Protein AF-A0A7C4ITG8-F1 (afdb_monomer_lite)

Sequence (483 aa):
MRKQLTPGRFAALAALLPMVWAFLVSAVIGLWPLGEQGSAAAAATLYDPTVPVNNLPDQQGWYYGYFSPDFVVDATTGVSGGLLRMNSTADLDDYAGYFSYNPMNLAAPALPFSLDRTPGFTLTFHARIAAEDHSGNPNRGGFSVLVVTDNNTKALELAFHTDRIFSYDAGFLPDQVALRATDVMTRYDLTVVGDNWSLAADSAPILSGPLVDYTGFPGLLVPIINVLIDPYERPHTIFFGDDTTSAGADVYLGEITLEPVPEPASVALMAGVALSAGVVLLHRIAKNRKRFKPGLHPIGRLAAPAAAFAIVGNYFGRRRRGDRINSRVFTHWLLFAAALGLTEPLVASAGDQLGVIEPRATAAADQKFTGPWNLSALKEPPKAEWGEKKGLVQQVYYQGEPWGGRPTRVFAYYGRPEEGQGPSPSNEPFPAMVLVHGGGGTAFAEWVELWVKRGYAALAMDLGGCGPDKQRLPDGGPAQDHS

Radius of gyration: 35.04 Å; chains: 1; bounding box: 60×92×106 Å

Secondary structure (DSSP, 8-state):
-PPPPPGGGHHHHHHHHHHHHHHHHHHHHTTS-----PPPPPPEEEE-TT-SSS-SGGGGT-EEEEE-TTS----EEEEETTEEEEE-TT-TT-EEEEESS-TT-SSPPPPSS---TTT-EEEEEEEEEEEEE-SS-TT--SSEEEEE-SSTT-EEEEEE-SSEEEEE-TTS-EEEEEE---SS-EEEEEEEETTEEEEEETTEEEEEEE-B--TT---EEETTTTEEE-SSSSSSEEEEEE--SS-EEEEEEEEEEEEEPPPHHHHHHHHHHHHHHHHHHHHHHHHHGGGSPP--PPPP---SSSSSSSTTTTSSSS--S-----THHHHHHHHHHHTTT----------------PPP----------TT--HHHHTSPPPEEEEEEETTEEEEEEEEEEETTEEEEEEEEEE-PPTT-SSSPTTSPPPEEEE-PPTT----HHHHHHHHTTT-EEEEE-SSSB-TTSPBPTTB---SS--

Structure (mmCIF, N/CA/C/O backbone):
data_AF-A0A7C4ITG8-F1
#
_entry.id   AF-A0A7C4ITG8-F1
#
loop_
_atom_site.group_PDB
_atom_site.id
_atom_site.type_symbol
_atom_site.label_atom_id
_atom_site.label_alt_id
_atom_site.label_comp_id
_atom_site.label_asym_id
_atom_site.label_entity_id
_atom_site.label_seq_id
_atom_site.pdbx_PDB_ins_code
_atom_site.Cartn_x
_atom_site.Cartn_y
_atom_site.Cartn_z
_atom_site.occupancy
_atom_site.B_iso_or_equiv
_atom_site.auth_seq_id
_atom_site.auth_comp_id
_atom_site.auth_asym_id
_atom_site.auth_atom_id
_atom_site.pdbx_PDB_model_num
ATOM 1 N N . MET A 1 1 ? -41.045 -63.181 -60.573 1.00 39.75 1 MET A N 1
ATOM 2 C CA . MET A 1 1 ? -39.640 -62.763 -60.347 1.00 39.75 1 MET A CA 1
ATOM 3 C C . MET A 1 1 ? -39.607 -61.583 -59.375 1.00 39.75 1 MET A C 1
ATOM 5 O O . MET A 1 1 ? -39.998 -60.487 -59.754 1.00 39.75 1 MET A O 1
ATOM 9 N N . ARG A 1 2 ? -39.209 -61.802 -58.112 1.00 36.00 2 ARG A N 1
ATOM 10 C CA . ARG A 1 2 ? -39.014 -60.735 -57.109 1.00 36.00 2 ARG A CA 1
ATOM 11 C C . ARG A 1 2 ? -37.701 -59.997 -57.408 1.00 36.00 2 ARG A C 1
ATOM 13 O O . ARG A 1 2 ? -36.647 -60.621 -57.357 1.00 36.00 2 ARG A O 1
ATOM 20 N N . LYS A 1 3 ? -37.749 -58.692 -57.704 1.00 38.97 3 LYS A N 1
ATOM 21 C CA . LYS A 1 3 ? -36.553 -57.831 -57.733 1.00 38.97 3 LYS A CA 1
ATOM 22 C C . LYS A 1 3 ? -36.238 -57.382 -56.305 1.00 38.97 3 LYS A C 1
ATOM 24 O O . LYS A 1 3 ? -37.045 -56.703 -55.679 1.00 38.97 3 LYS A O 1
ATOM 29 N N . GLN A 1 4 ? -35.082 -57.798 -55.798 1.00 37.44 4 GLN A N 1
ATOM 30 C CA . GLN A 1 4 ? -34.518 -57.325 -54.538 1.00 37.44 4 GLN A CA 1
ATOM 31 C C . GLN A 1 4 ? -34.183 -55.830 -54.651 1.00 37.44 4 GLN A C 1
ATOM 33 O O . GLN A 1 4 ? -33.427 -55.420 -55.530 1.00 37.44 4 GLN A O 1
ATOM 38 N N . LEU A 1 5 ? -34.752 -55.016 -53.761 1.00 36.78 5 LEU A N 1
ATOM 39 C CA . LEU A 1 5 ? -34.354 -53.625 -53.551 1.00 36.78 5 LEU A CA 1
ATOM 40 C C . LEU A 1 5 ? -33.068 -53.615 -52.716 1.00 36.78 5 LEU A C 1
ATOM 42 O O . LEU A 1 5 ? -33.039 -54.112 -51.593 1.00 36.78 5 LEU A O 1
ATOM 46 N N . THR A 1 6 ? -31.987 -53.079 -53.279 1.00 41.53 6 THR A N 1
ATOM 47 C CA . THR A 1 6 ? -30.677 -52.985 -52.619 1.00 41.53 6 THR A CA 1
ATOM 48 C C . THR A 1 6 ? -30.697 -52.011 -51.425 1.00 41.53 6 THR A C 1
ATOM 50 O O . THR A 1 6 ? -31.231 -50.909 -51.578 1.00 41.53 6 THR A O 1
ATOM 53 N N . PRO A 1 7 ? -30.030 -52.312 -50.289 1.00 39.38 7 PRO A N 1
ATOM 54 C CA . PRO A 1 7 ? -30.111 -51.530 -49.038 1.00 39.38 7 PRO A CA 1
ATOM 55 C C . PRO A 1 7 ? -29.436 -50.142 -49.060 1.00 39.38 7 PRO A C 1
ATOM 57 O O . PRO A 1 7 ? -29.371 -49.458 -48.042 1.00 39.38 7 PRO A O 1
ATOM 60 N N . GLY A 1 8 ? -28.889 -49.707 -50.197 1.00 39.34 8 GLY A N 1
ATOM 61 C CA . GLY A 1 8 ? -27.967 -48.567 -50.264 1.00 39.34 8 GLY A CA 1
ATOM 62 C C . GLY A 1 8 ? -28.603 -47.175 -50.197 1.00 39.34 8 GLY A C 1
ATOM 63 O O . GLY A 1 8 ? -27.881 -46.201 -50.017 1.00 39.34 8 GLY A O 1
ATOM 64 N N . ARG A 1 9 ? -29.929 -47.047 -50.345 1.00 40.28 9 ARG A N 1
ATOM 65 C CA . ARG A 1 9 ? -30.595 -45.730 -50.424 1.00 40.28 9 ARG A CA 1
ATOM 66 C C . ARG A 1 9 ? -31.182 -45.217 -49.105 1.00 40.28 9 ARG A C 1
ATOM 68 O O . ARG A 1 9 ? -31.383 -44.016 -48.986 1.00 40.28 9 ARG A O 1
ATOM 75 N N . PHE A 1 10 ? -31.357 -46.074 -48.097 1.00 37.81 10 PHE A N 1
ATOM 76 C CA . PHE A 1 10 ? -31.825 -45.648 -46.768 1.00 37.81 10 PHE A CA 1
ATOM 77 C C . PHE A 1 10 ? -30.688 -45.188 -45.838 1.00 37.81 10 PHE A C 1
ATOM 79 O O . PHE A 1 10 ? -30.900 -44.319 -44.997 1.00 37.81 10 PHE A O 1
ATOM 86 N N . ALA A 1 11 ? -29.458 -45.677 -46.034 1.00 39.59 11 ALA A N 1
ATOM 87 C CA . ALA A 1 11 ? -28.315 -45.302 -45.192 1.00 39.59 11 ALA A CA 1
ATOM 88 C C . ALA A 1 11 ? -27.861 -43.839 -45.384 1.00 39.59 11 ALA A C 1
ATOM 90 O O . ALA A 1 11 ? -27.398 -43.209 -44.437 1.00 39.59 11 ALA A O 1
ATOM 91 N N . ALA A 1 12 ? -28.027 -43.274 -46.586 1.00 38.44 12 ALA A N 1
ATOM 92 C CA . ALA A 1 12 ? -27.638 -41.889 -46.864 1.00 38.44 12 ALA A CA 1
ATOM 93 C C . ALA A 1 12 ? -28.600 -40.860 -46.242 1.00 38.44 12 ALA A C 1
ATOM 95 O O . ALA A 1 12 ? -28.151 -39.804 -45.808 1.00 38.44 12 ALA A O 1
ATOM 96 N N . LEU A 1 13 ? -29.900 -41.174 -46.140 1.00 33.66 13 LEU A N 1
ATOM 97 C CA . LEU A 1 13 ? -30.864 -40.305 -45.451 1.00 33.66 13 LEU A CA 1
ATOM 98 C C . LEU A 1 13 ? -30.761 -40.411 -43.920 1.00 33.66 13 LEU A C 1
ATOM 100 O O . LEU A 1 13 ? -30.904 -39.400 -43.239 1.00 33.66 13 LEU A O 1
ATOM 104 N N . ALA A 1 14 ? -30.432 -41.588 -43.375 1.00 36.47 14 ALA A N 1
ATOM 105 C CA . ALA A 1 14 ? -30.242 -41.768 -41.932 1.00 36.47 14 ALA A CA 1
ATOM 106 C C . ALA A 1 14 ? -28.975 -41.070 -41.387 1.00 36.47 14 ALA A C 1
ATOM 108 O O . ALA A 1 14 ? -28.959 -40.655 -40.233 1.00 36.47 14 ALA A O 1
ATOM 109 N N . ALA A 1 15 ? -27.937 -40.884 -42.213 1.00 40.25 15 ALA A N 1
ATOM 110 C CA . ALA A 1 15 ? -26.712 -40.172 -41.831 1.00 40.25 15 ALA A CA 1
ATOM 111 C C . ALA A 1 15 ? -26.835 -38.634 -41.890 1.00 40.25 15 ALA A C 1
ATOM 113 O O . ALA A 1 15 ? -26.027 -37.932 -41.285 1.00 40.25 15 ALA A O 1
ATOM 114 N N . LEU A 1 16 ? -27.841 -38.102 -42.595 1.00 37.44 16 LEU A N 1
ATOM 115 C CA . LEU A 1 16 ? -28.094 -36.659 -42.691 1.00 37.44 16 LEU A CA 1
ATOM 116 C C . LEU A 1 16 ? -28.976 -36.133 -41.550 1.00 37.44 16 LEU A C 1
ATOM 118 O O . LEU A 1 16 ? -28.826 -34.978 -41.160 1.00 37.44 16 LEU A O 1
ATOM 122 N N . LEU A 1 17 ? -29.835 -36.972 -40.961 1.00 36.56 17 LEU A N 1
ATOM 123 C CA . LEU A 1 17 ? -30.676 -36.589 -39.821 1.00 36.56 17 LEU A CA 1
ATOM 124 C C . LEU A 1 17 ? -29.894 -36.097 -38.583 1.00 36.56 17 LEU A C 1
ATOM 126 O O . LEU A 1 17 ? -30.259 -35.037 -38.078 1.00 36.56 17 LEU A O 1
ATOM 130 N N . PRO A 1 18 ? -28.821 -36.762 -38.101 1.00 40.16 18 PRO A N 1
ATOM 131 C CA . PRO A 1 18 ? -28.051 -36.266 -36.956 1.00 40.16 18 PRO A CA 1
ATOM 132 C C . PRO A 1 18 ? -27.235 -35.008 -37.289 1.00 40.16 18 PRO A C 1
ATOM 134 O O . PRO A 1 18 ? -26.964 -34.208 -36.402 1.00 40.16 18 PRO A O 1
ATOM 137 N N . MET A 1 19 ? -26.886 -34.787 -38.563 1.00 36.06 19 MET A N 1
ATOM 138 C CA . MET A 1 19 ? -26.205 -33.566 -39.013 1.00 36.06 19 MET A CA 1
ATOM 139 C C . MET A 1 19 ? -27.148 -32.359 -39.058 1.00 36.06 19 MET A C 1
ATOM 141 O O . MET A 1 19 ? -26.754 -31.269 -38.660 1.00 36.06 19 MET A O 1
ATOM 145 N N . VAL A 1 20 ? -28.395 -32.553 -39.496 1.00 39.75 20 VAL A N 1
ATOM 146 C CA . VAL A 1 20 ? -29.432 -31.508 -39.470 1.00 39.75 20 VAL A CA 1
ATOM 147 C C . VAL A 1 20 ? -29.896 -31.241 -38.033 1.00 39.75 20 VAL A C 1
ATOM 149 O O . VAL A 1 20 ? -30.115 -30.087 -37.679 1.00 39.75 20 VAL A O 1
ATOM 152 N N . TRP A 1 21 ? -29.944 -32.268 -37.175 1.00 33.22 21 TRP A N 1
ATOM 153 C CA . TRP A 1 21 ? -30.173 -32.107 -35.734 1.00 33.22 21 TRP A CA 1
ATOM 154 C C . TRP A 1 21 ? -29.030 -31.370 -35.029 1.00 33.22 21 TRP A C 1
ATOM 156 O O . TRP A 1 21 ? -29.306 -30.471 -34.250 1.00 33.22 21 TRP A O 1
ATOM 166 N N . ALA A 1 22 ? -27.762 -31.661 -35.336 1.00 40.56 22 ALA A N 1
ATOM 167 C CA . ALA A 1 22 ? -26.630 -30.902 -34.796 1.00 40.56 22 ALA A CA 1
ATOM 168 C C . ALA A 1 22 ? -26.658 -29.431 -35.250 1.00 40.56 22 ALA A C 1
ATOM 170 O O . ALA A 1 22 ? -26.401 -28.539 -34.451 1.00 40.56 22 ALA A O 1
ATOM 171 N N . PHE A 1 23 ? -27.052 -29.165 -36.501 1.00 40.41 23 PHE A N 1
ATOM 172 C CA . PHE A 1 23 ? -27.207 -27.801 -37.017 1.00 40.41 23 PHE A CA 1
ATOM 173 C C . PHE A 1 23 ? -28.372 -27.047 -36.353 1.00 40.41 23 PHE A C 1
ATOM 175 O O . PHE A 1 23 ? -28.247 -25.860 -36.063 1.00 40.41 23 PHE A O 1
ATOM 182 N N . LEU A 1 24 ? -29.488 -27.729 -36.072 1.00 37.47 24 LEU A N 1
ATOM 183 C CA . LEU A 1 24 ? -30.641 -27.152 -35.374 1.00 37.47 24 LEU A CA 1
ATOM 184 C C . LEU A 1 24 ? -30.383 -26.968 -33.872 1.00 37.47 24 LEU A C 1
ATOM 186 O O . LEU A 1 24 ? -30.811 -25.966 -33.319 1.00 37.47 24 LEU A O 1
ATOM 190 N N . VAL A 1 25 ? -29.624 -27.855 -33.220 1.00 41.69 25 VAL A N 1
ATOM 191 C CA . VAL A 1 25 ? -29.214 -27.689 -31.813 1.00 41.69 25 VAL A CA 1
ATOM 192 C C . VAL A 1 25 ? -28.214 -26.535 -31.670 1.00 41.69 25 VAL A C 1
ATOM 194 O O . VAL A 1 25 ? -28.355 -25.729 -30.756 1.00 41.69 25 VAL A O 1
ATOM 197 N N . SER A 1 26 ? -27.277 -26.360 -32.611 1.00 37.66 26 SER A N 1
ATOM 198 C CA . SER A 1 26 ? -26.398 -25.179 -32.635 1.00 37.66 26 SER A CA 1
ATOM 199 C C . SER A 1 26 ? -27.150 -23.877 -32.943 1.00 37.66 26 SER A C 1
ATOM 201 O O . SER A 1 26 ? -26.812 -22.839 -32.382 1.00 37.66 26 SER A O 1
ATOM 203 N N . ALA A 1 27 ? -28.187 -23.915 -33.787 1.00 38.38 27 ALA A N 1
ATOM 204 C CA . ALA A 1 27 ? -29.018 -22.744 -34.072 1.00 38.38 27 ALA A CA 1
ATOM 205 C C . ALA A 1 27 ? -29.976 -22.387 -32.917 1.00 38.38 27 ALA A C 1
ATOM 207 O O . ALA A 1 27 ? -30.270 -21.213 -32.721 1.00 38.38 27 ALA A O 1
ATOM 208 N N . VAL A 1 28 ? -30.427 -23.369 -32.127 1.00 37.31 28 VAL A N 1
ATOM 209 C CA . VAL A 1 28 ? -31.298 -23.150 -30.957 1.00 37.31 28 VAL A CA 1
ATOM 210 C C . VAL A 1 28 ? -30.504 -22.685 -29.728 1.00 37.31 28 VAL A C 1
ATOM 212 O O . VAL A 1 28 ? -31.006 -21.858 -28.975 1.00 37.31 28 VAL A O 1
ATOM 215 N N . ILE A 1 29 ? -29.240 -23.100 -29.562 1.00 42.72 29 ILE A N 1
ATOM 216 C CA . ILE A 1 29 ? -28.337 -22.519 -28.544 1.00 42.72 29 ILE A CA 1
ATOM 217 C C . ILE A 1 29 ? -27.980 -21.059 -28.891 1.00 42.72 29 ILE A C 1
ATOM 219 O O . ILE A 1 29 ? -27.808 -20.240 -27.994 1.00 42.72 29 ILE A O 1
ATOM 223 N N . GLY A 1 30 ? -27.960 -20.696 -30.180 1.00 36.50 30 GLY A N 1
ATOM 224 C CA . GLY A 1 30 ? -27.802 -19.309 -30.645 1.00 36.50 30 GLY A CA 1
ATOM 225 C C . GLY A 1 30 ? -29.050 -18.419 -30.520 1.00 36.50 30 GLY A C 1
ATOM 226 O O . GLY A 1 30 ? -29.000 -17.263 -30.930 1.00 36.50 30 GLY A O 1
ATOM 227 N N . LEU A 1 31 ? -30.163 -18.944 -29.993 1.00 36.75 31 LEU A N 1
ATOM 228 C CA . LEU A 1 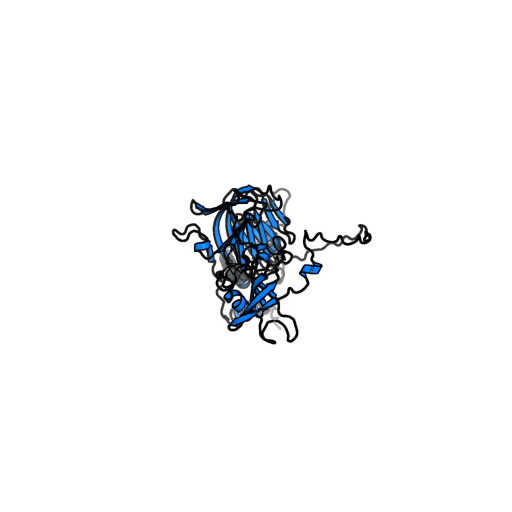31 ? -31.447 -18.245 -29.826 1.00 36.75 31 LEU A CA 1
ATOM 229 C C . LEU A 1 31 ? -31.965 -18.289 -28.376 1.00 36.75 31 LEU A C 1
ATOM 231 O O . LEU A 1 31 ? -33.130 -17.971 -28.129 1.00 36.75 31 LEU A O 1
ATOM 235 N N . TRP A 1 32 ? -31.110 -18.646 -27.408 1.00 33.25 32 TRP A N 1
ATOM 236 C CA . TRP A 1 32 ? -31.373 -18.319 -26.004 1.00 33.25 32 TRP A CA 1
ATOM 237 C C . TRP A 1 32 ? -31.550 -16.799 -25.896 1.00 33.25 32 TRP A C 1
ATOM 239 O O . TRP A 1 32 ? -30.842 -16.087 -26.617 1.00 33.25 32 TRP A O 1
ATOM 249 N N . PRO A 1 33 ? -32.486 -16.278 -25.077 1.00 38.41 33 PRO A N 1
ATOM 250 C CA . PRO A 1 33 ? -32.715 -14.846 -25.026 1.00 38.41 33 PRO A CA 1
ATOM 251 C C . PRO A 1 33 ? -31.376 -14.163 -24.786 1.00 38.41 33 PRO A C 1
ATOM 253 O O . PRO A 1 33 ? -30.656 -14.531 -23.855 1.00 38.41 33 PRO A O 1
ATOM 256 N N . LEU A 1 34 ? -31.057 -13.194 -25.644 1.00 44.81 34 LEU A N 1
ATOM 257 C CA . LEU A 1 34 ? -30.094 -12.133 -25.378 1.00 44.81 34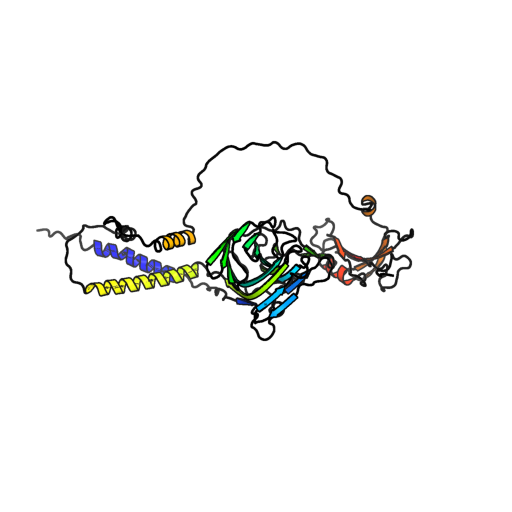 LEU A CA 1
ATOM 258 C C . LEU A 1 34 ? -30.626 -11.351 -24.166 1.00 44.81 34 LEU A C 1
ATOM 260 O O . LEU A 1 34 ? -31.120 -10.236 -24.298 1.00 44.81 34 LEU A O 1
ATOM 264 N N . GLY A 1 35 ? -30.645 -11.998 -23.000 1.00 35.41 35 GLY A N 1
ATOM 265 C CA . GLY A 1 35 ? -30.748 -11.336 -21.718 1.00 35.41 35 GLY A CA 1
ATOM 266 C C . GLY A 1 35 ? -29.529 -10.443 -21.641 1.00 35.41 35 GLY A C 1
ATOM 267 O O . GLY A 1 35 ? -28.430 -10.914 -21.934 1.00 35.41 35 GLY A O 1
ATOM 268 N N . GLU A 1 36 ? -29.790 -9.161 -21.401 1.00 42.41 36 GLU A N 1
ATOM 269 C CA . GLU A 1 36 ? -28.843 -8.051 -21.356 1.00 42.41 36 GLU A CA 1
ATOM 270 C C . GLU A 1 36 ? -27.403 -8.526 -21.176 1.00 42.41 36 GLU A C 1
ATOM 272 O O . GLU A 1 36 ? -26.985 -8.920 -20.088 1.00 42.41 36 GLU A O 1
ATOM 277 N N . GLN A 1 37 ? -26.649 -8.527 -22.278 1.00 41.06 37 GLN A N 1
ATOM 278 C CA . GLN A 1 37 ? -25.206 -8.637 -22.182 1.00 41.06 37 GLN A CA 1
ATOM 279 C C . GLN A 1 37 ? -24.751 -7.394 -21.426 1.00 41.06 37 GLN A C 1
ATOM 281 O O . GLN A 1 37 ? -24.753 -6.295 -21.982 1.00 41.06 37 GLN A O 1
ATOM 286 N N . GLY A 1 38 ? -24.418 -7.564 -20.146 1.00 39.38 38 GLY A N 1
ATOM 287 C CA . GLY A 1 38 ? -23.625 -6.580 -19.434 1.00 39.38 38 GLY A CA 1
ATOM 288 C C . GLY A 1 38 ? -22.386 -6.330 -20.281 1.00 39.38 38 GLY A C 1
ATOM 289 O O . GLY A 1 38 ? -21.673 -7.272 -20.627 1.00 39.38 38 GLY A O 1
ATOM 290 N N . SER A 1 39 ? -22.189 -5.085 -20.712 1.00 45.22 39 SER A N 1
ATOM 291 C CA . SER A 1 39 ? -20.960 -4.688 -21.390 1.00 45.22 39 SER A CA 1
ATOM 292 C C . SER A 1 39 ? -19.800 -5.137 -20.510 1.00 45.22 39 SER A C 1
ATOM 294 O O . SER A 1 39 ? -19.715 -4.684 -19.369 1.00 45.22 39 SER A O 1
ATOM 296 N N . ALA A 1 40 ? -18.921 -6.012 -21.011 1.00 53.72 40 ALA A N 1
ATOM 297 C CA . ALA A 1 40 ? -17.630 -6.212 -20.365 1.00 53.72 40 ALA A CA 1
ATOM 298 C C . ALA A 1 40 ? -17.013 -4.817 -20.197 1.00 53.72 40 ALA A C 1
ATOM 300 O O . ALA A 1 40 ? -17.026 -4.023 -21.149 1.00 53.72 40 ALA A O 1
ATOM 301 N N . ALA A 1 41 ? -16.603 -4.468 -18.976 1.00 60.50 41 ALA A N 1
ATOM 302 C CA . ALA A 1 41 ? -15.988 -3.171 -18.741 1.00 60.50 41 ALA A CA 1
ATOM 303 C C . ALA A 1 41 ? -14.756 -3.059 -19.655 1.00 60.50 41 ALA A C 1
ATOM 305 O O . ALA A 1 41 ? -14.005 -4.016 -19.824 1.00 60.50 41 ALA A O 1
ATOM 306 N N . ALA A 1 42 ? -14.594 -1.929 -20.336 1.00 70.06 42 ALA A N 1
ATOM 307 C CA . ALA A 1 42 ? -13.400 -1.713 -21.143 1.00 70.06 42 ALA A CA 1
ATOM 308 C C . ALA A 1 42 ? -12.189 -1.503 -20.219 1.00 70.06 42 ALA A C 1
ATOM 310 O O . ALA A 1 42 ? -12.358 -1.075 -19.075 1.00 70.06 42 ALA A O 1
ATOM 311 N N . ALA A 1 43 ? -10.981 -1.768 -20.726 1.00 85.31 43 ALA A N 1
ATOM 312 C CA . ALA A 1 43 ? -9.750 -1.391 -20.037 1.00 85.31 43 ALA A CA 1
ATOM 313 C C . ALA A 1 43 ? -9.803 0.088 -19.620 1.00 85.31 43 ALA A C 1
ATOM 315 O O . ALA A 1 43 ? -10.202 0.953 -20.406 1.00 85.31 43 ALA A O 1
ATOM 316 N N . ALA A 1 44 ? -9.412 0.365 -18.382 1.00 92.06 44 ALA A N 1
ATOM 317 C CA . ALA A 1 44 ? -9.428 1.688 -17.789 1.00 92.06 44 ALA A CA 1
ATOM 318 C C . ALA A 1 44 ? -8.016 2.084 -17.353 1.00 92.06 44 ALA A C 1
ATOM 320 O O . ALA A 1 44 ? -7.343 1.347 -16.632 1.00 92.06 44 ALA A O 1
ATOM 321 N N . THR A 1 45 ? -7.572 3.267 -17.767 1.00 93.56 45 THR A N 1
ATOM 322 C CA . THR A 1 45 ? -6.327 3.859 -17.274 1.00 93.56 45 THR A CA 1
ATOM 323 C C . THR A 1 45 ? -6.552 4.385 -15.859 1.00 93.56 45 THR A C 1
ATOM 325 O O . THR A 1 45 ? -7.419 5.232 -15.644 1.00 93.56 45 THR A O 1
ATOM 328 N N . LEU A 1 46 ? -5.791 3.862 -14.895 1.00 93.69 46 LEU A N 1
ATOM 329 C CA . LEU A 1 46 ? -5.813 4.309 -13.500 1.00 93.69 46 LEU A CA 1
ATOM 330 C C . LEU A 1 46 ? -4.815 5.439 -13.248 1.00 93.69 46 LEU A C 1
ATOM 332 O O . LEU A 1 46 ? -5.021 6.246 -12.347 1.00 93.69 46 LEU A O 1
ATOM 336 N N . TYR A 1 47 ? -3.719 5.465 -14.003 1.00 95.31 47 TYR A N 1
ATOM 337 C CA . TYR A 1 47 ? -2.702 6.503 -13.924 1.00 95.31 47 TYR A CA 1
ATOM 338 C C . TYR A 1 47 ? -1.965 6.635 -15.255 1.00 95.31 47 TYR A C 1
ATOM 340 O O . TYR A 1 47 ? -1.516 5.630 -15.804 1.00 95.31 47 TYR A O 1
ATOM 348 N N . ASP A 1 48 ? -1.794 7.866 -15.733 1.00 95.06 48 ASP A N 1
ATOM 349 C CA . ASP A 1 48 ? -0.972 8.200 -16.896 1.00 95.06 48 ASP A CA 1
ATOM 350 C C . ASP A 1 48 ? -0.003 9.355 -16.558 1.00 95.06 48 ASP A C 1
ATOM 352 O O . ASP A 1 48 ? -0.446 10.498 -16.414 1.00 95.06 48 ASP A O 1
ATOM 356 N N . PRO A 1 49 ? 1.318 9.111 -16.446 1.00 93.88 49 PRO A N 1
ATOM 357 C CA . PRO A 1 49 ? 2.310 10.156 -16.165 1.00 93.88 49 PRO A CA 1
ATOM 358 C C . PRO A 1 49 ? 2.526 11.138 -17.330 1.00 93.88 49 PRO A C 1
ATOM 360 O O . PRO A 1 49 ? 3.211 12.151 -17.164 1.00 93.88 49 PRO A O 1
ATOM 363 N N . THR A 1 50 ? 1.995 10.845 -18.523 1.00 93.31 50 THR A N 1
ATOM 364 C CA . THR A 1 50 ? 2.221 11.637 -19.741 1.00 93.31 50 THR A CA 1
ATOM 365 C C . THR A 1 50 ? 1.219 12.773 -19.926 1.00 93.31 50 THR A C 1
ATOM 367 O O . THR A 1 50 ? 1.427 13.642 -20.781 1.00 93.31 50 THR A O 1
ATOM 370 N N . VAL A 1 51 ? 0.162 12.820 -19.107 1.00 90.69 51 VAL A N 1
ATOM 371 C CA . VAL A 1 51 ? -0.803 13.922 -19.145 1.00 90.69 51 VAL A CA 1
ATOM 372 C C . VAL A 1 51 ? -0.092 15.261 -18.866 1.00 90.69 51 VAL A C 1
ATOM 374 O O . VAL A 1 51 ? 0.729 15.350 -17.958 1.00 90.69 51 VAL A O 1
ATOM 377 N N . PRO A 1 52 ? -0.353 16.344 -19.622 1.00 84.25 52 PRO A N 1
ATOM 378 C CA . PRO A 1 52 ? 0.389 17.601 -19.443 1.00 84.25 52 PRO A CA 1
ATOM 379 C C . PRO A 1 52 ? 0.112 18.336 -18.121 1.00 84.25 52 PRO A C 1
ATOM 381 O O . PRO A 1 52 ? 0.913 19.163 -17.690 1.00 84.25 52 PRO A O 1
ATOM 384 N N . VAL A 1 53 ? -1.047 18.079 -17.513 1.00 84.06 53 VAL A N 1
ATOM 385 C CA . VAL A 1 53 ? -1.526 18.663 -16.251 1.00 84.06 53 VAL A CA 1
ATOM 386 C C . VAL A 1 53 ? -2.133 17.524 -15.443 1.00 84.06 53 VAL A C 1
ATOM 388 O O . VAL A 1 53 ? -2.740 16.638 -16.038 1.00 84.06 53 VAL A O 1
ATOM 391 N N . ASN A 1 54 ? -2.011 17.568 -14.115 1.00 86.38 54 ASN A N 1
ATOM 392 C CA . ASN A 1 54 ? -2.459 16.501 -13.216 1.00 86.38 54 ASN A CA 1
ATOM 393 C C . ASN A 1 54 ? -1.689 15.187 -13.426 1.00 86.38 54 ASN A C 1
ATOM 395 O O . ASN A 1 54 ? -2.285 14.122 -13.519 1.00 86.38 54 ASN A O 1
ATOM 399 N N . ASN A 1 55 ? -0.365 15.264 -13.570 1.00 90.62 55 ASN A N 1
ATOM 400 C CA . ASN A 1 55 ? 0.483 14.124 -13.932 1.00 90.62 55 ASN A CA 1
ATOM 401 C C . ASN A 1 55 ? 1.005 13.316 -12.743 1.00 90.62 55 ASN A C 1
ATOM 403 O O . ASN A 1 55 ? 1.693 12.319 -12.947 1.00 90.62 55 ASN A O 1
ATOM 407 N N . LEU A 1 56 ? 0.659 13.705 -11.517 1.00 93.88 56 LEU A N 1
ATOM 408 C CA . LEU A 1 56 ? 0.877 12.884 -10.333 1.00 93.88 56 LEU A CA 1
ATOM 409 C C . LEU A 1 56 ? -0.351 12.005 -10.048 1.00 93.88 56 LEU A C 1
ATOM 411 O O . LEU A 1 56 ? -1.477 12.424 -10.337 1.00 93.88 56 LEU A O 1
ATOM 415 N N . PRO A 1 57 ? -0.175 10.804 -9.465 1.00 94.31 57 PRO A N 1
ATOM 416 C CA . PRO A 1 57 ? -1.301 9.916 -9.188 1.00 94.31 57 PRO A CA 1
ATOM 417 C C . PRO A 1 57 ? -2.362 10.531 -8.265 1.00 94.31 57 PRO A C 1
ATOM 419 O O . PRO A 1 57 ? -3.556 10.314 -8.473 1.00 94.31 57 PRO A O 1
ATOM 422 N N . ASP A 1 58 ? -1.969 11.345 -7.281 1.00 90.94 58 ASP A N 1
ATOM 423 C CA . ASP A 1 58 ? -2.892 12.027 -6.360 1.00 90.94 58 ASP A CA 1
ATOM 424 C C . ASP A 1 58 ? -3.794 13.062 -7.052 1.00 90.94 58 ASP A C 1
ATOM 426 O O . ASP A 1 58 ? -4.898 13.362 -6.597 1.00 90.94 58 ASP A O 1
ATOM 430 N N . GLN A 1 59 ? -3.371 13.544 -8.218 1.00 91.44 59 GLN A N 1
ATOM 431 C CA . GLN A 1 59 ? -4.152 14.413 -9.095 1.00 91.44 59 GLN A CA 1
ATOM 432 C C . GLN A 1 59 ? -5.037 13.618 -10.075 1.00 91.44 59 GLN A C 1
ATOM 434 O O . GLN A 1 59 ? -5.862 14.209 -10.775 1.00 91.44 59 GLN A O 1
ATOM 439 N N . GLN A 1 60 ? -4.890 12.289 -10.110 1.00 91.38 60 GLN A N 1
ATOM 440 C CA . GLN A 1 60 ? -5.663 11.340 -10.924 1.00 91.38 60 GLN A CA 1
ATOM 441 C C . GLN A 1 60 ? -6.495 10.371 -10.067 1.00 91.38 60 GLN A C 1
ATOM 443 O O . GLN A 1 60 ? -6.941 9.333 -10.547 1.00 91.38 60 GLN A O 1
ATOM 448 N N . GLY A 1 61 ? -6.748 10.722 -8.802 1.00 87.19 61 GLY A N 1
ATOM 449 C CA . GLY A 1 61 ? -7.655 9.981 -7.922 1.00 87.19 61 GLY A CA 1
ATOM 450 C C . GLY A 1 61 ? -6.987 8.973 -6.989 1.00 87.19 61 GLY A C 1
ATOM 451 O O . GLY A 1 61 ? -7.698 8.304 -6.244 1.00 87.19 61 GLY A O 1
ATOM 452 N N . TRP A 1 62 ? -5.657 8.884 -6.974 1.00 91.19 62 TRP A N 1
ATOM 453 C CA . TRP A 1 62 ? -4.938 8.125 -5.952 1.00 91.19 62 TRP A CA 1
ATOM 454 C C . TRP A 1 62 ? -4.784 8.943 -4.668 1.00 91.19 62 TRP A C 1
ATOM 456 O O . TRP A 1 62 ? -4.993 10.155 -4.633 1.00 91.19 62 TRP A O 1
ATOM 466 N N . TYR A 1 63 ? -4.405 8.280 -3.587 1.00 89.88 63 TYR A N 1
ATOM 467 C CA . TYR A 1 63 ? -4.029 8.921 -2.339 1.00 89.88 63 TYR A CA 1
ATOM 468 C C . TYR A 1 63 ? -2.556 8.656 -2.065 1.00 89.88 63 TYR A C 1
ATOM 470 O O . TYR A 1 63 ? -2.155 7.499 -1.964 1.00 89.88 63 TYR A O 1
ATOM 478 N N . TYR A 1 64 ? -1.761 9.714 -1.925 1.00 91.38 64 TYR A N 1
ATOM 479 C CA . TYR A 1 64 ? -0.383 9.583 -1.467 1.00 91.38 64 TYR A CA 1
ATOM 480 C C . TYR A 1 64 ? -0.361 9.452 0.058 1.00 91.38 64 TYR A C 1
ATOM 482 O O . TYR A 1 64 ? -0.738 10.382 0.773 1.00 91.38 64 TYR A O 1
ATOM 490 N N . GLY A 1 65 ? 0.038 8.281 0.545 1.00 87.38 65 GLY A N 1
ATOM 491 C CA . GLY A 1 65 ? 0.237 7.998 1.959 1.00 87.38 65 GLY A CA 1
ATOM 492 C C . GLY A 1 65 ? 1.721 7.914 2.274 1.00 87.38 65 GLY A C 1
ATOM 493 O O . GLY A 1 65 ? 2.476 7.305 1.523 1.00 87.38 65 GLY A O 1
ATOM 494 N N . TYR A 1 66 ? 2.127 8.509 3.390 1.00 87.06 66 TYR A N 1
ATOM 495 C CA . TYR A 1 66 ? 3.495 8.428 3.880 1.00 87.06 66 TYR A CA 1
ATOM 496 C C . TYR A 1 66 ? 3.523 8.393 5.408 1.00 87.06 66 TYR A C 1
ATOM 498 O O . TYR A 1 66 ? 2.601 8.888 6.068 1.00 87.06 66 TYR A O 1
ATOM 506 N N . PHE A 1 67 ? 4.576 7.810 5.965 1.00 82.38 67 PHE A N 1
ATOM 507 C CA . PHE A 1 67 ? 4.822 7.731 7.396 1.00 82.38 67 PHE A CA 1
ATOM 508 C C . PHE A 1 67 ? 6.318 7.537 7.653 1.00 82.38 67 PHE A C 1
ATOM 510 O O . PHE A 1 67 ? 6.937 6.702 7.012 1.00 82.38 67 PHE A O 1
ATOM 517 N N . SER A 1 68 ? 6.854 8.256 8.636 1.00 77.88 68 SER A N 1
ATOM 518 C CA . SER A 1 68 ? 8.163 7.975 9.224 1.00 77.88 68 SER A CA 1
ATOM 519 C C . SER A 1 68 ? 8.029 7.962 10.752 1.00 77.88 68 SER A C 1
ATOM 521 O O . SER A 1 68 ? 7.303 8.811 11.295 1.00 77.88 68 SER A O 1
ATOM 523 N N . PRO A 1 69 ? 8.694 7.035 11.469 1.00 75.81 69 PRO A N 1
ATOM 524 C CA . PRO A 1 69 ? 8.741 7.006 12.929 1.00 75.81 69 PRO A CA 1
ATOM 525 C C . PRO A 1 69 ? 9.228 8.309 13.576 1.00 75.81 69 PRO A C 1
ATOM 527 O O . PRO A 1 69 ? 8.791 8.627 14.686 1.00 75.81 69 PRO A O 1
ATOM 530 N N . ASP A 1 70 ? 10.119 9.055 12.919 1.00 77.88 70 ASP A N 1
ATOM 531 C CA . ASP A 1 70 ? 10.680 10.310 13.436 1.00 77.88 70 ASP A CA 1
ATOM 532 C C . ASP A 1 70 ? 9.880 11.561 13.010 1.00 77.88 70 ASP A C 1
ATOM 534 O O . ASP A 1 70 ? 10.172 12.678 13.447 1.00 77.88 70 ASP A O 1
ATOM 538 N N . PHE A 1 71 ? 8.816 11.353 12.226 1.00 76.12 71 PHE A N 1
ATOM 539 C CA . PHE A 1 71 ? 7.933 12.369 11.651 1.00 76.12 71 PHE A CA 1
ATOM 540 C C . PHE A 1 71 ? 8.599 13.326 10.652 1.00 76.12 71 PHE A C 1
ATOM 542 O O . PHE A 1 71 ? 7.996 14.342 10.286 1.00 76.12 71 PHE A O 1
ATOM 549 N N . VAL A 1 72 ? 9.799 12.998 10.182 1.00 82.56 72 VAL A N 1
ATOM 550 C CA . VAL A 1 72 ? 10.462 13.633 9.047 1.00 82.56 72 VAL A CA 1
ATOM 551 C C . VAL A 1 72 ? 10.420 12.632 7.903 1.00 82.56 72 VAL A C 1
ATOM 553 O O . VAL A 1 72 ? 10.793 11.485 8.070 1.00 82.56 72 VAL A O 1
ATOM 556 N N . VAL A 1 73 ? 9.875 13.045 6.761 1.00 86.69 73 VAL A N 1
ATOM 557 C CA . VAL A 1 73 ? 9.759 12.167 5.592 1.00 86.69 73 VAL A CA 1
ATOM 558 C C . VAL A 1 73 ? 10.704 12.698 4.536 1.00 86.69 73 VAL A C 1
ATOM 560 O O . VAL A 1 73 ? 10.494 13.805 4.027 1.00 86.69 73 VAL A O 1
ATOM 563 N N . ASP A 1 74 ? 11.728 11.913 4.227 1.00 93.06 74 ASP A N 1
ATOM 564 C CA . ASP A 1 74 ? 12.733 12.217 3.212 1.00 93.06 74 ASP A CA 1
ATOM 565 C C . ASP A 1 74 ? 12.386 11.585 1.852 1.00 93.06 74 ASP A C 1
ATOM 567 O O . ASP A 1 74 ? 12.978 11.931 0.822 1.00 93.06 74 ASP A O 1
ATOM 571 N N . ALA A 1 75 ? 11.369 10.719 1.814 1.00 94.12 75 ALA A N 1
ATOM 572 C CA . ALA A 1 75 ? 10.825 10.150 0.598 1.00 94.12 75 ALA A CA 1
ATOM 573 C C . ALA A 1 75 ? 10.297 11.238 -0.350 1.00 94.12 75 ALA A C 1
ATOM 575 O O . ALA A 1 75 ? 9.532 12.136 0.014 1.00 94.12 75 ALA A O 1
ATOM 576 N N . THR A 1 76 ? 10.670 11.130 -1.624 1.00 95.81 76 THR A N 1
ATOM 577 C CA . THR A 1 76 ? 10.314 12.101 -2.663 1.00 95.81 76 THR A CA 1
ATOM 578 C C . THR A 1 76 ? 9.499 11.464 -3.778 1.00 95.81 76 THR A C 1
ATOM 580 O O . THR A 1 76 ? 9.708 10.314 -4.159 1.00 95.81 76 THR A O 1
ATOM 583 N N . THR A 1 77 ? 8.585 12.243 -4.355 1.00 95.44 77 THR A N 1
ATOM 584 C CA . THR A 1 77 ? 7.803 11.856 -5.533 1.00 95.44 77 THR A CA 1
ATOM 585 C C . THR A 1 77 ? 7.753 12.999 -6.545 1.00 95.44 77 THR A C 1
ATOM 587 O O . THR A 1 77 ? 7.750 14.176 -6.177 1.00 95.44 77 THR A O 1
ATOM 590 N N . GLY A 1 78 ? 7.749 12.678 -7.838 1.00 94.06 78 GLY A N 1
ATOM 591 C CA . GLY A 1 78 ? 7.676 13.675 -8.903 1.00 94.06 78 GLY A CA 1
ATOM 592 C C . GLY A 1 78 ? 7.706 13.065 -10.298 1.00 94.06 78 GLY A C 1
ATOM 593 O O . GLY A 1 78 ? 8.206 11.964 -10.489 1.00 94.06 78 GLY A O 1
ATOM 594 N N . VAL A 1 79 ? 7.215 13.787 -11.305 1.00 93.50 79 VAL A N 1
ATOM 595 C CA . VAL A 1 79 ? 7.292 13.329 -12.702 1.00 93.50 79 VAL A CA 1
ATOM 596 C C . VAL A 1 79 ? 8.584 13.814 -13.354 1.00 93.50 79 VAL A C 1
ATOM 598 O O . VAL A 1 79 ? 8.880 15.008 -13.364 1.00 93.50 79 VAL A O 1
ATOM 601 N N . SER A 1 80 ? 9.342 12.893 -13.948 1.00 85.56 80 SER A N 1
ATOM 602 C CA . SER A 1 80 ? 10.554 13.184 -14.716 1.00 85.56 80 SER A CA 1
ATOM 603 C C . SER A 1 80 ? 10.609 12.315 -15.968 1.00 85.56 80 SER A C 1
ATOM 605 O O . SER A 1 80 ? 10.445 11.101 -15.904 1.00 85.56 80 SER A O 1
ATOM 607 N N . GLY A 1 81 ? 10.818 12.934 -17.134 1.00 87.06 81 GLY A N 1
ATOM 608 C CA . GLY A 1 81 ? 10.911 12.205 -18.405 1.00 87.06 81 GLY A CA 1
ATOM 609 C C . GLY A 1 81 ? 9.627 11.471 -18.818 1.00 87.06 81 GLY A C 1
ATOM 610 O O . GLY A 1 81 ? 9.715 10.474 -19.526 1.00 87.06 81 GLY A O 1
ATOM 611 N N . GLY A 1 82 ? 8.454 11.944 -18.377 1.00 92.12 82 GLY A N 1
ATOM 612 C CA . GLY A 1 82 ? 7.165 11.291 -18.648 1.00 92.12 82 GLY A CA 1
ATOM 613 C C . GLY A 1 82 ? 6.917 10.033 -17.812 1.00 92.12 82 GLY A C 1
ATOM 614 O O . GLY A 1 82 ? 6.090 9.213 -18.189 1.00 92.12 82 GLY A O 1
ATOM 615 N N . LEU A 1 83 ? 7.645 9.870 -16.707 1.00 96.50 83 LEU A N 1
ATOM 616 C CA . LEU A 1 83 ? 7.495 8.782 -15.745 1.00 96.50 83 LEU A CA 1
ATOM 617 C C . LEU A 1 83 ? 7.338 9.375 -14.348 1.00 96.50 83 LEU A C 1
ATOM 619 O O . LEU A 1 83 ? 7.979 10.379 -14.029 1.00 96.50 83 LEU A O 1
ATOM 623 N N . LEU A 1 84 ? 6.537 8.733 -13.508 1.00 97.56 84 LEU A N 1
ATOM 624 C CA . LEU A 1 84 ? 6.562 8.983 -12.074 1.00 97.56 84 LEU A CA 1
ATOM 625 C C . LEU A 1 84 ? 7.885 8.471 -11.520 1.00 97.56 84 LEU A C 1
ATOM 627 O O . LEU A 1 84 ? 8.271 7.346 -11.816 1.00 97.56 84 LEU A O 1
ATOM 631 N N . ARG A 1 85 ? 8.561 9.264 -10.700 1.00 97.62 85 ARG A N 1
ATOM 632 C CA . ARG A 1 85 ? 9.674 8.827 -9.868 1.00 97.62 85 ARG A CA 1
ATOM 633 C C . ARG A 1 85 ? 9.224 8.853 -8.415 1.00 97.62 85 ARG A C 1
ATOM 635 O O . ARG A 1 85 ? 8.740 9.888 -7.969 1.00 97.62 85 ARG A O 1
ATOM 642 N N . MET A 1 86 ? 9.411 7.750 -7.704 1.00 97.31 86 MET A N 1
ATOM 643 C CA . MET A 1 86 ? 9.238 7.643 -6.253 1.00 97.31 86 MET A CA 1
ATOM 644 C C . MET A 1 86 ? 10.570 7.200 -5.668 1.00 97.31 86 MET A C 1
ATOM 646 O O . MET A 1 86 ? 11.171 6.268 -6.193 1.00 97.31 86 MET A O 1
ATOM 650 N N . ASN A 1 87 ? 11.061 7.879 -4.641 1.00 97.25 87 ASN A N 1
ATOM 651 C CA . ASN A 1 87 ? 12.352 7.571 -4.047 1.00 97.25 87 ASN A CA 1
ATOM 652 C C . ASN A 1 87 ? 12.258 7.620 -2.522 1.00 97.25 87 ASN A C 1
ATOM 654 O O . ASN A 1 87 ? 12.082 8.709 -1.983 1.00 97.25 87 ASN A O 1
ATOM 658 N N . SER A 1 88 ? 12.411 6.465 -1.876 1.00 96.56 88 SER A N 1
ATOM 659 C CA . SER A 1 88 ? 12.507 6.284 -0.418 1.00 96.56 88 SER A CA 1
ATOM 660 C C . SER A 1 88 ? 13.928 5.924 0.041 1.00 96.56 88 SER A C 1
ATOM 662 O O . SER A 1 88 ? 14.146 5.561 1.183 1.00 96.56 88 SER A O 1
ATOM 664 N N . THR A 1 89 ? 14.953 6.023 -0.816 1.00 96.06 89 THR A N 1
ATOM 665 C CA . THR A 1 89 ? 16.320 5.583 -0.454 1.00 96.06 89 THR A CA 1
ATOM 666 C C . THR A 1 89 ? 17.060 6.549 0.476 1.00 96.06 89 THR A C 1
ATOM 668 O O . THR A 1 89 ? 18.222 6.312 0.795 1.00 96.06 89 THR A O 1
ATOM 671 N N . ALA A 1 90 ? 16.463 7.698 0.795 1.00 93.31 90 ALA A N 1
ATOM 672 C CA . ALA A 1 90 ? 17.086 8.718 1.634 1.00 93.31 90 ALA A CA 1
ATOM 673 C C . ALA A 1 90 ? 17.030 8.348 3.124 1.00 93.31 90 ALA A C 1
ATOM 675 O O . ALA A 1 90 ? 18.018 8.571 3.824 1.00 93.31 90 ALA A O 1
ATOM 676 N N . ASP A 1 91 ? 15.934 7.720 3.554 1.00 92.56 91 ASP A N 1
ATOM 677 C CA . ASP A 1 91 ? 15.751 7.158 4.886 1.00 92.56 91 ASP A CA 1
ATOM 678 C C . ASP A 1 91 ? 14.989 5.828 4.773 1.00 92.56 91 ASP A C 1
ATOM 680 O O . ASP A 1 91 ? 13.897 5.779 4.218 1.00 92.56 91 ASP A O 1
ATOM 684 N N . LEU A 1 92 ? 15.571 4.738 5.282 1.00 91.69 92 LEU A N 1
ATOM 685 C CA . LEU A 1 92 ? 14.951 3.408 5.218 1.00 91.69 92 LEU A CA 1
ATOM 686 C C . LEU A 1 92 ? 13.783 3.254 6.195 1.00 91.69 92 LEU A C 1
ATOM 688 O O . LEU A 1 92 ? 13.077 2.248 6.127 1.00 91.69 92 LEU A O 1
ATOM 692 N N . ASP A 1 93 ? 13.599 4.206 7.110 1.00 89.56 93 ASP A N 1
ATOM 693 C CA . ASP A 1 93 ? 12.448 4.247 8.003 1.00 89.56 93 ASP A CA 1
ATOM 694 C C . ASP A 1 93 ? 11.201 4.863 7.325 1.00 89.56 93 ASP A C 1
ATOM 696 O O . ASP A 1 93 ? 10.102 4.791 7.888 1.00 89.56 93 ASP A O 1
ATOM 700 N N . ASP A 1 94 ? 11.337 5.413 6.110 1.00 89.00 94 ASP A N 1
ATOM 701 C CA . ASP A 1 94 ? 10.237 6.010 5.354 1.00 89.00 94 ASP A CA 1
ATOM 702 C C . ASP A 1 94 ? 9.327 4.970 4.689 1.00 89.00 94 ASP A C 1
ATOM 704 O O . ASP A 1 94 ? 9.683 4.297 3.726 1.00 89.00 94 ASP A O 1
ATOM 708 N N . TYR A 1 95 ? 8.063 4.977 5.099 1.00 89.69 95 TYR A N 1
ATOM 709 C CA . TYR A 1 95 ? 6.948 4.423 4.341 1.00 89.69 95 TYR A CA 1
ATOM 710 C C . TYR A 1 95 ? 6.412 5.500 3.395 1.00 89.69 95 TYR A C 1
ATOM 712 O O . TYR A 1 95 ? 6.023 6.582 3.850 1.00 89.69 95 TYR A O 1
ATOM 720 N N . ALA A 1 96 ? 6.280 5.217 2.098 1.00 92.56 96 ALA A N 1
ATOM 721 C CA . ALA A 1 96 ? 5.687 6.164 1.155 1.00 92.56 96 ALA A CA 1
ATOM 722 C C . ALA A 1 96 ? 5.149 5.495 -0.113 1.00 92.56 96 ALA A C 1
ATOM 724 O O . ALA A 1 96 ? 5.859 4.775 -0.812 1.00 92.56 96 ALA A O 1
ATOM 725 N N . GLY A 1 97 ? 3.909 5.808 -0.489 1.00 94.75 97 GLY A N 1
ATOM 726 C CA . GLY A 1 97 ? 3.330 5.282 -1.720 1.00 94.75 97 GLY A CA 1
ATOM 727 C C . GLY A 1 97 ? 1.926 5.774 -2.030 1.00 94.75 97 GLY A C 1
ATOM 728 O O . GLY A 1 97 ? 1.342 6.596 -1.324 1.00 94.75 97 GLY A O 1
ATOM 729 N N . TYR A 1 98 ? 1.377 5.262 -3.125 1.00 94.38 98 TYR A N 1
ATOM 730 C CA . TYR A 1 98 ? 0.061 5.629 -3.626 1.00 94.38 98 TYR A CA 1
ATOM 731 C C . TYR A 1 98 ? -0.934 4.492 -3.448 1.00 94.38 98 TYR A C 1
ATOM 733 O O . TYR A 1 98 ? -0.725 3.385 -3.937 1.00 94.38 98 TYR A O 1
ATOM 741 N N . PHE A 1 99 ? -2.062 4.805 -2.819 1.00 92.00 99 PHE A N 1
ATOM 742 C CA . PHE A 1 99 ? -3.209 3.921 -2.668 1.00 92.00 99 PHE A CA 1
ATOM 743 C C . PHE A 1 99 ? -4.318 4.288 -3.653 1.00 92.00 99 PHE A C 1
ATOM 745 O O . PHE A 1 99 ? -4.596 5.467 -3.878 1.00 92.00 99 PHE A O 1
ATOM 752 N N . SER A 1 100 ? -5.020 3.286 -4.180 1.00 89.88 100 SER A N 1
ATOM 753 C CA . SER A 1 100 ? -6.216 3.475 -5.017 1.00 89.88 100 SER A CA 1
ATOM 754 C C . SER A 1 100 ? -7.435 3.987 -4.241 1.00 89.88 100 SER A C 1
ATOM 756 O O . SER A 1 100 ? -8.504 4.191 -4.811 1.00 89.88 100 SER A O 1
ATOM 758 N N . TYR A 1 101 ? -7.299 4.164 -2.928 1.00 83.62 101 TYR A N 1
ATOM 759 C CA . TYR A 1 101 ? -8.321 4.689 -2.042 1.00 83.62 101 TYR A CA 1
ATOM 760 C C . TYR A 1 101 ? -7.681 5.615 -1.011 1.00 83.62 101 TYR A C 1
ATOM 762 O O . TYR A 1 101 ? -6.495 5.519 -0.716 1.00 83.62 101 TYR A O 1
ATOM 770 N N . ASN A 1 102 ? -8.487 6.477 -0.399 1.00 78.88 102 ASN A N 1
ATOM 771 C CA . ASN A 1 102 ? -8.031 7.291 0.718 1.00 78.88 102 ASN A CA 1
ATOM 772 C C . ASN A 1 102 ? -8.323 6.569 2.055 1.00 78.88 102 ASN A C 1
ATOM 774 O O . ASN A 1 102 ? -9.496 6.400 2.402 1.00 78.88 102 ASN A O 1
ATOM 778 N N . PRO A 1 103 ? -7.312 6.146 2.836 1.00 66.25 103 PRO A N 1
ATOM 779 C CA . PRO A 1 103 ? -7.521 5.504 4.136 1.00 66.25 103 PRO A CA 1
ATOM 780 C C . PRO A 1 103 ? -8.117 6.437 5.190 1.00 66.25 103 PRO A C 1
ATOM 782 O O . PRO A 1 103 ? -8.775 5.970 6.115 1.00 66.25 103 PRO A O 1
ATOM 785 N N . MET A 1 104 ? -7.988 7.749 5.000 1.00 66.69 104 MET A N 1
ATOM 786 C CA . MET A 1 104 ? -8.553 8.787 5.863 1.00 66.69 104 MET A CA 1
ATOM 787 C C . MET A 1 104 ? -9.979 9.196 5.469 1.00 66.69 104 MET A C 1
ATOM 789 O O . MET A 1 104 ? -10.652 9.892 6.230 1.00 66.69 104 MET A O 1
ATOM 793 N N . ASN A 1 105 ? -10.466 8.773 4.297 1.00 62.41 105 ASN A N 1
ATOM 794 C CA . ASN A 1 105 ? -11.810 9.073 3.813 1.00 62.41 105 ASN A CA 1
ATOM 795 C C . ASN A 1 105 ? -12.521 7.787 3.364 1.00 62.41 105 ASN A C 1
ATOM 797 O O . ASN A 1 105 ? -12.230 7.220 2.314 1.00 62.41 105 ASN A O 1
ATOM 801 N N . LEU A 1 106 ? -13.498 7.334 4.156 1.00 51.19 106 LEU A N 1
ATOM 802 C CA . LEU A 1 106 ? -14.282 6.125 3.869 1.00 51.19 106 LEU A CA 1
ATOM 803 C C . LEU A 1 106 ? -15.097 6.216 2.563 1.00 51.19 106 LEU A C 1
ATOM 805 O O . LEU A 1 106 ? -15.517 5.185 2.045 1.00 51.19 106 LEU A O 1
ATOM 809 N N . ALA A 1 107 ? -15.290 7.416 2.002 1.00 48.00 107 ALA A N 1
ATOM 810 C CA . ALA A 1 107 ? -15.729 7.587 0.622 1.00 48.00 107 ALA A CA 1
ATOM 811 C C . ALA A 1 107 ? -14.503 7.492 -0.303 1.00 48.00 107 ALA A C 1
ATOM 813 O O . ALA A 1 107 ? -13.874 8.498 -0.631 1.00 48.00 107 ALA A O 1
ATOM 814 N N . ALA A 1 108 ? -14.121 6.269 -0.675 1.00 46.56 108 ALA A N 1
ATOM 815 C CA . ALA A 1 108 ? -13.057 6.055 -1.652 1.00 46.56 108 ALA A CA 1
ATOM 816 C C . ALA A 1 108 ? -13.450 6.664 -3.015 1.00 46.56 108 ALA A C 1
ATOM 818 O O . ALA A 1 108 ? -14.625 6.578 -3.390 1.00 46.56 108 ALA A O 1
ATOM 819 N N . PRO A 1 109 ? -12.512 7.227 -3.798 1.00 49.94 109 PRO A N 1
ATOM 820 C CA . PRO A 1 109 ? -12.713 7.269 -5.238 1.00 49.94 109 PRO A CA 1
ATOM 821 C C . PRO A 1 109 ? -12.872 5.819 -5.710 1.00 49.94 109 PRO A C 1
ATOM 823 O O . PRO A 1 109 ? -12.065 4.952 -5.383 1.00 49.94 109 PRO A O 1
ATOM 826 N N . ALA A 1 110 ? -13.981 5.527 -6.385 1.00 60.84 110 ALA A N 1
ATOM 827 C CA . ALA A 1 110 ? -14.236 4.185 -6.876 1.00 60.84 110 ALA A CA 1
ATOM 828 C C . ALA A 1 110 ? -13.229 3.875 -7.987 1.00 60.84 110 ALA A C 1
ATOM 830 O O . ALA A 1 110 ? -13.132 4.634 -8.955 1.00 60.84 110 ALA A O 1
ATOM 831 N N . LEU A 1 111 ? -12.521 2.747 -7.869 1.00 78.62 111 LEU A N 1
ATOM 832 C CA . LEU A 1 111 ? -11.926 2.105 -9.037 1.00 78.62 111 LEU A CA 1
ATOM 833 C C . LEU A 1 111 ? -12.985 2.041 -10.156 1.00 78.62 111 LEU A C 1
ATOM 835 O O . LEU A 1 111 ? -14.177 1.894 -9.864 1.00 78.62 111 LEU A O 1
ATOM 839 N N . PRO A 1 112 ? -12.579 2.138 -11.434 1.00 78.00 112 PRO A N 1
ATOM 840 C CA . PRO A 1 112 ? -13.513 2.166 -12.561 1.00 78.00 112 PRO A CA 1
ATOM 841 C C . PRO A 1 112 ? -14.425 0.931 -12.604 1.00 78.00 112 PRO A C 1
ATOM 843 O O . PRO A 1 112 ? -15.519 0.993 -13.163 1.00 78.00 112 PRO A O 1
ATOM 846 N N . PHE A 1 113 ? -13.993 -0.174 -11.992 1.00 80.25 113 PHE A N 1
ATOM 847 C CA . PHE A 1 113 ? -14.797 -1.355 -11.703 1.00 80.25 113 PHE A CA 1
ATOM 848 C C . PHE A 1 113 ? -14.196 -2.151 -10.530 1.00 80.25 113 PHE A C 1
ATOM 850 O O . PHE A 1 113 ? -13.092 -1.871 -10.063 1.00 80.25 113 PHE A O 1
ATOM 857 N N . SER A 1 114 ? -14.958 -3.134 -10.044 1.00 86.00 114 SER A N 1
ATOM 858 C CA . SER A 1 114 ? -14.578 -4.028 -8.944 1.00 86.00 114 SER A CA 1
ATOM 859 C C . SER A 1 114 ? -13.352 -4.878 -9.291 1.00 86.00 114 SER A C 1
ATOM 861 O O . SER A 1 114 ? -13.276 -5.425 -10.390 1.00 86.00 114 SER A O 1
ATOM 863 N N . LEU A 1 115 ? -12.449 -5.076 -8.327 1.00 92.81 115 LEU A N 1
ATOM 864 C CA . LEU A 1 115 ? -11.400 -6.108 -8.387 1.00 92.81 115 LEU A CA 1
ATOM 865 C C . LEU A 1 115 ? -11.986 -7.513 -8.148 1.00 92.81 115 LEU A C 1
ATOM 867 O O . LEU A 1 115 ? -11.552 -8.229 -7.248 1.00 92.81 115 LEU A O 1
ATOM 871 N N . ASP A 1 116 ? -13.015 -7.873 -8.918 1.00 91.56 116 ASP A N 1
ATOM 872 C CA . ASP A 1 116 ? -13.716 -9.152 -8.819 1.00 91.56 116 ASP A CA 1
ATOM 873 C C . ASP A 1 116 ? -12.851 -10.264 -9.403 1.00 91.56 116 ASP A C 1
ATOM 875 O O . ASP A 1 116 ? -12.594 -10.344 -10.609 1.00 91.56 116 ASP A O 1
ATOM 879 N N . ARG A 1 117 ? -12.396 -11.145 -8.521 1.00 93.81 117 ARG A N 1
ATOM 880 C CA . ARG A 1 117 ? -11.547 -12.270 -8.896 1.00 93.81 117 ARG A CA 1
ATOM 881 C C . ARG A 1 117 ? -12.305 -13.364 -9.652 1.00 93.81 117 ARG A C 1
ATOM 883 O O . ARG A 1 117 ? -11.665 -14.177 -10.305 1.00 93.81 117 ARG A O 1
ATOM 890 N N . THR A 1 118 ? -13.636 -13.422 -9.579 1.00 89.38 118 THR A N 1
ATOM 891 C CA . THR A 1 118 ? -14.434 -14.495 -10.198 1.00 89.38 118 THR A CA 1
ATOM 892 C C . THR A 1 118 ? -14.348 -14.476 -11.729 1.00 89.38 118 THR A C 1
ATOM 894 O O . THR A 1 118 ? -13.922 -15.489 -12.291 1.00 89.38 118 THR A O 1
ATOM 897 N N . PRO A 1 119 ? -14.683 -13.367 -12.423 1.00 86.31 119 PRO A N 1
ATOM 898 C CA . PRO A 1 119 ? -14.343 -13.203 -13.832 1.00 86.31 119 PRO A CA 1
ATOM 899 C C . PRO A 1 119 ? -12.847 -12.922 -14.014 1.00 86.31 119 PRO A C 1
ATOM 901 O O . PRO A 1 119 ? -12.262 -13.349 -15.008 1.00 86.31 119 PRO A O 1
ATOM 904 N N . GLY A 1 120 ? -12.225 -12.275 -13.023 1.00 91.56 120 GLY A N 1
ATOM 905 C CA . GLY A 1 120 ? -10.815 -11.924 -12.995 1.00 91.56 120 GLY A CA 1
ATOM 906 C C . GLY A 1 120 ? -10.515 -10.550 -13.585 1.00 91.56 120 GLY A C 1
ATOM 907 O O . GLY A 1 120 ? -11.343 -9.922 -14.247 1.00 91.56 120 GLY A O 1
ATOM 908 N N . PHE A 1 121 ? -9.294 -10.079 -13.358 1.00 94.94 121 PHE A N 1
ATOM 909 C CA . PHE A 1 121 ? -8.791 -8.805 -13.869 1.00 94.94 121 PHE A CA 1
ATOM 910 C C . PHE A 1 121 ? -7.280 -8.861 -14.100 1.00 94.94 121 PHE A C 1
ATOM 912 O O . PHE A 1 121 ? -6.574 -9.680 -13.509 1.00 94.94 121 PHE A O 1
ATOM 919 N N . THR A 1 122 ? -6.789 -7.960 -14.942 1.00 96.50 122 THR A N 1
ATOM 920 C CA . THR A 1 122 ? -5.370 -7.722 -15.186 1.00 96.50 122 THR A CA 1
ATOM 921 C C . THR A 1 122 ? -5.029 -6.289 -14.805 1.00 96.50 122 THR A C 1
ATOM 923 O O . THR A 1 122 ? -5.587 -5.342 -15.358 1.00 96.50 122 THR A O 1
ATOM 926 N N . LEU A 1 123 ? -4.100 -6.140 -13.864 1.00 98.06 123 LEU A N 1
ATOM 927 C CA . LEU A 1 123 ? -3.428 -4.889 -13.542 1.00 98.06 123 LEU A CA 1
ATOM 928 C C . LEU A 1 123 ? -2.121 -4.833 -14.336 1.00 98.06 123 LEU A C 1
ATOM 930 O O . LEU A 1 123 ? -1.194 -5.605 -14.083 1.00 98.06 123 LEU A O 1
ATOM 934 N N . THR A 1 124 ? -2.043 -3.916 -15.293 1.00 98.31 124 THR A N 1
ATOM 935 C CA . THR A 1 124 ? -0.833 -3.681 -16.079 1.00 98.31 124 THR A CA 1
ATOM 936 C C . THR A 1 124 ? -0.145 -2.418 -15.587 1.00 98.31 124 THR A C 1
ATOM 938 O O . THR A 1 124 ? -0.773 -1.364 -15.504 1.00 98.31 124 THR A O 1
ATOM 941 N N . PHE A 1 125 ? 1.157 -2.499 -15.332 1.00 98.38 125 PHE A N 1
ATOM 942 C CA . PHE A 1 125 ? 1.991 -1.352 -14.976 1.00 98.38 125 PHE A CA 1
ATOM 943 C C . PHE A 1 125 ? 3.377 -1.469 -15.607 1.00 98.38 125 PHE A C 1
ATOM 945 O O . PHE A 1 125 ? 3.837 -2.559 -15.943 1.00 98.38 125 PHE A O 1
ATOM 952 N N . HIS A 1 126 ? 4.060 -0.340 -15.770 1.00 98.19 126 HIS A N 1
ATOM 953 C CA . HIS A 1 126 ? 5.444 -0.313 -16.241 1.00 98.19 126 HIS A CA 1
ATOM 954 C C . HIS A 1 126 ? 6.338 0.179 -15.118 1.00 98.19 126 HIS A C 1
ATOM 956 O O . HIS A 1 126 ? 6.081 1.257 -14.591 1.00 98.19 126 HIS A O 1
ATOM 962 N N . ALA A 1 127 ? 7.369 -0.577 -14.753 1.00 98.19 127 ALA A N 1
ATOM 963 C CA . ALA A 1 127 ? 8.251 -0.200 -13.655 1.00 98.19 127 ALA A CA 1
ATOM 964 C C . ALA A 1 127 ? 9.726 -0.423 -13.991 1.00 98.19 127 ALA A C 1
ATOM 966 O O . ALA A 1 127 ? 10.085 -1.331 -14.746 1.00 98.19 127 ALA A O 1
ATOM 967 N N . ARG A 1 128 ? 10.572 0.409 -13.384 1.00 97.69 128 ARG A N 1
ATOM 968 C CA . ARG A 1 128 ? 12.026 0.266 -13.325 1.00 97.69 128 ARG A CA 1
ATOM 969 C C . ARG A 1 128 ? 12.507 0.599 -11.919 1.00 97.69 128 ARG A C 1
ATOM 971 O O . ARG A 1 128 ? 12.256 1.708 -11.453 1.00 97.69 128 ARG A O 1
ATOM 978 N N . ILE A 1 129 ? 13.268 -0.298 -11.307 1.00 98.00 129 ILE A N 1
ATOM 979 C CA . ILE A 1 129 ? 13.929 -0.075 -10.019 1.00 98.00 129 ILE A CA 1
ATOM 980 C C . ILE A 1 129 ? 15.351 0.411 -10.303 1.00 98.00 129 ILE A C 1
ATOM 982 O O . ILE A 1 129 ? 16.211 -0.355 -10.726 1.00 98.00 129 ILE A O 1
ATOM 986 N N . ALA A 1 130 ? 15.586 1.714 -10.173 1.00 96.38 130 ALA A N 1
ATOM 987 C CA . ALA A 1 130 ? 16.880 2.328 -10.470 1.00 96.38 130 ALA A CA 1
ATOM 988 C C . ALA A 1 130 ? 17.907 2.108 -9.352 1.00 96.38 130 ALA A C 1
ATOM 990 O O . ALA A 1 130 ? 19.099 1.983 -9.632 1.00 96.38 130 ALA A O 1
ATOM 991 N N . ALA A 1 131 ? 17.444 2.068 -8.107 1.00 96.56 131 ALA A N 1
ATOM 992 C CA . ALA A 1 131 ? 18.229 1.717 -6.935 1.00 96.56 131 ALA A CA 1
ATOM 993 C C . ALA A 1 131 ? 17.314 1.081 -5.893 1.00 96.56 131 ALA A C 1
ATOM 995 O O . ALA A 1 131 ? 16.105 1.316 -5.899 1.00 96.56 131 ALA A O 1
ATOM 996 N N . GLU A 1 132 ? 17.897 0.282 -5.013 1.00 95.25 132 GLU A N 1
ATOM 997 C CA . GLU A 1 132 ? 17.190 -0.389 -3.934 1.00 95.25 132 GLU A CA 1
ATOM 998 C C . GLU A 1 132 ? 18.175 -0.660 -2.790 1.00 95.25 132 GLU A C 1
ATOM 1000 O O . GLU A 1 132 ? 19.361 -0.901 -3.038 1.00 95.25 132 GLU A O 1
ATOM 1005 N N . ASP A 1 133 ? 17.692 -0.559 -1.557 1.00 96.31 133 ASP A N 1
ATOM 1006 C CA . ASP A 1 133 ? 18.437 -0.801 -0.326 1.00 96.31 133 ASP A CA 1
ATOM 1007 C C . ASP A 1 133 ? 17.540 -1.560 0.655 1.00 96.31 133 ASP A C 1
ATOM 1009 O O . ASP A 1 133 ? 16.624 -0.986 1.224 1.00 96.31 133 ASP A O 1
ATOM 1013 N N . HIS A 1 134 ? 17.811 -2.846 0.865 1.00 95.44 134 HIS A N 1
ATOM 1014 C CA . HIS A 1 134 ? 17.156 -3.701 1.863 1.00 95.44 134 HIS A CA 1
ATOM 1015 C C . HIS A 1 134 ? 18.115 -4.088 2.994 1.00 95.44 134 HIS A C 1
ATOM 1017 O O . HIS A 1 134 ? 18.012 -5.168 3.585 1.00 95.44 134 HIS A O 1
ATOM 1023 N N . SER A 1 135 ? 19.110 -3.247 3.282 1.00 95.44 135 SER A N 1
ATOM 1024 C CA . SER A 1 135 ? 20.093 -3.531 4.330 1.00 95.44 135 SER A CA 1
ATOM 1025 C C . SER A 1 135 ? 19.467 -3.616 5.728 1.00 95.44 135 SER A C 1
ATOM 1027 O O . SER A 1 135 ? 19.995 -4.336 6.580 1.00 95.44 135 SER A O 1
ATOM 1029 N N . GLY A 1 136 ? 18.322 -2.957 5.949 1.00 91.88 136 GLY A N 1
ATOM 1030 C CA . GLY A 1 136 ? 17.527 -3.074 7.173 1.00 91.88 136 GLY A CA 1
ATOM 1031 C C . GLY A 1 136 ? 16.830 -4.432 7.319 1.00 91.88 136 GLY A C 1
ATOM 1032 O O . GLY A 1 136 ? 16.748 -4.966 8.427 1.00 91.88 136 GLY A O 1
ATOM 1033 N N . ASN A 1 137 ? 16.370 -5.033 6.215 1.00 94.31 137 ASN A N 1
ATOM 1034 C CA . ASN A 1 137 ? 15.801 -6.379 6.200 1.00 94.31 137 ASN A CA 1
ATOM 1035 C C . ASN A 1 137 ? 15.870 -7.027 4.800 1.00 94.31 137 ASN A C 1
ATOM 1037 O O . ASN A 1 137 ? 15.118 -6.627 3.914 1.00 94.31 137 ASN A O 1
ATOM 1041 N N . PRO A 1 138 ? 16.638 -8.119 4.604 1.00 93.19 138 PRO A N 1
ATOM 1042 C CA . PRO A 1 138 ? 16.809 -8.750 3.290 1.00 93.19 138 PRO A CA 1
ATOM 1043 C C . PRO A 1 138 ? 15.543 -9.409 2.727 1.00 93.19 138 PRO A C 1
ATOM 1045 O O . PRO A 1 138 ? 15.537 -9.855 1.578 1.00 93.19 138 PRO A O 1
ATOM 1048 N N . ASN A 1 139 ? 14.491 -9.522 3.534 1.00 94.50 139 ASN A N 1
ATOM 1049 C CA . ASN A 1 139 ? 13.204 -10.059 3.123 1.00 94.50 139 ASN A CA 1
ATOM 1050 C C . ASN A 1 139 ? 12.210 -8.971 2.715 1.00 94.50 139 ASN A C 1
ATOM 1052 O O . ASN A 1 139 ? 11.151 -9.330 2.221 1.00 94.50 139 ASN A O 1
ATOM 1056 N N . ARG A 1 140 ? 12.515 -7.680 2.906 1.00 95.06 140 ARG A N 1
ATOM 1057 C CA . ARG A 1 140 ? 11.639 -6.569 2.510 1.00 95.06 140 ARG A CA 1
ATOM 1058 C C . ARG A 1 140 ? 12.160 -5.888 1.254 1.00 95.06 140 ARG A C 1
ATOM 1060 O O . ARG A 1 140 ? 13.365 -5.849 1.034 1.00 95.06 140 ARG A O 1
ATOM 1067 N N . GLY A 1 141 ? 11.259 -5.385 0.418 1.00 94.38 141 GLY A N 1
ATOM 1068 C CA . GLY A 1 141 ? 11.603 -4.550 -0.732 1.00 94.38 141 GLY A CA 1
ATOM 1069 C C . GLY A 1 141 ? 11.114 -3.128 -0.516 1.00 94.38 141 GLY A C 1
ATOM 1070 O O . GLY A 1 141 ? 9.996 -2.950 -0.052 1.00 94.38 141 GLY A O 1
ATOM 1071 N N . GLY A 1 142 ? 11.927 -2.141 -0.895 1.00 95.38 142 GLY A N 1
ATOM 1072 C CA . GLY A 1 142 ? 11.526 -0.727 -0.865 1.00 95.38 142 GLY A CA 1
ATOM 1073 C C . GLY A 1 142 ? 10.547 -0.330 -1.980 1.00 95.38 142 GLY A C 1
ATOM 1074 O O . GLY A 1 142 ? 10.195 0.834 -2.144 1.00 95.38 142 GLY A O 1
ATOM 1075 N N . PHE A 1 143 ? 10.129 -1.294 -2.804 1.00 98.19 143 PHE A N 1
ATOM 1076 C CA . PHE A 1 143 ? 9.015 -1.144 -3.730 1.00 98.19 143 PHE A CA 1
ATOM 1077 C C . PHE A 1 143 ? 8.151 -2.398 -3.718 1.00 98.19 143 PHE A C 1
ATOM 1079 O O . PHE A 1 143 ? 8.594 -3.477 -4.134 1.00 98.19 143 PHE A O 1
ATOM 1086 N N . SER A 1 144 ? 6.906 -2.205 -3.305 1.00 97.94 144 SER A N 1
ATOM 1087 C CA . SER A 1 144 ? 5.851 -3.196 -3.240 1.00 97.94 144 SER A CA 1
ATOM 1088 C C . SER A 1 144 ? 4.670 -2.812 -4.133 1.00 97.94 144 SER A C 1
ATOM 1090 O O . SER A 1 144 ? 4.341 -1.637 -4.339 1.00 97.94 144 SER A O 1
ATOM 1092 N N . VAL A 1 145 ? 4.014 -3.842 -4.662 1.00 98.56 145 VAL A N 1
ATOM 1093 C CA . VAL A 1 145 ? 2.712 -3.771 -5.324 1.00 98.56 145 VAL A CA 1
ATOM 1094 C C . VAL A 1 145 ? 1.754 -4.665 -4.554 1.00 98.56 145 VAL A C 1
ATOM 1096 O O . VAL A 1 145 ? 1.886 -5.889 -4.597 1.00 98.56 145 VAL A O 1
ATOM 1099 N N . LEU A 1 146 ? 0.786 -4.059 -3.873 1.00 97.81 146 LEU A N 1
ATOM 1100 C CA . LEU A 1 146 ? -0.252 -4.769 -3.125 1.00 97.81 146 LEU A CA 1
ATOM 1101 C C . LEU A 1 146 ? -1.577 -4.692 -3.880 1.00 97.81 146 LEU A C 1
ATOM 1103 O O . LEU A 1 146 ? -1.978 -3.629 -4.353 1.00 97.81 146 LEU A O 1
ATOM 1107 N N . VAL A 1 147 ? -2.273 -5.823 -3.956 1.00 97.69 147 VAL A N 1
ATOM 1108 C CA . VAL A 1 147 ? -3.633 -5.942 -4.478 1.00 97.69 147 VAL A CA 1
ATOM 1109 C C . VAL A 1 147 ? -4.488 -6.710 -3.476 1.00 97.69 147 VAL A C 1
ATOM 1111 O O . VAL A 1 147 ? -4.181 -7.854 -3.150 1.00 97.69 147 VAL A O 1
ATOM 1114 N N . VAL A 1 148 ? -5.600 -6.118 -3.041 1.00 96.19 148 VAL A N 1
ATOM 1115 C CA . VAL A 1 148 ? -6.659 -6.800 -2.282 1.00 96.19 148 VAL A CA 1
ATOM 1116 C C . VAL A 1 148 ? -7.897 -6.864 -3.163 1.00 96.19 148 VAL A C 1
ATOM 1118 O O . VAL A 1 148 ? -8.398 -5.833 -3.621 1.00 96.19 148 VAL A O 1
ATOM 1121 N N . THR A 1 149 ? -8.375 -8.077 -3.427 1.00 96.19 149 THR A N 1
ATOM 1122 C CA . THR A 1 149 ? -9.494 -8.326 -4.351 1.00 96.19 149 THR A CA 1
ATOM 1123 C C . THR A 1 149 ? -10.841 -7.866 -3.770 1.00 96.19 149 THR A C 1
ATOM 1125 O O . THR A 1 149 ? -10.910 -7.090 -2.820 1.00 96.19 149 THR A O 1
ATOM 1128 N N . ASP A 1 150 ? -11.946 -8.344 -4.335 1.00 93.25 150 ASP A N 1
ATOM 1129 C CA . ASP A 1 150 ? -13.298 -8.246 -3.784 1.00 93.25 150 ASP A CA 1
ATOM 1130 C C . ASP A 1 150 ? -13.494 -8.986 -2.444 1.00 93.25 150 ASP A C 1
ATOM 1132 O O . ASP A 1 150 ? -14.553 -8.878 -1.826 1.00 93.25 150 ASP A O 1
ATOM 1136 N N . ASN A 1 151 ? -12.477 -9.709 -1.964 1.00 93.38 151 ASN A N 1
ATOM 1137 C CA . ASN A 1 151 ? -12.485 -10.409 -0.685 1.00 93.38 151 ASN A CA 1
ATOM 1138 C C . ASN A 1 151 ? -11.250 -10.041 0.161 1.00 93.38 151 ASN A C 1
ATOM 1140 O O . ASN A 1 151 ? -10.117 -10.099 -0.311 1.00 93.38 151 ASN A O 1
ATOM 1144 N N . ASN A 1 152 ? -11.477 -9.713 1.435 1.00 92.06 152 ASN A N 1
ATOM 1145 C CA . ASN A 1 152 ? -10.457 -9.259 2.388 1.00 92.06 152 ASN A CA 1
ATOM 1146 C C . ASN A 1 152 ? -9.454 -10.334 2.850 1.00 92.06 152 ASN A C 1
ATOM 1148 O O . ASN A 1 152 ? -8.483 -10.002 3.510 1.00 92.06 152 ASN A O 1
ATOM 1152 N N . THR A 1 153 ? -9.673 -11.602 2.502 1.00 95.81 153 THR A N 1
ATOM 1153 C CA . THR A 1 153 ? -8.743 -12.727 2.755 1.00 95.81 153 THR A CA 1
ATOM 1154 C C . THR A 1 153 ? -8.031 -13.185 1.479 1.00 95.81 153 THR A C 1
ATOM 1156 O O . THR A 1 153 ? -7.426 -1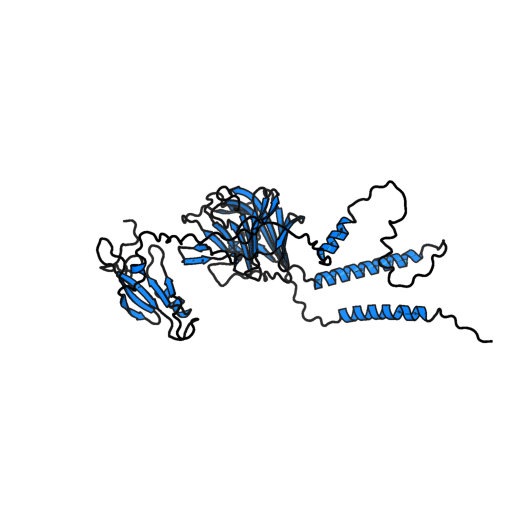4.256 1.425 1.00 95.81 153 THR A O 1
ATOM 1159 N N . LYS A 1 154 ? -8.195 -12.426 0.389 1.00 97.62 154 LYS A N 1
ATOM 1160 C CA . LYS A 1 154 ? -7.727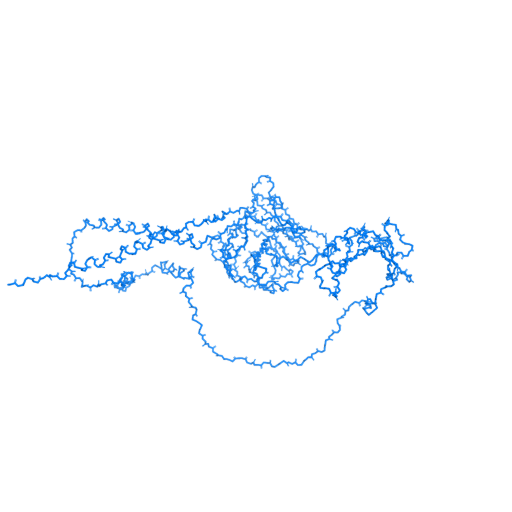 -12.774 -0.953 1.00 97.62 154 LYS A CA 1
ATOM 1161 C C . LYS A 1 154 ? -6.932 -11.603 -1.505 1.00 97.62 154 LYS A C 1
ATOM 1163 O O . LYS A 1 154 ? -7.453 -10.774 -2.256 1.00 97.62 154 LYS A O 1
ATOM 1168 N N . ALA A 1 155 ? -5.670 -11.551 -1.107 1.00 97.94 155 ALA A N 1
ATOM 1169 C CA . ALA A 1 155 ? -4.747 -10.486 -1.448 1.00 97.94 155 ALA A CA 1
ATOM 1170 C C . ALA A 1 155 ? -3.421 -11.033 -1.996 1.00 97.94 155 ALA A C 1
ATOM 1172 O O . ALA A 1 155 ? -3.172 -12.237 -2.008 1.00 97.94 155 ALA A O 1
ATOM 1173 N N . LEU A 1 156 ? -2.583 -10.138 -2.498 1.00 98.12 156 LEU A N 1
ATOM 1174 C CA . LEU A 1 156 ? -1.235 -10.422 -2.968 1.00 98.12 156 LEU A CA 1
ATOM 1175 C C . LEU A 1 156 ? -0.382 -9.182 -2.755 1.00 98.12 156 LEU A C 1
ATOM 1177 O O . LEU A 1 156 ? -0.766 -8.106 -3.206 1.00 98.12 156 LEU A O 1
ATOM 1181 N N . GLU A 1 157 ? 0.799 -9.359 -2.184 1.00 98.19 157 GLU A N 1
ATOM 1182 C CA . GLU A 1 157 ? 1.861 -8.362 -2.231 1.00 98.19 157 GLU A CA 1
ATOM 1183 C C . GLU A 1 157 ? 3.071 -8.921 -2.989 1.00 98.19 157 GLU A C 1
ATOM 1185 O O . GLU A 1 157 ? 3.504 -10.056 -2.759 1.00 98.19 157 GLU A O 1
ATOM 1190 N N . LEU A 1 158 ? 3.593 -8.120 -3.918 1.00 98.69 158 LEU A N 1
ATOM 1191 C CA . LEU A 1 158 ? 4.818 -8.374 -4.669 1.00 98.69 158 LEU A CA 1
ATOM 1192 C C . LEU A 1 158 ? 5.865 -7.331 -4.299 1.00 98.69 158 LEU A C 1
ATOM 1194 O O . LEU A 1 158 ? 5.575 -6.148 -4.407 1.00 98.69 158 LEU A O 1
ATOM 1198 N N . ALA A 1 159 ? 7.086 -7.752 -3.994 1.00 98.31 159 ALA A N 1
ATOM 1199 C CA . ALA A 1 159 ? 8.229 -6.873 -3.784 1.00 98.31 159 ALA A CA 1
ATOM 1200 C C . ALA A 1 159 ? 9.258 -7.000 -4.912 1.00 98.31 159 ALA A C 1
ATOM 1202 O O . ALA A 1 159 ? 9.456 -8.069 -5.505 1.00 98.31 159 ALA A O 1
ATOM 1203 N N . PHE A 1 160 ? 9.932 -5.888 -5.196 1.00 98.19 160 PHE A N 1
ATOM 1204 C CA . PHE A 1 160 ? 10.924 -5.780 -6.257 1.00 98.19 160 PHE A CA 1
ATOM 1205 C C . PHE A 1 160 ? 12.273 -5.367 -5.675 1.00 98.19 160 PHE A C 1
ATOM 1207 O O . PHE A 1 160 ? 12.427 -4.287 -5.112 1.00 98.19 160 PHE A O 1
ATOM 1214 N N . HIS A 1 161 ? 13.268 -6.222 -5.876 1.00 97.06 161 HIS A N 1
ATOM 1215 C CA . HIS A 1 161 ? 14.684 -5.906 -5.709 1.00 97.06 161 HIS A CA 1
ATOM 1216 C C . HIS A 1 161 ? 15.314 -5.678 -7.080 1.00 97.06 161 HIS A C 1
ATOM 1218 O O . HIS A 1 161 ? 14.718 -5.993 -8.115 1.00 97.06 161 HIS A O 1
ATOM 1224 N N . THR A 1 162 ? 16.536 -5.149 -7.111 1.00 96.12 162 THR A N 1
ATOM 1225 C CA . THR A 1 162 ? 17.252 -4.900 -8.378 1.00 96.12 162 THR A CA 1
ATOM 1226 C C . THR A 1 162 ? 17.533 -6.174 -9.183 1.00 96.12 162 THR A C 1
ATOM 1228 O O . THR A 1 162 ? 17.656 -6.100 -10.406 1.00 96.12 162 THR A O 1
ATOM 1231 N N . ASP A 1 163 ? 17.592 -7.341 -8.534 1.00 95.25 163 ASP A N 1
ATOM 1232 C CA . ASP A 1 163 ? 17.957 -8.634 -9.127 1.00 95.25 163 ASP A CA 1
ATOM 1233 C C . ASP A 1 163 ? 16.886 -9.732 -8.994 1.00 95.25 163 ASP A C 1
ATOM 1235 O O . ASP A 1 163 ? 17.057 -10.834 -9.536 1.00 95.25 163 ASP A O 1
ATOM 1239 N N . ARG A 1 164 ? 15.773 -9.457 -8.306 1.00 96.25 164 ARG A N 1
ATOM 1240 C CA . ARG A 1 164 ? 14.671 -10.408 -8.138 1.00 96.25 164 ARG A CA 1
ATOM 1241 C C . ARG A 1 164 ? 13.330 -9.733 -7.888 1.00 96.25 164 ARG A C 1
ATOM 1243 O O . ARG A 1 164 ? 13.249 -8.610 -7.406 1.00 96.25 164 ARG A O 1
ATOM 1250 N N . ILE A 1 165 ? 12.273 -10.482 -8.158 1.00 98.44 165 ILE A N 1
ATOM 1251 C CA . ILE A 1 165 ? 10.890 -10.142 -7.823 1.00 98.44 165 ILE A CA 1
ATOM 1252 C C . ILE A 1 165 ? 10.339 -11.296 -7.001 1.00 98.44 165 ILE A C 1
ATOM 1254 O O . ILE A 1 165 ? 10.603 -12.456 -7.339 1.00 98.44 165 ILE A O 1
ATOM 1258 N N . PHE A 1 166 ? 9.590 -11.009 -5.943 1.00 98.50 166 PHE A N 1
ATOM 1259 C CA . PHE A 1 166 ? 9.002 -12.055 -5.119 1.00 98.50 166 PHE A CA 1
ATOM 1260 C C . PHE A 1 166 ? 7.637 -11.686 -4.550 1.00 98.50 166 PHE A C 1
ATOM 1262 O O . PHE A 1 166 ? 7.320 -10.510 -4.426 1.00 98.50 166 PHE A O 1
ATOM 1269 N N . SER A 1 167 ? 6.829 -12.693 -4.220 1.00 98.50 167 SER A N 1
ATOM 1270 C CA . SER A 1 167 ? 5.605 -12.524 -3.430 1.00 98.50 167 SER A CA 1
ATOM 1271 C C . SER A 1 167 ? 5.867 -12.793 -1.952 1.00 98.50 167 SER A C 1
ATOM 1273 O O . SER A 1 167 ? 6.808 -13.515 -1.621 1.00 98.50 167 SER A O 1
ATOM 1275 N N . TYR A 1 168 ? 5.003 -12.287 -1.076 1.00 97.88 168 TYR A N 1
ATOM 1276 C CA . TYR A 1 168 ? 5.032 -12.618 0.351 1.00 97.88 168 TYR A CA 1
ATOM 1277 C C . TYR A 1 168 ? 4.042 -13.721 0.728 1.00 97.88 168 TYR A C 1
ATOM 1279 O O . TYR A 1 168 ? 2.930 -13.757 0.204 1.00 97.88 168 TYR A O 1
ATOM 1287 N N . ASP A 1 169 ? 4.412 -14.573 1.684 1.00 96.62 169 ASP A N 1
ATOM 1288 C CA . ASP A 1 169 ? 3.464 -15.409 2.426 1.00 96.62 169 ASP A CA 1
ATOM 1289 C C . ASP A 1 169 ? 2.741 -14.616 3.534 1.00 96.62 169 ASP A C 1
ATOM 1291 O O . ASP A 1 169 ? 3.036 -13.449 3.784 1.00 96.62 169 ASP A O 1
ATOM 1295 N N . ALA A 1 170 ? 1.802 -15.255 4.241 1.00 94.06 170 ALA A N 1
ATOM 1296 C CA . ALA A 1 170 ? 1.042 -14.624 5.328 1.00 94.06 170 ALA A CA 1
ATOM 1297 C C . ALA A 1 170 ? 1.908 -14.161 6.524 1.00 94.06 170 ALA A C 1
ATOM 1299 O O . ALA A 1 170 ? 1.430 -13.429 7.388 1.00 94.06 170 ALA A O 1
ATOM 1300 N N . GLY A 1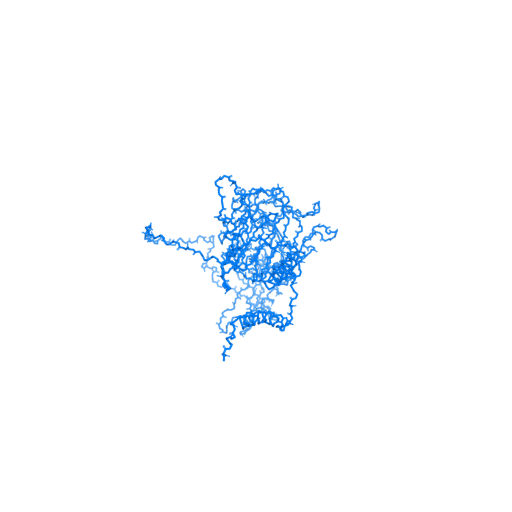 171 ? 3.167 -14.607 6.603 1.00 93.56 171 GLY A N 1
ATOM 1301 C CA . GLY A 1 171 ? 4.156 -14.187 7.593 1.00 93.56 171 GLY A CA 1
ATOM 1302 C C . GLY A 1 171 ? 5.100 -13.094 7.090 1.00 93.56 171 GLY A C 1
ATOM 1303 O O . GLY A 1 171 ? 6.072 -12.791 7.784 1.00 93.56 171 GLY A O 1
ATOM 1304 N N . PHE A 1 172 ? 4.836 -12.515 5.913 1.00 92.56 172 PHE A N 1
ATOM 1305 C CA . PHE A 1 172 ? 5.689 -11.525 5.254 1.00 92.56 172 PHE A CA 1
ATOM 1306 C C . PHE A 1 172 ? 7.107 -12.040 4.967 1.00 92.56 172 PHE A C 1
ATOM 1308 O O . PHE A 1 172 ? 8.086 -11.289 5.011 1.00 92.56 172 PHE A O 1
ATOM 1315 N N . LEU A 1 173 ? 7.230 -13.331 4.646 1.00 95.75 173 LEU A N 1
ATOM 1316 C CA . LEU A 1 173 ? 8.458 -13.923 4.120 1.00 95.75 173 LEU A CA 1
ATOM 1317 C C . LEU A 1 173 ? 8.356 -14.121 2.600 1.00 95.75 173 LEU A C 1
ATOM 1319 O O . LEU A 1 173 ? 7.265 -14.402 2.102 1.00 95.75 173 LEU A O 1
ATOM 1323 N N . PRO A 1 174 ? 9.470 -14.008 1.850 1.00 97.38 174 PRO A N 1
ATOM 1324 C CA . PRO A 1 174 ? 9.475 -14.308 0.423 1.00 97.38 174 PRO A CA 1
ATOM 1325 C C . PRO A 1 174 ? 9.009 -15.746 0.144 1.00 97.38 174 PRO A C 1
ATOM 1327 O O . PRO A 1 174 ? 9.571 -16.688 0.703 1.00 97.38 174 PRO A O 1
ATOM 1330 N N . ASP A 1 175 ? 8.034 -15.910 -0.752 1.00 96.56 175 ASP A N 1
ATOM 1331 C CA . ASP A 1 175 ? 7.497 -17.208 -1.189 1.00 96.56 175 ASP A CA 1
ATOM 1332 C C . ASP A 1 175 ? 7.864 -17.511 -2.652 1.00 96.56 175 ASP A C 1
ATOM 1334 O O . ASP A 1 175 ? 8.876 -18.162 -2.927 1.00 96.56 175 ASP A O 1
ATOM 1338 N N . GLN A 1 176 ? 7.084 -17.018 -3.621 1.00 96.88 176 GLN A N 1
ATOM 1339 C CA . GLN A 1 176 ? 7.410 -17.189 -5.036 1.00 96.88 176 GLN A CA 1
ATOM 1340 C C . GLN A 1 176 ? 8.500 -16.194 -5.422 1.00 96.88 176 GLN A C 1
ATOM 1342 O O . GLN A 1 176 ? 8.328 -15.003 -5.201 1.00 96.88 176 GLN A O 1
ATOM 1347 N N . VAL A 1 177 ? 9.601 -16.656 -6.026 1.00 97.81 177 VAL A N 1
ATOM 1348 C CA . VAL A 1 177 ? 10.754 -15.807 -6.378 1.00 97.81 177 VAL A CA 1
ATOM 1349 C C . VAL A 1 177 ? 11.161 -16.003 -7.836 1.00 97.81 177 VAL A C 1
ATOM 1351 O O . VAL A 1 177 ? 11.355 -17.127 -8.300 1.00 97.81 177 VAL A O 1
ATOM 1354 N N . ALA A 1 178 ? 11.364 -14.897 -8.547 1.00 97.00 178 ALA A N 1
ATOM 1355 C CA . ALA A 1 178 ? 11.902 -14.855 -9.898 1.00 97.00 178 ALA A CA 1
ATOM 1356 C C . ALA A 1 178 ? 13.196 -14.038 -9.895 1.00 97.00 178 ALA A C 1
ATOM 1358 O O . ALA A 1 178 ? 13.175 -12.838 -9.633 1.00 97.00 178 ALA A O 1
ATOM 1359 N N . LEU A 1 179 ? 14.324 -14.679 -10.214 1.00 97.19 179 LEU A N 1
ATOM 1360 C CA . LEU A 1 179 ? 15.609 -13.995 -10.381 1.00 97.19 179 LEU A CA 1
ATOM 1361 C C . LEU A 1 179 ? 15.618 -13.266 -11.727 1.00 97.19 179 LEU A C 1
ATOM 1363 O O . LEU A 1 179 ? 15.618 -13.901 -12.787 1.00 97.19 179 LEU A O 1
ATOM 1367 N N . ARG A 1 180 ? 15.591 -11.936 -11.691 1.00 93.56 180 ARG A N 1
ATOM 1368 C CA . ARG A 1 180 ? 15.510 -11.076 -12.870 1.00 93.56 180 ARG A CA 1
ATOM 1369 C C . ARG A 1 180 ? 15.936 -9.655 -12.516 1.00 93.56 180 ARG A C 1
ATOM 1371 O O . ARG A 1 180 ? 15.461 -9.098 -11.538 1.00 93.56 180 ARG A O 1
ATOM 1378 N N . ALA A 1 181 ? 16.742 -9.052 -13.385 1.00 95.00 181 ALA A N 1
ATOM 1379 C CA . ALA A 1 181 ? 17.071 -7.638 -13.289 1.00 95.00 181 ALA A CA 1
ATOM 1380 C C . ALA A 1 181 ? 15.828 -6.750 -13.492 1.00 95.00 181 ALA A C 1
ATOM 1382 O O . ALA A 1 181 ? 15.062 -6.954 -14.441 1.00 95.00 181 ALA A O 1
ATOM 1383 N N . THR A 1 182 ? 15.640 -5.767 -12.616 1.00 97.00 182 THR A N 1
ATOM 1384 C CA . THR A 1 182 ? 14.495 -4.834 -12.633 1.00 97.00 182 THR A CA 1
ATOM 1385 C C . THR A 1 182 ? 14.910 -3.391 -12.953 1.00 97.00 182 THR A C 1
ATOM 1387 O O . THR A 1 182 ? 14.085 -2.477 -12.938 1.00 97.00 182 THR A O 1
ATOM 1390 N N . ASP A 1 183 ? 16.176 -3.190 -13.325 1.00 94.94 183 ASP A N 1
ATOM 1391 C CA . ASP A 1 183 ? 16.819 -1.913 -13.662 1.00 94.94 183 ASP A CA 1
ATOM 1392 C C . ASP A 1 183 ? 16.480 -1.385 -15.067 1.00 94.94 183 ASP A C 1
ATOM 1394 O O . ASP A 1 183 ? 16.915 -0.300 -15.467 1.00 94.94 183 ASP A O 1
ATOM 1398 N N . VAL A 1 184 ? 15.635 -2.104 -15.808 1.00 95.06 184 VAL A N 1
ATOM 1399 C CA . VAL A 1 184 ? 15.090 -1.698 -17.107 1.00 95.06 184 VAL A CA 1
ATOM 1400 C C . VAL A 1 184 ? 13.579 -1.527 -17.005 1.00 95.06 184 VAL A C 1
ATOM 1402 O O . VAL A 1 184 ? 12.892 -2.330 -16.375 1.00 95.06 184 VAL A O 1
ATOM 1405 N N . MET A 1 185 ? 13.055 -0.492 -17.672 1.00 96.88 185 MET A N 1
ATOM 1406 C CA . MET A 1 185 ? 11.613 -0.273 -17.776 1.00 96.88 185 MET A CA 1
ATOM 1407 C C . MET A 1 185 ? 10.946 -1.490 -18.414 1.00 96.88 185 MET A C 1
ATOM 1409 O O . MET A 1 185 ? 11.176 -1.780 -19.587 1.00 96.88 185 MET A O 1
ATOM 1413 N N . THR A 1 186 ? 10.139 -2.185 -17.622 1.00 98.00 186 THR A N 1
ATOM 1414 C CA . THR A 1 186 ? 9.532 -3.470 -17.975 1.00 98.00 186 THR A CA 1
ATOM 1415 C C . THR A 1 186 ? 8.023 -3.362 -17.832 1.00 98.00 186 THR A C 1
ATOM 1417 O O . THR A 1 186 ? 7.540 -2.780 -16.858 1.00 98.00 186 THR A O 1
ATOM 1420 N N . ARG A 1 187 ? 7.276 -3.926 -18.787 1.00 98.31 187 ARG A N 1
ATOM 1421 C CA . ARG A 1 187 ? 5.822 -4.071 -18.657 1.00 98.31 187 ARG A CA 1
ATOM 1422 C C . ARG A 1 187 ? 5.521 -5.282 -17.785 1.00 98.31 187 ARG A C 1
ATOM 1424 O O . ARG A 1 187 ? 5.920 -6.391 -18.135 1.00 98.31 187 ARG A O 1
ATOM 1431 N N . TYR A 1 188 ? 4.768 -5.079 -16.717 1.00 98.69 188 TYR A N 1
ATOM 1432 C CA . TYR A 1 188 ? 4.254 -6.135 -15.863 1.00 98.69 188 TYR A CA 1
ATOM 1433 C C . TYR A 1 188 ? 2.749 -6.272 -16.052 1.00 98.69 188 TYR A C 1
ATOM 1435 O O . TYR A 1 188 ? 2.019 -5.292 -15.940 1.00 98.69 188 TYR A O 1
ATOM 1443 N N . ASP A 1 189 ? 2.300 -7.491 -16.333 1.00 98.31 189 ASP A N 1
ATOM 1444 C CA . ASP A 1 189 ? 0.886 -7.851 -16.395 1.00 98.31 189 ASP A CA 1
ATOM 1445 C C . ASP A 1 189 ? 0.588 -8.787 -15.214 1.00 98.31 189 ASP A C 1
ATOM 1447 O O . ASP A 1 189 ? 0.954 -9.966 -15.239 1.00 98.31 189 ASP A O 1
ATOM 1451 N N . LEU A 1 190 ? -0.034 -8.251 -14.159 1.00 98.56 190 LEU A N 1
ATOM 1452 C CA . LEU A 1 190 ? -0.502 -9.013 -13.001 1.00 98.56 190 LEU A CA 1
ATOM 1453 C C . LEU A 1 190 ? -1.961 -9.408 -13.223 1.00 98.56 190 LEU A C 1
ATOM 1455 O O . LEU A 1 190 ? -2.851 -8.566 -13.190 1.00 98.56 190 LEU A O 1
ATOM 1459 N N . THR A 1 191 ? -2.209 -10.691 -13.454 1.00 98.12 191 THR A N 1
ATOM 1460 C CA . THR A 1 191 ? -3.552 -11.240 -13.681 1.00 98.12 191 THR A CA 1
ATOM 1461 C C . THR A 1 191 ? -4.034 -11.989 -12.447 1.00 98.12 191 THR A C 1
ATOM 1463 O O . THR A 1 191 ? -3.294 -12.816 -11.918 1.00 98.12 191 THR A O 1
ATOM 1466 N N . VAL A 1 192 ? -5.277 -11.753 -12.028 1.00 97.38 192 VAL A N 1
ATOM 1467 C CA . VAL A 1 192 ? -5.959 -12.479 -10.947 1.00 97.38 192 VAL A CA 1
ATOM 1468 C C . VAL A 1 192 ? -7.208 -13.153 -11.507 1.00 97.38 192 VAL A C 1
ATOM 1470 O O . VAL A 1 192 ? -8.030 -12.491 -12.135 1.00 97.38 192 VAL A O 1
ATOM 1473 N N . VAL A 1 193 ? -7.354 -14.461 -11.276 1.00 94.44 193 VAL A N 1
ATOM 1474 C CA . VAL A 1 193 ? -8.547 -15.249 -11.636 1.00 94.44 193 VAL A CA 1
ATOM 1475 C C . VAL A 1 193 ? -8.808 -16.305 -10.558 1.00 94.44 193 VAL A C 1
ATOM 1477 O O . VAL A 1 193 ? -7.948 -17.125 -10.225 1.00 94.44 193 VAL A O 1
ATOM 1480 N N . GLY A 1 194 ? -10.027 -16.322 -10.030 1.00 93.00 194 GLY A N 1
ATOM 1481 C CA . GLY A 1 194 ? -10.439 -17.170 -8.919 1.00 93.00 194 GLY A CA 1
ATOM 1482 C C . GLY A 1 194 ? -9.650 -16.859 -7.648 1.00 93.00 194 GLY A C 1
ATOM 1483 O O . GLY A 1 194 ? -9.720 -15.758 -7.119 1.00 93.00 194 GLY A O 1
ATOM 1484 N N . ASP A 1 195 ? -8.924 -17.852 -7.143 1.00 96.19 195 ASP A N 1
ATOM 1485 C CA . ASP A 1 195 ? -8.043 -17.726 -5.972 1.00 96.19 195 ASP A CA 1
ATOM 1486 C C . ASP A 1 195 ? -6.557 -17.672 -6.367 1.00 96.19 195 ASP A C 1
ATOM 1488 O O . ASP A 1 195 ? -5.692 -17.809 -5.507 1.00 96.19 195 ASP A O 1
ATOM 1492 N N . ASN A 1 196 ? -6.244 -17.511 -7.656 1.00 96.88 196 ASN A N 1
ATOM 1493 C CA . ASN A 1 196 ? -4.876 -17.553 -8.167 1.00 96.88 196 ASN A CA 1
ATOM 1494 C C . ASN A 1 196 ? -4.496 -16.253 -8.867 1.00 96.88 196 ASN A C 1
ATOM 1496 O O . ASN A 1 196 ? -5.341 -15.536 -9.408 1.00 96.88 196 ASN A O 1
ATOM 1500 N N . TRP A 1 197 ? -3.194 -16.013 -8.923 1.00 98.00 197 TRP A N 1
ATOM 1501 C CA . TRP A 1 197 ? -2.596 -14.914 -9.655 1.00 98.00 197 TRP A CA 1
ATOM 1502 C C . TRP A 1 197 ? -1.423 -15.391 -10.513 1.00 98.00 197 TRP A C 1
ATOM 1504 O O . TRP A 1 197 ? -0.809 -16.432 -10.261 1.00 98.00 197 TRP A O 1
ATOM 1514 N N . SER A 1 198 ? -1.093 -14.606 -11.532 1.00 98.00 198 SER A N 1
ATOM 1515 C CA . SER A 1 198 ? 0.117 -14.767 -12.335 1.00 98.00 198 SER A CA 1
ATOM 1516 C C . SER A 1 198 ? 0.687 -13.412 -12.718 1.00 98.00 198 SER A C 1
ATOM 1518 O O . SER A 1 198 ? -0.068 -12.506 -13.062 1.00 98.00 198 SER A O 1
ATOM 1520 N N . LEU A 1 199 ? 2.009 -13.299 -12.722 1.00 98.25 199 LEU A N 1
ATOM 1521 C CA . LEU A 1 199 ? 2.741 -12.122 -13.166 1.00 98.25 199 LEU A CA 1
ATOM 1522 C C . LEU A 1 199 ? 3.529 -12.465 -14.429 1.00 98.25 199 LEU A C 1
ATOM 1524 O O . LEU A 1 199 ? 4.307 -13.424 -14.442 1.00 98.25 199 LEU A O 1
ATOM 1528 N N . ALA A 1 200 ? 3.367 -11.659 -15.474 1.00 97.06 200 ALA A N 1
ATOM 1529 C CA . ALA A 1 200 ? 4.204 -11.702 -16.664 1.00 97.06 200 ALA A CA 1
ATOM 1530 C C . ALA A 1 200 ? 5.033 -10.421 -16.799 1.00 97.06 200 ALA A C 1
ATOM 1532 O O . ALA A 1 200 ? 4.536 -9.337 -16.522 1.00 97.06 200 ALA A O 1
ATOM 1533 N N . ALA A 1 201 ? 6.278 -10.550 -17.256 1.00 96.25 201 ALA A N 1
ATOM 1534 C CA . ALA A 1 201 ? 7.163 -9.449 -17.618 1.00 96.25 201 ALA A CA 1
ATOM 1535 C C . ALA A 1 201 ? 7.387 -9.458 -19.135 1.00 96.25 201 ALA A C 1
ATOM 1537 O O . ALA A 1 201 ? 7.863 -10.457 -19.680 1.00 96.25 201 ALA A O 1
ATOM 1538 N N . ASP A 1 202 ? 7.024 -8.377 -19.824 1.00 95.00 202 ASP A N 1
ATOM 1539 C CA . ASP A 1 202 ? 7.033 -8.269 -21.292 1.00 95.00 202 ASP A CA 1
ATOM 1540 C C . ASP A 1 202 ? 6.330 -9.467 -21.963 1.00 95.00 202 ASP A C 1
ATOM 1542 O O . ASP A 1 202 ? 6.847 -10.101 -22.887 1.00 95.00 202 ASP A O 1
ATOM 1546 N N . SER A 1 203 ? 5.152 -9.818 -21.433 1.00 89.31 203 SER A N 1
ATOM 1547 C CA . SER A 1 203 ? 4.338 -10.981 -21.824 1.00 89.31 203 SER A CA 1
ATOM 1548 C C . SER A 1 203 ? 4.934 -12.367 -21.518 1.00 89.31 203 SER A C 1
ATOM 1550 O O . SER A 1 203 ? 4.282 -13.377 -21.790 1.00 89.31 203 SER A O 1
ATOM 1552 N N . ALA A 1 204 ? 6.138 -12.463 -20.944 1.00 91.62 204 ALA A N 1
ATOM 1553 C CA . ALA A 1 204 ? 6.697 -13.732 -20.483 1.00 91.62 204 ALA A CA 1
ATOM 1554 C C . ALA A 1 204 ? 6.268 -14.007 -19.030 1.00 91.62 204 ALA A C 1
ATOM 1556 O O . ALA A 1 204 ? 6.566 -13.186 -18.165 1.00 91.62 204 ALA A O 1
ATOM 1557 N N . PRO A 1 205 ? 5.604 -15.136 -18.720 1.00 93.44 205 PRO A N 1
ATOM 1558 C CA . PRO A 1 205 ? 5.227 -15.460 -17.345 1.00 93.44 205 PRO A CA 1
ATOM 1559 C C . PRO A 1 205 ? 6.478 -15.646 -16.478 1.00 93.44 205 PRO A C 1
ATOM 1561 O O . PRO A 1 205 ? 7.416 -16.335 -16.889 1.00 93.44 205 PRO A O 1
ATOM 1564 N N . ILE A 1 206 ? 6.486 -15.037 -15.291 1.00 95.81 206 ILE A N 1
ATOM 1565 C CA . ILE A 1 206 ? 7.618 -15.076 -14.353 1.00 95.81 206 ILE A CA 1
ATOM 1566 C C . ILE A 1 206 ? 7.245 -15.613 -12.973 1.00 95.81 206 ILE A C 1
ATOM 1568 O O . ILE A 1 206 ? 8.061 -16.303 -12.372 1.00 95.81 206 ILE A O 1
ATOM 1572 N N . LEU A 1 207 ? 6.033 -15.343 -12.487 1.00 96.81 207 LEU A N 1
ATOM 1573 C CA . LEU A 1 207 ? 5.545 -15.817 -11.192 1.00 96.81 207 LEU A CA 1
ATOM 1574 C C . LEU A 1 207 ? 4.074 -16.216 -11.291 1.00 96.81 207 LEU A C 1
ATOM 1576 O O . LEU A 1 207 ? 3.336 -15.719 -12.143 1.00 96.81 207 LEU A O 1
ATOM 1580 N N . SER A 1 208 ? 3.644 -17.096 -10.397 1.00 96.44 208 SER A N 1
ATOM 1581 C CA . SER A 1 208 ? 2.239 -17.432 -10.186 1.00 96.44 208 SER A CA 1
ATOM 1582 C C . SER A 1 208 ? 2.066 -18.059 -8.816 1.00 96.44 208 SER A C 1
ATOM 1584 O O . SER A 1 208 ? 2.955 -18.784 -8.374 1.00 96.44 208 SER A O 1
ATOM 1586 N N . GLY A 1 209 ? 0.913 -17.864 -8.192 1.00 94.81 209 GLY A N 1
ATOM 1587 C CA . GLY A 1 209 ? 0.635 -18.444 -6.887 1.00 94.81 209 GLY A CA 1
ATOM 1588 C C . GLY A 1 209 ? -0.826 -18.301 -6.476 1.00 94.81 209 GLY A C 1
ATOM 1589 O O . GLY A 1 209 ? -1.630 -17.727 -7.218 1.00 94.81 209 GLY A O 1
ATOM 1590 N N . PRO A 1 210 ? -1.186 -18.838 -5.302 1.00 97.06 210 PRO A N 1
ATOM 1591 C CA . PRO A 1 210 ? -2.467 -18.553 -4.679 1.00 97.06 210 PRO A CA 1
ATOM 1592 C C . PRO A 1 210 ? -2.480 -17.135 -4.092 1.00 97.06 210 PRO A C 1
ATOM 1594 O O . PRO A 1 210 ? -1.440 -16.595 -3.710 1.00 97.06 210 PRO A O 1
ATOM 1597 N N . LEU A 1 211 ? -3.667 -16.539 -4.000 1.00 98.38 211 LEU A N 1
ATOM 1598 C CA . LEU A 1 211 ? -3.902 -15.358 -3.170 1.00 98.38 211 LEU A CA 1
ATOM 1599 C C . LEU A 1 211 ? -3.731 -15.724 -1.689 1.00 98.38 211 LEU A C 1
ATOM 1601 O O . LEU A 1 211 ? -4.072 -16.832 -1.264 1.00 98.38 211 LEU A O 1
ATOM 1605 N N . VAL A 1 212 ? -3.219 -14.775 -0.920 1.00 98.00 212 VAL A N 1
ATOM 1606 C CA . VAL A 1 212 ? -2.806 -14.926 0.472 1.00 98.00 212 VAL A CA 1
ATOM 1607 C C . VAL A 1 212 ? -3.820 -14.260 1.397 1.00 98.00 212 VAL A C 1
ATOM 1609 O O . VAL A 1 212 ? -4.407 -13.226 1.068 1.00 98.00 212 VAL A O 1
ATOM 1612 N N . ASP A 1 213 ? -4.019 -14.888 2.553 1.00 97.50 213 ASP A N 1
ATOM 1613 C CA . ASP A 1 213 ? -4.790 -14.345 3.663 1.00 97.50 213 ASP A CA 1
ATOM 1614 C C . ASP A 1 213 ? -3.841 -13.636 4.637 1.00 97.50 213 ASP A C 1
ATOM 1616 O O . ASP A 1 213 ? -3.074 -14.280 5.357 1.00 97.50 213 ASP A O 1
ATOM 1620 N N . TYR A 1 214 ? -3.874 -12.307 4.621 1.00 95.44 214 TYR A N 1
ATOM 1621 C CA . TYR A 1 214 ? -3.036 -11.457 5.463 1.00 95.44 214 TYR A CA 1
ATOM 1622 C C . TYR A 1 214 ? -3.752 -10.985 6.734 1.00 95.44 214 TYR A C 1
ATOM 1624 O O . TYR A 1 214 ? -3.211 -10.123 7.418 1.00 95.44 214 TYR A O 1
ATOM 1632 N N . THR A 1 215 ? -4.901 -11.556 7.131 1.00 91.94 215 THR A N 1
ATOM 1633 C CA . THR A 1 215 ? -5.606 -11.127 8.366 1.00 91.94 215 THR A CA 1
ATOM 1634 C C . THR A 1 215 ? -4.799 -11.342 9.657 1.00 91.94 215 THR A C 1
ATOM 1636 O O . THR A 1 215 ? -5.228 -11.008 10.757 1.00 91.94 215 THR A O 1
ATOM 1639 N N . GLY A 1 216 ? -3.636 -11.994 9.563 1.00 88.56 216 GLY A N 1
ATOM 1640 C CA . GLY A 1 216 ? -2.657 -12.062 10.647 1.00 88.56 216 GLY A CA 1
ATOM 1641 C C . GLY A 1 216 ? -1.863 -10.765 10.852 1.00 88.56 216 GLY A C 1
ATOM 1642 O O . GLY A 1 216 ? -1.149 -10.657 11.852 1.00 88.56 216 GLY A O 1
ATOM 1643 N N . PHE A 1 217 ? -1.953 -9.798 9.933 1.00 87.38 217 PHE A N 1
ATOM 1644 C CA . PHE A 1 217 ? -1.295 -8.504 10.053 1.00 87.38 217 PHE A CA 1
ATOM 1645 C C . PHE A 1 217 ? -1.933 -7.703 11.199 1.00 87.38 217 PHE A C 1
ATOM 1647 O O . PHE A 1 217 ? -3.145 -7.532 11.244 1.00 87.38 217 PHE A O 1
ATOM 1654 N N . PRO A 1 218 ? -1.149 -7.194 12.163 1.00 81.50 218 PRO A N 1
ATOM 1655 C CA . PRO A 1 218 ? -1.705 -6.510 13.331 1.00 81.50 218 PRO A CA 1
ATOM 1656 C C . PRO A 1 218 ? -2.208 -5.087 13.036 1.00 81.50 218 PRO A C 1
ATOM 1658 O O . PRO A 1 218 ? -2.669 -4.417 13.961 1.00 81.50 218 PRO A O 1
ATOM 1661 N N . GLY A 1 219 ? -2.092 -4.615 11.790 1.00 78.94 219 GLY A N 1
ATOM 1662 C CA . GLY A 1 219 ? -2.321 -3.230 11.395 1.00 78.94 219 GLY A CA 1
ATOM 1663 C C . GLY A 1 219 ? -1.130 -2.309 11.702 1.00 78.94 219 GLY A C 1
ATOM 1664 O O . GLY A 1 219 ? -0.323 -2.556 12.601 1.00 78.94 219 GLY A O 1
ATOM 1665 N N . LEU A 1 220 ? -1.035 -1.204 10.963 1.00 72.75 220 LEU A N 1
ATOM 1666 C CA . LEU A 1 220 ? -0.112 -0.105 11.233 1.00 72.75 220 LEU A CA 1
ATOM 1667 C C . LEU A 1 220 ? -0.801 0.915 12.140 1.00 72.75 220 LEU A C 1
ATOM 1669 O O . LEU A 1 220 ? -1.742 1.601 11.731 1.00 72.75 220 LEU A O 1
ATOM 1673 N N . LEU A 1 221 ? -0.340 1.021 13.385 1.00 66.94 221 LEU A N 1
ATOM 1674 C CA . LEU A 1 221 ? -0.818 2.051 14.299 1.00 66.94 221 LEU A CA 1
ATOM 1675 C C . LEU A 1 221 ? -0.187 3.391 13.919 1.00 66.94 221 LEU A C 1
ATOM 1677 O O . LEU A 1 221 ? 1.017 3.561 14.085 1.00 66.94 221 LEU A O 1
ATOM 1681 N N . VAL A 1 222 ? -1.000 4.356 13.487 1.00 63.91 222 VAL A N 1
ATOM 1682 C CA . VAL A 1 222 ? -0.563 5.743 13.273 1.00 63.91 222 VAL A CA 1
ATOM 1683 C C . VAL A 1 222 ? -0.796 6.532 14.570 1.00 63.91 222 VAL A C 1
ATOM 1685 O O . VAL A 1 222 ? -1.935 6.938 14.839 1.00 63.91 222 VAL A O 1
ATOM 1688 N N . PRO A 1 223 ? 0.239 6.775 15.405 1.00 50.94 223 PRO A N 1
ATOM 1689 C CA . PRO A 1 223 ? 0.040 7.192 16.797 1.00 50.94 223 PRO A CA 1
ATOM 1690 C C . PRO A 1 223 ? -0.592 8.580 16.938 1.00 50.94 223 PRO A C 1
ATOM 1692 O O . PRO A 1 223 ? -1.345 8.823 17.876 1.00 50.94 223 PRO A O 1
ATOM 1695 N N . ILE A 1 224 ? -0.327 9.483 15.988 1.00 53.72 224 ILE A N 1
ATOM 1696 C CA . ILE A 1 224 ? -0.794 10.879 16.032 1.00 53.72 224 ILE A CA 1
ATOM 1697 C C . ILE A 1 224 ? -2.317 10.988 15.864 1.00 53.72 224 ILE A C 1
ATOM 1699 O O . ILE A 1 224 ? -2.932 11.905 16.404 1.00 53.72 224 ILE A O 1
ATOM 1703 N N . ILE A 1 225 ? -2.930 10.062 15.126 1.00 55.94 225 ILE A N 1
ATOM 1704 C CA . ILE A 1 225 ? -4.372 10.074 14.829 1.00 55.94 225 ILE A CA 1
ATOM 1705 C C . ILE A 1 225 ? -5.118 8.884 15.444 1.00 55.94 225 ILE A C 1
ATOM 1707 O O . ILE A 1 225 ? -6.334 8.795 15.296 1.00 55.94 225 ILE A O 1
ATOM 1711 N N . ASN A 1 226 ? -4.409 7.995 16.151 1.00 58.81 226 ASN A N 1
ATOM 1712 C CA . ASN A 1 226 ? -4.937 6.768 16.754 1.00 58.81 226 ASN A CA 1
ATOM 1713 C C . ASN A 1 226 ? -5.778 5.930 15.771 1.00 58.81 226 ASN A C 1
ATOM 1715 O O . ASN A 1 226 ? -6.838 5.404 16.113 1.00 58.81 226 ASN A O 1
ATOM 1719 N N . VAL A 1 227 ? -5.313 5.850 14.522 1.00 64.38 227 VAL A N 1
ATOM 1720 C CA . VAL A 1 227 ? -5.929 5.036 13.472 1.00 64.38 227 VAL A CA 1
ATOM 1721 C C . VAL A 1 227 ? -5.064 3.803 13.271 1.00 64.38 227 VAL A C 1
ATOM 1723 O O . VAL A 1 227 ? -3.855 3.918 13.071 1.00 64.38 227 VAL A O 1
ATOM 1726 N N . LEU A 1 228 ? -5.699 2.634 13.326 1.00 69.38 228 LEU A N 1
ATOM 1727 C CA . LEU A 1 228 ? -5.106 1.390 12.866 1.00 69.38 228 LEU A CA 1
ATOM 1728 C C . LEU A 1 228 ? -5.403 1.260 11.374 1.00 69.38 228 LEU A C 1
ATOM 1730 O O . LEU A 1 228 ? -6.564 1.120 10.987 1.00 69.38 228 LEU A O 1
ATOM 1734 N N . ILE A 1 229 ? -4.370 1.375 10.545 1.00 74.75 229 ILE A N 1
ATOM 1735 C CA . ILE A 1 229 ? -4.487 1.190 9.102 1.00 74.75 229 ILE A CA 1
ATOM 1736 C C . ILE A 1 229 ? -4.071 -0.237 8.788 1.00 74.75 229 ILE A C 1
ATOM 1738 O O . ILE A 1 229 ? -2.921 -0.613 8.994 1.00 74.75 229 ILE A O 1
ATOM 1742 N N . ASP A 1 230 ? -5.008 -1.017 8.269 1.00 85.19 230 ASP A N 1
ATOM 1743 C CA . ASP A 1 230 ? -4.719 -2.320 7.692 1.00 85.19 230 ASP A CA 1
ATOM 1744 C C . ASP A 1 230 ? -4.995 -2.264 6.184 1.00 85.19 230 ASP A C 1
ATOM 1746 O O . ASP A 1 230 ? -6.160 -2.276 5.767 1.00 85.19 230 ASP A O 1
ATOM 1750 N N . PRO A 1 231 ? -3.951 -2.127 5.349 1.00 84.88 231 PRO A N 1
ATOM 1751 C CA . PRO A 1 231 ? -4.138 -2.078 3.911 1.00 84.88 231 PRO A CA 1
ATOM 1752 C C . PRO A 1 231 ? -4.444 -3.455 3.308 1.00 84.88 231 PRO A C 1
ATOM 1754 O O . PRO A 1 231 ? -4.939 -3.499 2.184 1.00 84.88 231 PRO A O 1
ATOM 1757 N N . TYR A 1 232 ? -4.195 -4.554 4.027 1.00 90.69 232 TYR A N 1
ATOM 1758 C CA . TYR A 1 232 ? -4.312 -5.916 3.508 1.00 90.69 232 TYR A CA 1
ATOM 1759 C C . TYR A 1 232 ? -5.727 -6.483 3.608 1.00 90.69 232 TYR A C 1
ATOM 1761 O O . TYR A 1 232 ? -6.098 -7.357 2.826 1.00 90.69 232 TYR A O 1
ATOM 1769 N N . GLU A 1 233 ? -6.538 -5.958 4.524 1.00 89.00 233 GLU A N 1
ATOM 1770 C CA . GLU A 1 233 ? -7.918 -6.407 4.719 1.00 89.00 233 GLU A CA 1
ATOM 1771 C C . GLU A 1 233 ? -8.961 -5.537 4.008 1.00 89.00 233 GLU A C 1
ATOM 1773 O O . GLU A 1 233 ? -10.154 -5.839 4.052 1.00 89.00 233 GLU A O 1
ATOM 1778 N N . ARG A 1 234 ? -8.571 -4.439 3.351 1.00 88.31 234 ARG A N 1
ATOM 1779 C CA . ARG A 1 234 ? -9.541 -3.569 2.674 1.00 88.31 234 ARG A CA 1
ATOM 1780 C C . ARG A 1 234 ? -9.783 -4.039 1.237 1.00 88.31 234 ARG A C 1
ATOM 1782 O O . ARG A 1 234 ? -8.890 -3.854 0.411 1.00 88.31 234 ARG A O 1
ATOM 1789 N N . PRO A 1 235 ? -10.984 -4.541 0.881 1.00 91.25 235 PRO A N 1
ATOM 1790 C CA . PRO A 1 235 ? -11.272 -4.944 -0.491 1.00 91.25 235 PRO A CA 1
ATOM 1791 C C . PRO A 1 235 ? -11.111 -3.795 -1.486 1.00 91.25 235 PRO A C 1
ATOM 1793 O O . PRO A 1 235 ? -11.333 -2.629 -1.145 1.00 91.25 235 PRO A O 1
ATOM 1796 N N . HIS A 1 236 ? -10.796 -4.145 -2.731 1.00 91.06 236 HIS A N 1
ATOM 1797 C CA . HIS A 1 236 ? -10.604 -3.201 -3.837 1.00 91.06 236 HIS A CA 1
ATOM 1798 C C . HIS A 1 236 ? -9.438 -2.225 -3.623 1.00 91.06 236 HIS A C 1
ATOM 1800 O O . HIS A 1 236 ? -9.508 -1.050 -3.995 1.00 91.06 236 HIS A O 1
ATOM 1806 N N . THR A 1 237 ? -8.358 -2.728 -3.030 1.00 91.12 237 THR A N 1
ATOM 1807 C CA . THR A 1 237 ? -7.141 -1.957 -2.777 1.00 91.12 237 THR A CA 1
ATOM 1808 C C . THR A 1 237 ? -6.081 -2.285 -3.813 1.00 91.12 237 THR A C 1
ATOM 1810 O O . THR A 1 237 ? -5.819 -3.454 -4.087 1.00 91.12 237 THR A O 1
ATOM 1813 N N . ILE A 1 238 ? -5.446 -1.245 -4.348 1.00 95.44 238 ILE A N 1
ATOM 1814 C CA . ILE A 1 238 ? -4.171 -1.318 -5.054 1.00 95.44 238 ILE A CA 1
ATOM 1815 C C . ILE A 1 238 ? -3.220 -0.337 -4.373 1.00 95.44 238 ILE A C 1
ATOM 1817 O O . ILE A 1 238 ? -3.610 0.798 -4.085 1.00 95.44 238 ILE A O 1
ATOM 1821 N N . PHE A 1 239 ? -1.985 -0.759 -4.138 1.00 95.75 239 PHE A N 1
ATOM 1822 C CA . PHE A 1 239 ? -0.918 0.098 -3.643 1.00 95.75 239 PHE A CA 1
ATOM 1823 C C . PHE A 1 239 ? 0.348 -0.071 -4.480 1.00 95.75 239 PHE A C 1
ATOM 1825 O O . PHE A 1 239 ? 0.664 -1.178 -4.913 1.00 95.75 239 PHE A O 1
ATOM 1832 N N . PHE A 1 240 ? 1.045 1.042 -4.692 1.00 98.00 240 PHE A N 1
ATOM 1833 C CA . PHE A 1 240 ? 2.376 1.109 -5.286 1.00 98.00 240 PHE A CA 1
ATOM 1834 C C . PHE A 1 240 ? 3.261 2.003 -4.417 1.00 98.00 240 PHE A C 1
ATOM 1836 O O . PHE A 1 240 ? 2.947 3.184 -4.252 1.00 98.00 240 PHE A O 1
ATOM 1843 N N . GLY A 1 241 ? 4.380 1.485 -3.921 1.00 96.81 241 GLY A N 1
ATOM 1844 C CA . GLY A 1 241 ? 5.337 2.282 -3.152 1.00 96.81 241 GLY A CA 1
ATOM 1845 C C . GLY A 1 241 ? 6.136 1.458 -2.159 1.00 96.81 241 GLY A C 1
ATOM 1846 O O . GLY A 1 241 ? 6.185 0.240 -2.270 1.00 96.81 241 GLY A O 1
ATOM 1847 N N . ASP A 1 242 ? 6.758 2.137 -1.209 1.00 95.19 242 ASP A N 1
ATOM 1848 C CA . ASP A 1 242 ? 7.468 1.526 -0.096 1.00 95.19 242 ASP A CA 1
ATOM 1849 C C . ASP A 1 242 ? 6.514 1.315 1.077 1.00 95.19 242 ASP A C 1
ATOM 1851 O O . ASP A 1 242 ? 5.921 2.279 1.574 1.00 95.19 242 ASP A O 1
ATOM 1855 N N . ASP A 1 243 ? 6.333 0.059 1.487 1.00 90.88 243 ASP A N 1
ATOM 1856 C CA . ASP A 1 243 ? 5.480 -0.304 2.615 1.00 90.88 243 ASP A CA 1
ATOM 1857 C C . ASP A 1 243 ? 6.234 -0.847 3.834 1.00 90.88 243 ASP A C 1
ATOM 1859 O O . ASP A 1 243 ? 5.661 -1.510 4.715 1.00 90.88 243 ASP A O 1
ATOM 1863 N N . THR A 1 244 ? 7.532 -0.563 3.910 1.00 90.00 244 THR A N 1
ATOM 1864 C CA . THR A 1 244 ? 8.385 -0.973 5.015 1.00 90.00 244 THR A CA 1
ATOM 1865 C C . THR A 1 244 ? 9.145 0.195 5.624 1.00 90.00 244 THR A C 1
ATOM 1867 O O . THR A 1 244 ? 9.306 1.236 5.018 1.00 90.00 244 THR A O 1
ATOM 1870 N N . THR A 1 245 ? 9.625 -0.007 6.847 1.00 89.81 245 THR A N 1
ATOM 1871 C CA . THR A 1 245 ? 10.589 0.876 7.520 1.00 89.81 245 THR A CA 1
ATOM 1872 C C . THR A 1 245 ? 11.925 0.134 7.664 1.00 89.81 245 THR A C 1
ATOM 1874 O O . THR A 1 245 ? 12.520 0.067 8.738 1.00 89.81 245 THR A O 1
ATOM 1877 N N . SER A 1 246 ? 12.295 -0.645 6.644 1.00 92.50 246 SER A N 1
ATOM 1878 C CA . SER A 1 246 ? 13.510 -1.477 6.665 1.00 92.50 246 SER A CA 1
ATOM 1879 C C . SER A 1 246 ? 14.128 -1.712 5.286 1.00 92.50 246 SER A C 1
ATOM 1881 O O . SER A 1 246 ? 15.072 -2.499 5.153 1.00 92.50 246 SER A O 1
ATOM 1883 N N . ALA A 1 247 ? 13.593 -1.045 4.268 1.00 95.62 247 ALA A N 1
ATOM 1884 C CA . ALA A 1 247 ? 14.117 -1.017 2.919 1.00 95.62 247 ALA A CA 1
ATOM 1885 C C . ALA A 1 247 ? 13.760 0.328 2.266 1.00 95.62 247 ALA A C 1
ATOM 1887 O O . ALA A 1 247 ? 13.009 1.101 2.844 1.00 95.62 247 ALA A O 1
ATOM 1888 N N . GLY A 1 248 ? 14.332 0.597 1.096 1.00 97.19 248 GLY A N 1
ATOM 1889 C CA . GLY A 1 248 ? 14.130 1.815 0.319 1.00 97.19 248 GLY A CA 1
ATOM 1890 C C . GLY A 1 248 ? 14.349 1.554 -1.168 1.00 97.19 248 GLY A C 1
ATOM 1891 O O . GLY A 1 248 ? 15.176 0.714 -1.532 1.00 97.19 248 GLY A O 1
ATOM 1892 N N . ALA A 1 249 ? 13.640 2.250 -2.058 1.00 97.88 249 ALA A N 1
ATOM 1893 C CA . ALA A 1 249 ? 13.851 2.126 -3.503 1.00 97.88 249 ALA A CA 1
ATOM 1894 C C . ALA A 1 249 ? 13.723 3.456 -4.256 1.00 97.88 249 ALA A C 1
ATOM 1896 O O . ALA A 1 249 ? 12.961 4.341 -3.881 1.00 97.88 249 ALA A O 1
ATOM 1897 N N . ASP A 1 250 ? 14.472 3.585 -5.356 1.00 97.88 250 ASP A N 1
ATOM 1898 C CA . ASP A 1 250 ? 14.319 4.640 -6.363 1.00 97.88 250 ASP A CA 1
ATOM 1899 C C . ASP A 1 250 ? 13.641 4.043 -7.596 1.00 97.88 250 ASP A C 1
ATOM 1901 O O . ASP A 1 250 ? 14.258 3.320 -8.382 1.00 97.88 250 ASP A O 1
ATOM 1905 N N . VAL A 1 251 ? 12.358 4.327 -7.762 1.00 98.06 251 VAL A N 1
ATOM 1906 C CA . VAL A 1 251 ? 11.468 3.659 -8.708 1.00 98.06 251 VAL A CA 1
ATOM 1907 C C . VAL A 1 251 ? 10.990 4.638 -9.757 1.00 98.06 251 VAL A C 1
ATOM 1909 O O . VAL A 1 251 ? 10.593 5.757 -9.449 1.00 98.06 251 VAL A O 1
ATOM 1912 N N . TYR A 1 252 ? 10.965 4.186 -11.007 1.00 98.25 252 TYR A N 1
ATOM 1913 C CA . TYR A 1 252 ? 10.291 4.872 -12.099 1.00 98.25 252 TYR A CA 1
ATOM 1914 C C . TYR A 1 252 ? 9.069 4.059 -12.521 1.00 98.25 252 TYR A C 1
ATOM 1916 O O . TYR A 1 252 ? 9.218 2.896 -12.895 1.00 98.25 252 TYR A O 1
ATOM 1924 N N . LEU A 1 253 ? 7.889 4.675 -12.496 1.00 98.12 253 LEU A N 1
ATOM 1925 C CA . LEU A 1 253 ? 6.607 4.062 -12.827 1.00 98.12 253 LEU A CA 1
ATOM 1926 C C . LEU A 1 253 ? 5.978 4.757 -14.046 1.00 98.12 253 LEU A C 1
ATOM 1928 O O . LEU A 1 253 ? 5.968 5.986 -14.155 1.00 98.12 253 LEU A O 1
ATOM 1932 N N . GLY A 1 254 ? 5.498 3.956 -14.991 1.00 97.31 254 GLY A N 1
ATOM 1933 C CA . GLY A 1 254 ? 4.779 4.400 -16.181 1.00 97.31 254 GLY A CA 1
ATOM 1934 C C . GLY A 1 254 ? 3.262 4.369 -15.999 1.00 97.31 254 GLY A C 1
ATOM 1935 O O . GLY A 1 254 ? 2.750 4.482 -14.888 1.00 97.31 254 GLY A O 1
ATOM 1936 N N . GLU A 1 255 ? 2.548 4.195 -17.112 1.00 95.56 255 GLU A N 1
ATOM 1937 C CA . GLU A 1 255 ? 1.090 4.038 -17.110 1.00 95.56 255 GLU A CA 1
ATOM 1938 C C . GLU A 1 255 ? 0.660 2.805 -16.298 1.00 95.56 255 GLU A C 1
ATOM 1940 O O . GLU A 1 255 ? 1.292 1.743 -16.393 1.00 95.56 255 GLU A O 1
ATOM 1945 N N . ILE A 1 256 ? -0.435 2.957 -15.547 1.00 97.25 256 ILE A N 1
ATOM 1946 C CA . ILE A 1 256 ? -1.142 1.891 -14.835 1.00 97.25 256 ILE A CA 1
ATOM 1947 C C . ILE A 1 256 ? -2.528 1.744 -15.459 1.00 97.25 256 ILE A C 1
ATOM 1949 O O . ILE A 1 256 ? -3.303 2.703 -15.514 1.00 97.25 256 ILE A O 1
ATOM 1953 N N . THR A 1 257 ? -2.869 0.535 -15.886 1.00 95.94 257 THR A N 1
ATOM 1954 C CA . THR A 1 257 ? -4.180 0.217 -16.460 1.00 95.94 257 THR A CA 1
ATOM 1955 C C . THR A 1 257 ? -4.777 -1.003 -15.780 1.00 95.94 257 THR A C 1
ATOM 1957 O O . THR A 1 257 ? -4.062 -1.882 -15.299 1.00 95.94 257 THR A O 1
ATOM 1960 N N . LEU A 1 258 ? -6.101 -1.041 -15.729 1.00 95.12 258 LEU A N 1
ATOM 1961 C CA . LEU A 1 258 ? -6.874 -2.144 -15.191 1.00 95.12 258 LEU A CA 1
ATOM 1962 C C . LEU A 1 258 ? -7.853 -2.611 -16.263 1.00 95.12 258 LEU A C 1
ATOM 1964 O O . LEU A 1 258 ? -8.623 -1.815 -16.799 1.00 95.12 258 LEU A O 1
ATOM 1968 N N . GLU A 1 259 ? -7.850 -3.902 -16.560 1.00 92.38 259 GLU A N 1
ATOM 1969 C CA . GLU A 1 259 ? -8.740 -4.518 -17.544 1.00 92.38 259 GLU A CA 1
ATOM 1970 C C . GLU A 1 259 ? -9.425 -5.739 -16.918 1.00 92.38 259 GLU A C 1
ATOM 1972 O O . GLU A 1 259 ? -8.747 -6.532 -16.265 1.00 92.38 259 GLU A O 1
ATOM 1977 N N . PRO A 1 260 ? -10.747 -5.935 -17.069 1.00 89.44 260 PRO A N 1
ATOM 1978 C CA . PRO A 1 260 ? -11.357 -7.190 -16.652 1.00 89.44 260 PRO A CA 1
ATOM 1979 C C . PRO A 1 260 ? -10.877 -8.323 -17.562 1.00 89.44 260 PRO A C 1
ATOM 1981 O O . PRO A 1 260 ? -10.763 -8.164 -18.779 1.00 89.44 260 PRO A O 1
ATOM 1984 N N . VAL A 1 261 ? -10.641 -9.500 -16.991 1.00 84.44 261 VAL A N 1
ATOM 1985 C CA . VAL A 1 261 ? -10.372 -10.687 -17.801 1.00 84.44 261 VAL A CA 1
ATOM 1986 C C . VAL A 1 261 ? -11.660 -11.023 -18.566 1.00 84.44 261 VAL A C 1
ATOM 1988 O O . VAL A 1 261 ? -12.733 -11.085 -17.961 1.00 84.44 261 VAL A O 1
ATOM 1991 N N . PRO A 1 262 ? -11.610 -11.212 -19.900 1.00 68.00 262 PRO A N 1
ATOM 1992 C CA . PRO A 1 262 ? -12.808 -11.490 -20.678 1.00 68.00 262 PRO A CA 1
ATOM 1993 C C . PRO A 1 262 ? -13.538 -12.729 -20.156 1.00 68.00 262 PRO A C 1
ATOM 1995 O O . PRO A 1 262 ? -12.947 -13.805 -20.064 1.00 68.00 262 PRO A O 1
ATOM 1998 N N . GLU A 1 263 ? -14.842 -12.595 -19.895 1.00 56.12 263 GLU A N 1
ATOM 1999 C CA . GLU A 1 263 ? -15.687 -13.691 -19.412 1.00 56.12 263 GLU A CA 1
ATOM 2000 C C . GLU A 1 263 ? -15.524 -14.948 -20.293 1.00 56.12 263 GLU A C 1
ATOM 2002 O O . GLU A 1 263 ? -15.446 -14.825 -21.528 1.00 56.12 263 GLU A O 1
ATOM 2007 N N . PRO A 1 264 ? -15.554 -16.170 -19.727 1.00 51.94 264 PRO A N 1
ATOM 2008 C CA . PRO A 1 264 ? -15.402 -17.415 -20.485 1.00 51.94 264 PRO A CA 1
ATOM 2009 C C . PRO A 1 264 ? -16.383 -17.548 -21.660 1.00 51.94 264 PRO A C 1
ATOM 2011 O O . PRO A 1 264 ? -16.053 -18.144 -22.686 1.00 51.94 264 PRO A O 1
ATOM 2014 N N . ALA A 1 265 ? -17.579 -16.956 -21.553 1.00 47.38 265 ALA A N 1
ATOM 2015 C CA . ALA A 1 265 ? -18.564 -16.916 -22.634 1.00 47.38 265 ALA A CA 1
ATOM 2016 C C . ALA A 1 265 ? -18.065 -16.130 -23.863 1.00 47.38 265 ALA A C 1
ATOM 2018 O O . ALA A 1 265 ? -18.275 -16.567 -24.994 1.00 47.38 265 ALA A O 1
ATOM 2019 N N . SER A 1 266 ? -17.346 -15.024 -23.660 1.00 47.94 266 SER A N 1
ATOM 2020 C CA . SER A 1 266 ? -16.694 -14.230 -24.715 1.00 47.94 266 SER A CA 1
ATOM 2021 C C . SER A 1 266 ? -15.611 -15.041 -25.425 1.00 47.94 266 SER A C 1
ATOM 2023 O O . SER A 1 266 ? -15.532 -15.049 -26.655 1.00 47.94 266 SER A O 1
ATOM 2025 N N . VAL A 1 267 ? -14.813 -15.788 -24.654 1.00 47.62 267 VAL A N 1
ATOM 2026 C CA . VAL A 1 267 ? -13.759 -16.670 -25.177 1.00 47.62 267 VAL A CA 1
ATOM 2027 C C . VAL A 1 267 ? -14.364 -17.839 -25.962 1.00 47.62 267 VAL A C 1
ATOM 2029 O O . VAL A 1 267 ? -13.896 -18.155 -27.057 1.00 47.62 267 VAL A O 1
ATOM 2032 N N . ALA A 1 268 ? -15.454 -18.438 -25.471 1.00 42.00 268 ALA A N 1
ATOM 2033 C CA . ALA A 1 268 ? -16.193 -19.490 -26.168 1.00 42.00 268 ALA A CA 1
ATOM 2034 C C . ALA A 1 268 ? -16.844 -18.989 -27.470 1.00 42.00 268 ALA A C 1
ATOM 2036 O O . ALA A 1 268 ? -16.848 -19.709 -28.472 1.00 42.00 268 ALA A O 1
ATOM 2037 N N . LEU A 1 269 ? -17.343 -17.748 -27.497 1.00 40.88 269 LEU A N 1
ATOM 2038 C CA . LEU A 1 269 ? -17.908 -17.123 -28.696 1.00 40.88 269 LEU A CA 1
ATOM 2039 C C . LEU A 1 269 ? -16.818 -16.844 -29.744 1.00 40.88 269 LEU A C 1
ATOM 2041 O O . LEU A 1 269 ? -16.987 -17.186 -30.915 1.00 40.88 269 LEU A O 1
ATOM 2045 N N . MET A 1 270 ? -15.660 -16.325 -29.320 1.00 43.25 270 MET A N 1
ATOM 2046 C CA . MET A 1 270 ? -14.486 -16.115 -30.180 1.00 43.25 270 MET A CA 1
ATOM 2047 C C . MET A 1 270 ? -13.920 -17.439 -30.715 1.00 43.25 270 MET A C 1
ATOM 2049 O O . MET A 1 270 ? -13.610 -17.548 -31.905 1.00 43.25 270 MET A O 1
ATOM 2053 N N . ALA A 1 271 ? -13.869 -18.482 -29.883 1.00 41.44 271 ALA A N 1
ATOM 2054 C CA . ALA A 1 271 ? -13.510 -19.834 -30.303 1.00 41.44 271 ALA A CA 1
ATOM 2055 C C . ALA A 1 271 ? -14.540 -20.420 -31.286 1.00 41.44 271 ALA A C 1
ATOM 2057 O O . ALA A 1 271 ? -14.163 -21.048 -32.277 1.00 41.44 271 ALA A O 1
ATOM 2058 N N . GLY A 1 272 ? -15.836 -20.166 -31.079 1.00 42.62 272 GLY A N 1
ATOM 2059 C CA . GLY A 1 272 ? -16.912 -20.555 -31.994 1.00 42.62 272 GLY A CA 1
ATOM 2060 C C . GLY A 1 272 ? -16.815 -19.876 -33.366 1.00 42.62 272 GLY A C 1
ATOM 2061 O O . GLY A 1 272 ? -16.986 -20.529 -34.403 1.00 42.62 272 GLY A O 1
ATOM 2062 N N . VAL A 1 273 ? -16.463 -18.587 -33.404 1.00 50.88 273 VAL A N 1
ATOM 2063 C CA . VAL A 1 273 ? -16.207 -17.836 -34.648 1.00 50.88 273 VAL A CA 1
ATOM 2064 C C . VAL A 1 273 ? -14.945 -18.350 -35.357 1.00 50.88 273 VAL A C 1
ATOM 2066 O O . VAL A 1 273 ? -14.957 -18.570 -36.570 1.00 50.88 273 VAL A O 1
ATOM 2069 N N . ALA A 1 274 ? -13.872 -18.639 -34.618 1.00 41.53 274 ALA A N 1
ATOM 2070 C CA . ALA A 1 274 ? -12.645 -19.205 -35.183 1.00 41.53 274 ALA A CA 1
ATOM 2071 C C . ALA A 1 274 ? -12.857 -20.624 -35.753 1.00 41.53 274 ALA A C 1
ATOM 2073 O O . ALA A 1 274 ? -12.388 -20.938 -36.853 1.00 41.53 274 ALA A O 1
ATOM 2074 N N . LEU A 1 275 ? -13.621 -21.471 -35.055 1.00 47.22 275 LEU A N 1
ATOM 2075 C CA . LEU A 1 275 ? -13.975 -22.819 -35.511 1.00 47.22 275 LEU A CA 1
ATOM 2076 C C . LEU A 1 275 ? -14.862 -22.781 -36.761 1.00 47.22 275 LEU A C 1
ATOM 2078 O O . LEU A 1 275 ? -14.625 -23.534 -37.709 1.00 47.22 275 LEU A O 1
ATOM 2082 N N . SER A 1 276 ? -15.841 -21.878 -36.817 1.00 44.44 276 SER A N 1
ATOM 2083 C CA . SER A 1 276 ? -16.707 -21.717 -37.993 1.00 44.44 276 SER A CA 1
ATOM 2084 C C . SER A 1 276 ? -15.948 -21.159 -39.206 1.00 44.44 276 SER A C 1
ATOM 2086 O O . SER A 1 276 ? -16.119 -21.672 -40.317 1.00 44.44 276 SER A O 1
ATOM 2088 N N . ALA A 1 277 ? -15.017 -20.220 -39.013 1.00 43.03 277 ALA A N 1
ATOM 2089 C CA . ALA A 1 277 ? -14.109 -19.760 -40.067 1.00 43.03 277 ALA A CA 1
ATOM 2090 C C . ALA A 1 277 ? -13.193 -20.889 -40.586 1.00 43.03 277 ALA A C 1
ATOM 2092 O O . ALA A 1 277 ? -13.033 -21.057 -41.802 1.00 43.03 277 ALA A O 1
ATOM 2093 N N . GLY A 1 278 ? -12.654 -21.720 -39.687 1.00 41.72 278 GLY A N 1
ATOM 2094 C CA . GLY A 1 278 ? -11.852 -22.897 -40.034 1.00 41.72 278 GLY A CA 1
ATOM 2095 C C . GLY A 1 278 ? -12.634 -23.937 -40.844 1.00 41.72 278 GLY A C 1
ATOM 2096 O O . GLY A 1 278 ? -12.136 -24.452 -41.849 1.00 41.72 278 GLY A O 1
ATOM 2097 N N . VAL A 1 279 ? -13.895 -24.193 -40.483 1.00 56.56 279 VAL A N 1
ATOM 2098 C CA . VAL A 1 279 ? -14.790 -25.097 -41.227 1.00 56.56 279 VAL A CA 1
ATOM 2099 C C . VAL A 1 279 ? -15.127 -24.541 -42.613 1.00 56.56 279 VAL A C 1
ATOM 2101 O O . VAL A 1 279 ? -15.107 -25.293 -43.590 1.00 56.56 279 VAL A O 1
ATOM 2104 N N . VAL A 1 280 ? -15.369 -23.234 -42.748 1.00 55.50 280 VAL A N 1
ATOM 2105 C CA . VAL A 1 280 ? -15.611 -22.591 -44.054 1.00 55.50 280 VAL A CA 1
ATOM 2106 C C . VAL A 1 280 ? -14.369 -22.664 -44.948 1.00 55.50 280 VAL A C 1
ATOM 2108 O O . VAL A 1 280 ? -14.483 -22.960 -46.144 1.00 55.50 280 VAL A O 1
ATOM 2111 N N . LEU A 1 281 ? -13.176 -22.465 -44.382 1.00 41.34 281 LEU A N 1
ATOM 2112 C CA . LEU A 1 281 ? -11.908 -22.597 -45.097 1.00 41.34 281 LEU A CA 1
ATOM 2113 C C . LEU A 1 281 ? -11.676 -24.042 -45.566 1.00 41.34 281 LEU A C 1
ATOM 2115 O O . LEU A 1 281 ? -11.375 -24.270 -46.741 1.00 41.34 281 LEU A O 1
ATOM 2119 N N . LEU A 1 282 ? -11.902 -25.028 -44.693 1.00 46.47 282 LEU A N 1
ATOM 2120 C CA . LEU A 1 282 ? -11.818 -26.452 -45.030 1.00 46.47 282 LEU A CA 1
ATOM 2121 C C . LEU A 1 282 ? -12.856 -26.854 -46.086 1.00 46.47 282 LEU A C 1
ATOM 2123 O O . LEU A 1 282 ? -12.533 -27.609 -47.005 1.00 46.47 282 LEU A O 1
ATOM 2127 N N . HIS A 1 283 ? -14.071 -26.301 -46.029 1.00 61.22 283 HIS A N 1
ATOM 2128 C CA . HIS A 1 283 ? -15.094 -26.506 -47.054 1.00 61.22 283 HIS A CA 1
ATOM 2129 C C . HIS A 1 283 ? -14.671 -25.910 -48.406 1.00 61.22 283 HIS A C 1
ATOM 2131 O O . HIS A 1 283 ? -14.830 -26.561 -49.442 1.00 61.22 283 HIS A O 1
ATOM 2137 N N . ARG A 1 284 ? -14.061 -24.715 -48.427 1.00 53.31 284 ARG A N 1
ATOM 2138 C CA . ARG A 1 284 ? -13.486 -24.106 -49.644 1.00 53.31 284 ARG A CA 1
ATOM 2139 C C . ARG A 1 284 ? -12.356 -24.953 -50.230 1.00 53.31 284 ARG A C 1
ATOM 2141 O O . ARG A 1 284 ? -12.343 -25.196 -51.437 1.00 53.31 284 ARG A O 1
ATOM 2148 N N . ILE A 1 285 ? -11.450 -25.453 -49.390 1.00 52.25 285 ILE A N 1
ATOM 2149 C CA . ILE A 1 285 ? -10.343 -26.330 -49.802 1.00 52.25 285 ILE A CA 1
ATOM 2150 C C . ILE A 1 285 ? -10.883 -27.657 -50.360 1.00 52.25 285 ILE A C 1
ATOM 2152 O O . ILE A 1 285 ? -10.448 -28.103 -51.423 1.00 52.25 285 ILE A O 1
ATOM 2156 N N . ALA A 1 286 ? -11.877 -28.267 -49.709 1.00 53.12 286 ALA A N 1
ATOM 2157 C CA . ALA A 1 286 ? -12.516 -29.499 -50.173 1.00 53.12 286 ALA A CA 1
ATOM 2158 C C . ALA A 1 286 ? -13.294 -29.306 -51.488 1.00 53.12 286 ALA A C 1
ATOM 2160 O O . ALA A 1 286 ? -13.251 -30.167 -52.370 1.00 53.12 286 ALA A O 1
ATOM 2161 N N . LYS A 1 287 ? -13.955 -28.155 -51.668 1.00 54.06 287 LYS A N 1
ATOM 2162 C CA . LYS A 1 287 ? -14.643 -27.794 -52.917 1.00 54.06 287 LYS A CA 1
ATOM 2163 C C . LYS A 1 287 ? -13.646 -27.572 -54.063 1.00 54.06 287 LYS A C 1
ATOM 2165 O O . LYS A 1 287 ? -13.917 -27.999 -55.184 1.00 54.06 287 LYS A O 1
ATOM 2170 N N . ASN A 1 288 ? -12.464 -27.025 -53.768 1.00 48.31 288 ASN A N 1
ATOM 2171 C CA . ASN A 1 288 ? -11.371 -26.860 -54.734 1.00 48.31 288 ASN A CA 1
ATOM 2172 C C . ASN A 1 288 ? -10.616 -28.167 -55.049 1.00 48.31 288 ASN A C 1
ATOM 2174 O O . ASN A 1 288 ? -10.062 -28.300 -56.141 1.00 48.31 288 ASN A O 1
ATOM 2178 N N . ARG A 1 289 ? -10.650 -29.177 -54.166 1.00 46.44 289 ARG A N 1
ATOM 2179 C CA . ARG A 1 289 ? -10.079 -30.516 -54.425 1.00 46.44 289 ARG A CA 1
ATOM 2180 C C . ARG A 1 289 ? -10.831 -31.330 -55.482 1.00 46.44 289 ARG A C 1
ATOM 2182 O O . ARG A 1 289 ? -10.257 -32.269 -56.026 1.00 46.44 289 ARG A O 1
ATOM 2189 N N . LYS A 1 290 ? -12.052 -30.942 -55.873 1.00 43.53 290 LYS A N 1
ATOM 2190 C CA . LYS A 1 290 ? -12.781 -31.568 -56.997 1.00 43.53 290 LYS A CA 1
ATOM 2191 C C . LYS A 1 290 ? -12.132 -31.342 -58.380 1.00 43.53 290 LYS A C 1
ATOM 2193 O O . LYS A 1 290 ? -12.683 -31.793 -59.377 1.00 43.53 290 LYS A O 1
ATOM 2198 N N . ARG A 1 291 ? -10.970 -30.676 -58.460 1.00 42.47 291 ARG A N 1
ATOM 2199 C CA . ARG A 1 291 ? -10.185 -30.496 -59.697 1.00 42.47 291 ARG A CA 1
ATOM 2200 C C . ARG A 1 291 ? -9.050 -31.508 -59.915 1.00 42.47 291 ARG A C 1
ATOM 2202 O O . ARG A 1 291 ? -8.447 -31.472 -60.982 1.00 42.47 291 ARG A O 1
ATOM 2209 N N . PHE A 1 292 ? -8.777 -32.430 -58.988 1.00 37.41 292 PHE A N 1
ATOM 2210 C CA . PHE A 1 292 ? -7.765 -33.477 -59.195 1.00 37.41 292 PHE A CA 1
ATOM 2211 C C . PHE A 1 292 ? -8.406 -34.840 -59.505 1.00 37.41 292 PHE A C 1
ATOM 2213 O O . PHE A 1 292 ? -9.261 -35.325 -58.767 1.00 37.41 292 PHE A O 1
ATOM 2220 N N . LYS A 1 293 ? -8.011 -35.428 -60.645 1.00 32.72 293 LYS A N 1
ATOM 2221 C CA . LYS A 1 293 ? -8.504 -36.714 -61.172 1.00 32.72 293 LYS A CA 1
ATOM 2222 C C . LYS A 1 293 ? -8.147 -37.894 -60.243 1.00 32.72 293 LYS A C 1
ATOM 2224 O O . LYS A 1 293 ? -7.087 -37.861 -59.621 1.00 32.72 293 LYS A O 1
ATOM 2229 N N . PRO A 1 294 ? -8.982 -38.951 -60.174 1.00 36.09 294 PRO A N 1
ATOM 2230 C CA . PRO A 1 294 ? -8.775 -40.079 -59.273 1.00 36.09 294 PRO A CA 1
ATOM 2231 C C . PRO A 1 294 ? -7.826 -41.125 -59.873 1.00 36.09 294 PRO A C 1
ATOM 2233 O O . PRO A 1 294 ? -7.985 -41.536 -61.021 1.00 36.09 294 PRO A O 1
ATOM 2236 N N . GLY A 1 295 ? -6.884 -41.605 -59.064 1.00 30.08 295 GLY A N 1
ATOM 2237 C CA . GLY A 1 295 ? -6.042 -42.752 -59.388 1.00 30.08 295 GLY A CA 1
ATOM 2238 C C . GLY A 1 295 ? -5.358 -43.310 -58.144 1.00 30.08 295 GLY A C 1
ATOM 2239 O O . GLY A 1 295 ? -4.237 -42.916 -57.859 1.00 30.08 295 GLY A O 1
ATOM 2240 N N . LEU A 1 296 ? -6.058 -44.165 -57.387 1.00 30.44 296 LEU A N 1
ATOM 2241 C CA . LEU A 1 296 ? -5.607 -45.475 -56.874 1.00 30.44 296 LEU A CA 1
ATOM 2242 C C . LEU A 1 296 ? -6.646 -46.087 -55.897 1.00 30.44 296 LEU A C 1
ATOM 2244 O O . LEU A 1 296 ? -7.452 -45.389 -55.292 1.00 30.44 296 LEU A O 1
ATOM 2248 N N . HIS A 1 297 ? -6.612 -47.419 -55.827 1.00 29.83 297 HIS A N 1
ATOM 2249 C CA . HIS A 1 297 ? -7.588 -48.412 -55.343 1.00 29.83 297 HIS A CA 1
ATOM 2250 C C . HIS A 1 297 ? -7.886 -48.465 -53.814 1.00 29.83 297 HIS A C 1
ATOM 2252 O O . HIS A 1 297 ? -7.228 -47.779 -53.036 1.00 29.83 297 HIS A O 1
ATOM 2258 N N . PRO A 1 298 ? -8.910 -49.243 -53.372 1.00 38.06 298 PRO A N 1
ATOM 2259 C CA . PRO A 1 298 ? -9.731 -48.942 -52.200 1.00 38.06 298 PRO A CA 1
ATOM 2260 C C . PRO A 1 298 ? -9.182 -49.534 -50.897 1.00 38.06 298 PRO A C 1
ATOM 2262 O O . PRO A 1 298 ? -8.835 -50.711 -50.833 1.00 38.06 298 PRO A O 1
ATOM 2265 N N . ILE A 1 299 ? -9.206 -48.739 -49.826 1.00 32.75 299 ILE A N 1
ATOM 2266 C CA . ILE A 1 299 ? -9.110 -49.228 -48.444 1.00 32.75 299 ILE A CA 1
ATOM 2267 C C . ILE A 1 299 ? -10.527 -49.254 -47.864 1.00 32.75 299 ILE A C 1
ATOM 2269 O O . ILE A 1 299 ? -11.329 -48.351 -48.102 1.00 32.75 299 ILE A O 1
ATOM 2273 N N . GLY A 1 300 ? -10.843 -50.358 -47.187 1.00 30.53 300 GLY A N 1
ATOM 2274 C CA . GLY A 1 300 ? -12.179 -50.758 -46.768 1.00 30.53 300 GLY A CA 1
ATOM 2275 C C . GLY A 1 300 ? -12.925 -49.784 -45.851 1.00 30.53 300 GLY A C 1
ATOM 2276 O O . GLY A 1 300 ? -12.365 -48.893 -45.220 1.00 30.53 300 GLY A O 1
ATOM 2277 N N . ARG A 1 301 ? -14.240 -50.021 -45.805 1.00 42.53 301 ARG A N 1
ATOM 2278 C CA . ARG A 1 301 ? -15.250 -49.387 -44.949 1.00 42.53 301 ARG A CA 1
ATOM 2279 C C . ARG A 1 301 ? -14.762 -49.160 -43.511 1.00 42.53 301 ARG A C 1
ATOM 2281 O O . ARG A 1 301 ? -14.454 -50.121 -42.815 1.00 42.53 301 ARG A O 1
ATOM 2288 N N . LEU A 1 302 ? -14.871 -47.919 -43.042 1.00 30.72 302 LEU A N 1
ATOM 2289 C CA . LEU A 1 302 ? -15.028 -47.575 -41.628 1.00 30.72 302 LEU A CA 1
ATOM 2290 C C . LEU A 1 302 ? -16.182 -46.573 -41.502 1.00 30.72 302 LEU A C 1
ATOM 2292 O O . LEU A 1 302 ? -16.230 -45.568 -42.210 1.00 30.72 302 LEU A O 1
ATOM 2296 N N . ALA A 1 303 ? -17.143 -46.910 -40.646 1.00 31.84 303 ALA A N 1
ATOM 2297 C CA . ALA A 1 303 ? -18.265 -46.065 -40.260 1.00 31.84 303 ALA A CA 1
ATOM 2298 C C . ALA A 1 303 ? -17.799 -44.955 -39.293 1.00 31.84 303 ALA A C 1
ATOM 2300 O O . ALA A 1 303 ? -16.824 -45.126 -38.563 1.00 31.84 303 ALA A O 1
ATOM 2301 N N . ALA A 1 304 ? -18.490 -43.814 -39.291 1.00 32.16 304 ALA A N 1
ATOM 2302 C CA . ALA A 1 304 ? -18.336 -42.758 -38.284 1.00 32.16 304 ALA A CA 1
ATOM 2303 C C . ALA A 1 304 ? -18.913 -43.204 -36.915 1.00 32.16 304 ALA A C 1
ATOM 2305 O O . ALA A 1 304 ? -19.766 -44.091 -36.927 1.00 32.16 304 ALA A O 1
ATOM 2306 N N . PRO A 1 305 ? -18.546 -42.603 -35.757 1.00 37.41 305 PRO A N 1
ATOM 2307 C CA . PRO A 1 305 ? -17.662 -41.463 -35.517 1.00 37.41 305 PRO A CA 1
ATOM 2308 C C . PRO A 1 305 ? -16.556 -41.812 -34.493 1.00 37.41 305 PRO A C 1
ATOM 2310 O O . PRO A 1 305 ? -16.710 -41.627 -33.294 1.00 37.41 305 PRO A O 1
ATOM 2313 N N . ALA A 1 306 ? -15.414 -42.306 -34.967 1.00 31.36 306 ALA A N 1
ATOM 2314 C CA . ALA A 1 306 ? -14.169 -42.376 -34.180 1.00 31.36 306 ALA A CA 1
ATOM 2315 C C . ALA A 1 306 ? -12.938 -41.930 -35.001 1.00 31.36 306 ALA A C 1
ATOM 2317 O O . ALA A 1 306 ? -11.801 -41.974 -34.544 1.00 31.36 306 ALA A O 1
ATOM 2318 N N . ALA A 1 307 ? -13.159 -41.461 -36.235 1.00 34.53 307 ALA A N 1
ATOM 2319 C CA . ALA A 1 307 ? -12.103 -41.125 -37.190 1.00 34.53 307 ALA A CA 1
ATOM 2320 C C . ALA A 1 307 ? -11.658 -39.649 -37.153 1.00 34.53 307 ALA A C 1
ATOM 2322 O O . ALA A 1 307 ? -10.712 -39.295 -37.850 1.00 34.53 307 ALA A O 1
ATOM 2323 N N . ALA A 1 308 ? -12.277 -38.792 -36.334 1.00 34.25 308 ALA A N 1
ATOM 2324 C CA . ALA A 1 308 ? -11.817 -37.408 -36.163 1.00 34.25 308 ALA A CA 1
ATOM 2325 C C . ALA A 1 308 ? -10.590 -37.292 -35.233 1.00 34.25 308 ALA A C 1
ATOM 2327 O O . ALA A 1 308 ? -9.819 -36.350 -35.369 1.00 34.25 308 ALA A O 1
ATOM 2328 N N . PHE A 1 309 ? -10.342 -38.285 -34.370 1.00 32.66 309 PHE A N 1
ATOM 2329 C CA . PHE A 1 309 ? -9.186 -38.310 -33.461 1.00 32.66 309 PHE A CA 1
ATOM 2330 C C . PHE A 1 309 ? -8.001 -39.161 -33.960 1.00 32.66 309 PHE A C 1
ATOM 2332 O O . PHE A 1 309 ? -6.907 -39.072 -33.414 1.00 32.66 309 PHE A O 1
ATOM 2339 N N . ALA A 1 310 ? -8.161 -39.939 -35.038 1.00 33.16 310 ALA A N 1
ATOM 2340 C CA . ALA A 1 310 ? -7.136 -40.888 -35.499 1.00 33.16 310 ALA A CA 1
ATOM 2341 C C . ALA A 1 310 ? -6.417 -40.508 -36.814 1.00 33.16 310 ALA A C 1
ATOM 2343 O O . ALA A 1 310 ? -5.541 -41.250 -37.262 1.00 33.16 310 ALA A O 1
ATOM 2344 N N . ILE A 1 311 ? -6.736 -39.368 -37.443 1.00 38.16 311 ILE A N 1
ATOM 2345 C CA . ILE A 1 311 ? -6.128 -38.969 -38.733 1.00 38.16 311 ILE A CA 1
ATOM 2346 C C . ILE A 1 311 ? -4.868 -38.096 -38.567 1.00 38.16 311 ILE A C 1
ATOM 2348 O O . ILE A 1 311 ? -4.025 -38.085 -39.460 1.00 38.16 311 ILE A O 1
ATOM 2352 N N . VAL A 1 312 ? -4.651 -37.456 -37.413 1.00 34.31 312 VAL A N 1
ATOM 2353 C CA . VAL A 1 312 ? -3.400 -36.708 -37.152 1.00 34.31 312 VAL A CA 1
ATOM 2354 C C . VAL A 1 312 ? -2.311 -37.617 -36.560 1.00 34.31 312 VAL A C 1
ATOM 2356 O O . VAL A 1 312 ? -1.151 -37.522 -36.953 1.00 34.31 312 VAL A O 1
ATOM 2359 N N . GLY A 1 313 ? -2.685 -38.587 -35.715 1.00 35.06 313 GLY A N 1
ATOM 2360 C CA . GLY A 1 313 ? -1.740 -39.528 -35.093 1.00 35.06 313 GLY A CA 1
ATOM 2361 C C . GLY A 1 313 ? -1.126 -40.559 -36.051 1.00 35.06 313 GLY A C 1
ATOM 2362 O O . GLY A 1 313 ? 0.025 -40.948 -35.881 1.00 35.06 313 GLY A O 1
ATOM 2363 N N . ASN A 1 314 ? -1.835 -40.963 -37.111 1.00 35.53 314 ASN A N 1
ATOM 2364 C CA . ASN A 1 314 ? -1.325 -41.954 -38.071 1.00 35.53 314 ASN A CA 1
ATOM 2365 C C . ASN A 1 314 ? -0.616 -41.358 -39.299 1.00 35.53 314 ASN A C 1
ATOM 2367 O O . ASN A 1 314 ? -0.093 -42.120 -40.113 1.00 35.53 314 ASN A O 1
ATOM 2371 N N . TYR A 1 315 ? -0.529 -40.028 -39.431 1.00 35.62 315 TYR A N 1
ATOM 2372 C CA . TYR A 1 315 ? 0.257 -39.407 -40.507 1.00 35.62 315 TYR A CA 1
ATOM 2373 C C . TYR A 1 315 ? 1.765 -39.334 -40.186 1.00 35.62 315 TYR A C 1
ATOM 2375 O O . TYR A 1 315 ? 2.580 -39.242 -41.098 1.00 35.62 315 TYR A O 1
ATOM 2383 N N . PHE A 1 316 ? 2.160 -39.479 -38.913 1.00 36.34 316 PHE A N 1
ATOM 2384 C CA . PHE A 1 316 ? 3.571 -39.471 -38.482 1.00 36.34 316 PHE A CA 1
ATOM 2385 C C . PHE A 1 316 ? 4.134 -40.855 -38.100 1.00 36.34 316 PHE A C 1
ATOM 2387 O O . PHE A 1 316 ? 5.286 -40.974 -37.695 1.00 36.34 316 PHE A O 1
ATOM 2394 N N . GLY A 1 317 ? 3.357 -41.929 -38.276 1.00 36.06 317 GLY A N 1
ATOM 2395 C CA . GLY A 1 317 ? 3.691 -43.266 -37.768 1.00 36.06 317 GLY A CA 1
ATOM 2396 C C . GLY A 1 317 ? 4.408 -44.227 -38.724 1.00 36.06 317 GLY A C 1
ATOM 2397 O O . GLY A 1 317 ? 4.573 -45.392 -38.369 1.00 36.06 317 GLY A O 1
ATOM 2398 N N . ARG A 1 318 ? 4.815 -43.823 -39.940 1.00 39.00 318 ARG A N 1
ATOM 2399 C CA . ARG A 1 318 ? 5.586 -44.703 -40.849 1.00 39.00 318 ARG A CA 1
ATOM 2400 C C . ARG A 1 318 ? 6.538 -43.935 -41.778 1.00 39.00 318 ARG A C 1
ATOM 2402 O O . ARG A 1 318 ? 6.181 -43.692 -42.926 1.00 39.00 318 ARG A O 1
ATOM 2409 N N . ARG A 1 319 ? 7.789 -43.699 -41.352 1.00 34.75 319 ARG A N 1
ATOM 2410 C CA . ARG A 1 319 ? 9.021 -44.207 -42.015 1.00 34.75 319 ARG A CA 1
ATOM 2411 C C . ARG A 1 319 ? 10.318 -43.538 -41.522 1.00 34.75 319 ARG A C 1
ATOM 2413 O O . ARG A 1 319 ? 10.434 -42.328 -41.507 1.00 34.75 319 ARG A O 1
ATOM 2420 N N . ARG A 1 320 ? 11.285 -44.440 -41.301 1.00 34.84 320 ARG A N 1
ATOM 2421 C CA . ARG A 1 320 ? 12.760 -44.398 -41.385 1.00 34.84 320 ARG A CA 1
ATOM 2422 C C . ARG A 1 320 ? 13.564 -43.439 -40.487 1.00 34.84 320 ARG A C 1
ATOM 2424 O O . ARG A 1 320 ? 13.450 -42.229 -40.511 1.00 34.84 320 ARG A O 1
ATOM 2431 N N . ARG A 1 321 ? 14.460 -44.111 -39.757 1.00 39.47 321 ARG A N 1
ATOM 2432 C CA . ARG A 1 321 ? 15.613 -43.667 -38.972 1.00 39.47 321 ARG A CA 1
ATOM 2433 C C . ARG A 1 321 ? 16.392 -42.552 -39.698 1.00 39.47 321 ARG A C 1
ATOM 2435 O O . ARG A 1 321 ? 16.924 -42.814 -40.773 1.00 39.47 321 ARG A O 1
ATOM 2442 N N . GLY A 1 322 ? 16.484 -41.375 -39.073 1.00 41.47 322 GLY A N 1
ATOM 2443 C CA . GLY A 1 322 ? 17.410 -40.305 -39.463 1.00 41.47 322 GLY A CA 1
ATOM 2444 C C . GLY A 1 322 ? 16.781 -38.989 -39.930 1.00 41.47 322 GLY A C 1
ATOM 2445 O O . GLY A 1 322 ? 17.134 -38.550 -41.009 1.00 41.47 322 GLY A O 1
ATOM 2446 N N . ASP A 1 323 ? 15.917 -38.352 -39.129 1.00 33.84 323 ASP A N 1
ATOM 2447 C CA . ASP A 1 323 ? 15.594 -36.918 -39.260 1.00 33.84 323 ASP A CA 1
ATOM 2448 C C . ASP A 1 323 ? 15.219 -36.329 -37.885 1.00 33.84 323 ASP A C 1
ATOM 2450 O O . ASP A 1 323 ? 14.494 -36.951 -37.104 1.00 33.84 323 ASP A O 1
ATOM 2454 N N . ARG A 1 324 ? 15.763 -35.149 -37.553 1.00 38.34 324 ARG A N 1
ATOM 2455 C CA . ARG A 1 324 ? 15.515 -34.437 -36.284 1.00 38.34 324 ARG A CA 1
ATOM 2456 C C . ARG A 1 324 ? 14.092 -33.869 -36.269 1.00 38.34 324 ARG A C 1
ATOM 2458 O O . ARG A 1 324 ? 13.723 -33.097 -37.149 1.00 38.34 324 ARG A O 1
ATOM 2465 N N . ILE A 1 325 ? 13.317 -34.196 -35.235 1.00 36.28 325 ILE A N 1
ATOM 2466 C CA . ILE A 1 325 ? 12.005 -33.585 -34.979 1.00 36.28 325 ILE A CA 1
ATOM 2467 C C . ILE A 1 325 ? 12.219 -32.149 -34.483 1.00 36.28 325 ILE A C 1
ATOM 2469 O O . ILE A 1 325 ? 12.956 -31.919 -33.526 1.00 36.28 325 ILE A O 1
ATOM 2473 N N . ASN A 1 326 ? 11.559 -31.185 -35.124 1.00 37.22 326 ASN A N 1
ATOM 2474 C CA . ASN A 1 326 ? 11.531 -29.794 -34.686 1.00 37.22 326 ASN A CA 1
ATOM 2475 C C . ASN A 1 326 ? 10.547 -29.676 -33.503 1.00 37.22 326 ASN A C 1
ATOM 2477 O O . ASN A 1 326 ? 9.331 -29.745 -33.679 1.00 37.22 326 ASN A O 1
ATOM 2481 N N . SER A 1 327 ? 11.078 -29.561 -32.285 1.00 34.50 327 SER A N 1
ATOM 2482 C CA . SER A 1 327 ? 10.383 -29.717 -30.996 1.00 34.50 327 SER A CA 1
ATOM 2483 C C . SER A 1 327 ? 9.366 -28.623 -30.639 1.00 34.50 327 SER A C 1
ATOM 2485 O O . SER A 1 327 ? 8.826 -28.637 -29.542 1.00 34.50 327 SER A O 1
ATOM 2487 N N . ARG A 1 328 ? 9.054 -27.678 -31.533 1.00 36.31 328 ARG A N 1
ATOM 2488 C CA . ARG A 1 328 ? 8.232 -26.500 -31.196 1.00 36.31 328 ARG A CA 1
ATOM 2489 C C . ARG A 1 328 ? 6.716 -26.705 -31.287 1.00 36.31 328 ARG A C 1
ATOM 2491 O O . ARG A 1 328 ? 5.978 -25.961 -30.654 1.00 36.31 328 ARG A O 1
ATOM 2498 N N . VAL A 1 329 ? 6.231 -27.709 -32.020 1.00 38.44 329 VAL A N 1
ATOM 2499 C CA . VAL A 1 329 ? 4.779 -27.897 -32.250 1.00 38.44 329 VAL A CA 1
ATOM 2500 C C . VAL A 1 329 ? 4.122 -28.800 -31.195 1.00 38.44 329 VAL A C 1
ATOM 2502 O O . VAL A 1 329 ? 2.938 -28.649 -30.912 1.00 38.44 329 VAL A O 1
ATOM 2505 N N . PHE A 1 330 ? 4.886 -29.693 -30.558 1.00 34.81 330 PHE A N 1
ATOM 2506 C CA . PHE A 1 330 ? 4.371 -30.576 -29.502 1.00 34.81 330 PHE A CA 1
ATOM 2507 C C . PHE A 1 330 ? 4.237 -29.846 -28.151 1.00 34.81 330 PHE A C 1
ATOM 2509 O O . PHE A 1 330 ? 3.287 -30.083 -27.410 1.00 34.81 330 PHE A O 1
ATOM 2516 N N . THR A 1 331 ? 5.116 -28.877 -27.875 1.00 35.38 331 THR A N 1
ATOM 2517 C CA . THR A 1 331 ? 5.086 -28.048 -26.654 1.00 35.38 331 THR A CA 1
ATOM 2518 C C . THR A 1 331 ? 3.890 -27.091 -26.615 1.00 35.38 331 THR A C 1
ATOM 2520 O O . THR A 1 331 ? 3.333 -26.853 -25.550 1.00 35.38 331 THR A O 1
ATOM 2523 N N . HIS A 1 332 ? 3.424 -26.606 -27.773 1.00 34.69 332 HIS A N 1
ATOM 2524 C CA . HIS A 1 332 ? 2.256 -25.714 -27.851 1.00 34.69 332 HIS A CA 1
ATOM 2525 C C . HIS A 1 332 ? 0.921 -26.426 -27.577 1.00 34.69 332 HIS A C 1
ATOM 2527 O O . HIS A 1 332 ? -0.048 -25.775 -27.205 1.00 34.69 332 HIS A O 1
ATOM 2533 N N . TRP A 1 333 ? 0.860 -27.754 -27.721 1.00 30.12 333 TRP A N 1
ATOM 2534 C CA . TRP A 1 333 ? -0.363 -28.523 -27.461 1.00 30.12 333 TRP A CA 1
ATOM 2535 C C . TRP A 1 333 ? -0.529 -28.926 -25.991 1.00 30.12 333 TRP A C 1
ATOM 2537 O O . TRP A 1 333 ? -1.654 -28.992 -25.504 1.00 30.12 333 TRP A O 1
ATOM 2547 N N . LEU A 1 334 ? 0.572 -29.143 -25.267 1.00 33.81 334 LEU A N 1
ATOM 2548 C CA . LEU A 1 334 ? 0.549 -29.432 -23.826 1.00 33.81 334 LEU A CA 1
ATOM 2549 C C . LEU A 1 334 ? 0.222 -28.185 -22.988 1.00 33.81 334 LEU A C 1
ATOM 2551 O O . LEU A 1 334 ? -0.534 -28.284 -22.027 1.00 33.81 334 LEU A O 1
ATOM 2555 N N . LEU A 1 335 ? 0.696 -27.006 -23.407 1.00 36.25 335 LEU A N 1
ATOM 2556 C CA . LEU A 1 335 ? 0.357 -25.727 -22.767 1.00 36.25 335 LEU A CA 1
ATOM 2557 C C . LEU A 1 335 ? -1.126 -25.352 -22.945 1.00 36.25 335 LEU A C 1
ATOM 2559 O O . LEU A 1 335 ? -1.724 -24.760 -22.054 1.00 36.25 335 LEU A O 1
ATOM 2563 N N . PHE A 1 336 ? -1.750 -25.769 -24.051 1.00 34.12 336 PHE A N 1
ATOM 2564 C CA . PHE A 1 336 ? -3.173 -25.522 -24.306 1.00 34.12 336 PHE A CA 1
ATOM 2565 C C . PHE A 1 336 ? -4.105 -26.433 -23.482 1.00 34.12 336 PHE A C 1
ATOM 2567 O O . PHE A 1 336 ? -5.222 -26.044 -23.159 1.00 34.12 336 PHE A O 1
ATOM 2574 N N . ALA A 1 337 ? -3.651 -27.638 -23.113 1.00 35.84 337 ALA A N 1
ATOM 2575 C CA . ALA A 1 337 ? -4.409 -28.557 -22.258 1.00 35.84 337 ALA A CA 1
ATOM 2576 C C . ALA A 1 337 ? -4.306 -28.199 -20.761 1.00 35.84 337 ALA A C 1
ATOM 2578 O O . ALA A 1 337 ? -5.276 -28.383 -20.028 1.00 35.84 337 ALA A O 1
ATOM 2579 N N . ALA A 1 338 ? -3.171 -27.637 -20.325 1.00 35.69 338 ALA A N 1
ATOM 2580 C CA . ALA A 1 338 ? -2.987 -27.126 -18.964 1.00 35.69 338 ALA A CA 1
ATOM 2581 C C . ALA A 1 338 ? -3.846 -25.874 -18.686 1.00 35.69 338 ALA A C 1
ATOM 2583 O O . ALA A 1 338 ? -4.412 -25.748 -17.605 1.00 35.69 338 ALA A O 1
ATOM 2584 N N . ALA A 1 339 ? -4.033 -25.004 -19.687 1.00 34.53 339 ALA A N 1
ATOM 2585 C CA . ALA A 1 339 ? -4.861 -23.795 -19.588 1.00 34.53 339 ALA A CA 1
ATOM 2586 C C . ALA A 1 339 ? -6.382 -24.057 -19.482 1.00 34.53 339 ALA A C 1
ATOM 2588 O O . ALA A 1 339 ? -7.145 -23.130 -19.232 1.00 34.53 339 ALA A O 1
ATOM 2589 N N . LEU A 1 340 ? -6.839 -25.302 -19.671 1.00 34.44 340 LEU A N 1
ATOM 2590 C CA . LEU A 1 340 ? -8.257 -25.686 -19.608 1.00 34.44 340 LEU A CA 1
ATOM 2591 C C . LEU A 1 340 ? -8.602 -26.586 -18.408 1.00 34.44 340 LEU A C 1
ATOM 2593 O O . LEU A 1 340 ? -9.718 -27.094 -18.342 1.00 34.44 340 LEU A O 1
ATOM 2597 N N . GLY A 1 341 ? -7.674 -26.808 -17.469 1.00 33.75 341 GLY A N 1
ATOM 2598 C CA . GLY A 1 341 ? -7.963 -27.516 -16.213 1.00 33.75 341 GLY A CA 1
ATOM 2599 C C . GLY A 1 341 ? -8.394 -28.985 -16.358 1.00 33.75 341 GLY A C 1
ATOM 2600 O O . GLY A 1 341 ? -9.007 -29.531 -15.449 1.00 33.75 341 GLY A O 1
ATOM 2601 N N . LEU A 1 342 ? -8.091 -29.651 -17.480 1.00 36.62 342 LEU A N 1
ATOM 2602 C CA . LEU A 1 342 ? -8.512 -31.039 -17.751 1.00 36.62 342 LEU A CA 1
ATOM 2603 C C . LEU A 1 342 ? -7.453 -32.103 -17.408 1.00 36.62 342 LEU A C 1
ATOM 2605 O O . LEU A 1 342 ? -7.478 -33.206 -17.958 1.00 36.62 342 LEU A O 1
ATOM 2609 N N . THR A 1 343 ? -6.529 -31.812 -16.493 1.00 31.23 343 THR A N 1
ATOM 2610 C CA . THR A 1 343 ? -5.598 -32.817 -15.961 1.00 31.23 343 THR A CA 1
ATOM 2611 C C . THR A 1 343 ? -5.662 -32.852 -14.439 1.00 31.23 343 THR A C 1
ATOM 2613 O O . THR A 1 343 ? -5.115 -31.979 -13.773 1.00 31.23 343 THR A O 1
ATOM 2616 N N . GLU A 1 344 ? -6.314 -33.884 -13.907 1.00 33.91 344 GLU A N 1
ATOM 2617 C CA . GLU A 1 344 ? -6.221 -34.297 -12.502 1.00 33.91 344 GLU A CA 1
ATOM 2618 C C . GLU A 1 344 ? -4.754 -34.602 -12.136 1.00 33.91 344 GLU A C 1
ATOM 2620 O O . GLU A 1 344 ? -4.074 -35.305 -12.899 1.00 33.91 344 GLU A O 1
ATOM 2625 N N . PRO A 1 345 ? -4.237 -34.138 -10.985 1.00 34.97 345 PRO A N 1
ATOM 2626 C CA . PRO A 1 345 ? -2.922 -34.547 -10.523 1.00 34.97 345 PRO A CA 1
ATOM 2627 C C . PRO A 1 345 ? -2.985 -35.970 -9.951 1.00 34.97 345 PRO A C 1
ATOM 2629 O O . PRO A 1 345 ? -3.677 -36.252 -8.973 1.00 34.97 345 PRO A O 1
ATOM 2632 N N . LEU A 1 346 ? -2.205 -36.881 -10.540 1.00 27.19 346 LEU A N 1
ATOM 2633 C CA . LEU A 1 346 ? -1.860 -38.156 -9.913 1.00 27.19 346 LEU A CA 1
ATOM 2634 C C . LEU A 1 346 ? -1.001 -37.870 -8.666 1.00 27.19 346 LEU A C 1
ATOM 2636 O O . LEU A 1 346 ? 0.214 -37.701 -8.763 1.00 27.19 346 LEU A O 1
ATOM 2640 N N . VAL A 1 347 ? -1.624 -37.828 -7.489 1.00 30.05 347 VAL A N 1
ATOM 2641 C CA . VAL A 1 347 ? -0.909 -37.879 -6.208 1.00 30.05 347 VAL A CA 1
ATOM 2642 C C . VAL A 1 347 ? -0.482 -39.327 -5.971 1.00 30.05 347 VAL A C 1
ATOM 2644 O O . VAL A 1 347 ? -1.290 -40.194 -5.640 1.00 30.05 347 VAL A O 1
ATOM 2647 N N . ALA A 1 348 ? 0.804 -39.603 -6.178 1.00 28.89 348 ALA A N 1
ATOM 2648 C CA . ALA A 1 348 ? 1.429 -40.842 -5.744 1.00 28.89 348 ALA A CA 1
ATOM 2649 C C . ALA A 1 348 ? 1.605 -40.799 -4.219 1.00 28.89 348 ALA A C 1
ATOM 2651 O O . ALA A 1 348 ? 2.336 -39.958 -3.699 1.00 28.89 348 ALA A O 1
ATOM 2652 N N . SER A 1 349 ? 0.942 -41.708 -3.500 1.00 26.23 349 SER A N 1
ATOM 2653 C CA . SER A 1 349 ? 1.177 -41.894 -2.070 1.00 26.23 349 SER A CA 1
ATOM 2654 C C . SER A 1 349 ? 2.488 -42.652 -1.863 1.00 26.23 349 SER A C 1
ATOM 2656 O O . SER A 1 349 ? 2.605 -43.813 -2.262 1.00 26.23 349 SER A O 1
ATOM 2658 N N . ALA A 1 350 ? 3.447 -42.033 -1.189 1.00 27.95 350 ALA A N 1
ATOM 2659 C CA . ALA A 1 350 ? 4.556 -42.732 -0.560 1.00 27.95 350 ALA A CA 1
ATOM 2660 C C . ALA A 1 350 ? 4.522 -42.363 0.920 1.00 27.95 350 ALA A C 1
ATOM 2662 O O . ALA A 1 350 ? 4.719 -41.209 1.292 1.00 27.95 350 ALA A O 1
ATOM 2663 N N . GLY A 1 351 ? 4.151 -43.347 1.731 1.00 27.42 351 GLY A N 1
ATOM 2664 C CA . GLY A 1 351 ? 4.089 -43.215 3.170 1.00 27.42 351 GLY A CA 1
ATOM 2665 C C . GLY A 1 351 ? 5.460 -43.309 3.830 1.00 27.42 351 GLY A C 1
ATOM 2666 O O . GLY A 1 351 ? 6.392 -43.920 3.310 1.00 27.42 351 GLY A O 1
ATOM 2667 N N . ASP A 1 352 ? 5.434 -42.789 5.049 1.00 28.83 352 ASP A N 1
ATOM 2668 C CA . ASP A 1 352 ? 6.082 -43.293 6.250 1.00 28.83 352 ASP A CA 1
ATOM 2669 C C . ASP A 1 352 ? 7.477 -42.802 6.662 1.00 28.83 352 ASP A C 1
ATOM 2671 O O . ASP A 1 352 ? 8.488 -42.950 5.981 1.00 28.83 352 ASP A O 1
ATOM 2675 N N . GLN A 1 353 ? 7.454 -42.389 7.935 1.00 28.05 353 GLN A N 1
ATOM 2676 C CA . GLN A 1 353 ? 8.514 -42.248 8.929 1.00 28.05 353 GLN A CA 1
ATOM 2677 C C . GLN A 1 353 ? 9.218 -40.898 8.995 1.00 28.05 353 GLN A C 1
ATOM 2679 O O . GLN A 1 353 ? 10.156 -40.657 8.254 1.00 28.05 353 GLN A O 1
ATOM 2684 N N . LEU A 1 354 ? 8.839 -40.092 9.998 1.00 32.12 354 LEU A N 1
ATOM 2685 C CA . LEU A 1 354 ? 9.778 -39.395 10.885 1.00 32.12 354 LEU A CA 1
ATOM 2686 C C . LEU A 1 354 ? 9.068 -38.962 12.190 1.00 32.12 354 LEU A C 1
ATOM 2688 O O . LEU A 1 354 ? 8.196 -38.103 12.194 1.00 32.12 354 LEU A O 1
ATOM 2692 N N . GLY A 1 355 ? 9.459 -39.637 13.276 1.00 29.55 355 GLY A N 1
ATOM 2693 C CA . GLY A 1 355 ? 9.505 -39.211 14.682 1.00 29.55 355 GLY A CA 1
ATOM 2694 C C . GLY A 1 355 ? 8.444 -38.264 15.252 1.00 29.55 355 GLY A C 1
ATOM 2695 O O . GLY A 1 355 ? 8.548 -37.050 15.127 1.00 29.55 355 GLY A O 1
ATOM 2696 N N . VAL A 1 356 ? 7.545 -38.831 16.059 1.00 29.56 356 VAL A N 1
ATOM 2697 C CA . VAL A 1 356 ? 6.815 -38.124 17.122 1.00 29.56 356 VAL A CA 1
ATOM 2698 C C . VAL A 1 356 ? 7.827 -37.594 18.147 1.00 29.56 356 VAL A C 1
ATOM 2700 O O . VAL A 1 356 ? 8.498 -38.381 18.814 1.00 29.56 356 VAL A O 1
ATOM 2703 N N . ILE A 1 357 ? 7.939 -36.271 18.277 1.00 32.84 357 ILE A N 1
ATOM 2704 C CA . ILE A 1 357 ? 8.588 -35.618 19.420 1.00 32.84 357 ILE A CA 1
ATOM 2705 C C . ILE A 1 357 ? 7.470 -35.134 20.344 1.00 32.84 357 ILE A C 1
ATOM 2707 O O . ILE A 1 357 ? 6.670 -34.280 19.968 1.00 32.84 357 ILE A O 1
ATOM 2711 N N . GLU A 1 358 ? 7.394 -35.715 21.540 1.00 35.12 358 GLU A N 1
ATOM 2712 C CA . GLU A 1 358 ? 6.447 -35.306 22.578 1.00 35.12 358 GLU A CA 1
ATOM 2713 C C . GLU A 1 358 ? 6.735 -33.884 23.102 1.00 35.12 358 GLU A C 1
ATOM 2715 O O . GLU A 1 358 ? 7.900 -33.476 23.188 1.00 35.12 358 GLU A O 1
ATOM 2720 N N . PRO A 1 359 ? 5.698 -33.122 23.500 1.00 35.78 359 PRO A N 1
ATOM 2721 C CA . PRO A 1 359 ? 5.860 -31.765 24.000 1.00 35.78 359 PRO A CA 1
ATOM 2722 C C . PRO A 1 359 ? 6.479 -31.776 25.403 1.00 35.78 359 PRO A C 1
ATOM 2724 O O . PRO A 1 359 ? 5.909 -32.290 26.368 1.00 35.78 359 PRO A O 1
ATOM 2727 N N . ARG A 1 360 ? 7.659 -31.166 25.535 1.00 33.53 360 ARG A N 1
ATOM 2728 C CA . ARG A 1 360 ? 8.301 -30.945 26.831 1.00 33.53 360 ARG A CA 1
ATOM 2729 C C . ARG A 1 360 ? 7.608 -29.798 27.575 1.00 33.53 360 ARG A C 1
ATOM 2731 O O . ARG A 1 360 ? 7.521 -28.685 27.074 1.00 33.53 360 ARG A O 1
ATOM 2738 N N . ALA A 1 361 ? 7.161 -30.141 28.781 1.00 35.69 361 ALA A N 1
ATOM 2739 C CA . ALA A 1 361 ? 6.672 -29.336 29.897 1.00 35.69 361 ALA A CA 1
ATOM 2740 C C . ALA A 1 361 ? 6.847 -27.802 29.837 1.00 35.69 361 ALA A C 1
ATOM 2742 O O . ALA A 1 361 ? 7.946 -27.271 29.688 1.00 35.69 361 ALA A O 1
ATOM 2743 N N . THR A 1 362 ? 5.721 -27.141 30.112 1.00 42.78 362 THR A N 1
ATOM 2744 C CA . THR A 1 362 ? 5.504 -25.735 30.480 1.00 42.78 362 THR A CA 1
ATOM 2745 C C . THR A 1 362 ? 6.627 -25.115 31.318 1.00 42.78 362 THR A C 1
ATOM 2747 O O . THR A 1 362 ? 6.798 -25.460 32.490 1.00 42.78 362 THR A O 1
ATOM 2750 N N . ALA A 1 363 ? 7.322 -24.131 30.744 1.00 39.53 363 ALA A N 1
ATOM 2751 C CA . ALA A 1 363 ? 8.039 -23.113 31.502 1.00 39.53 363 ALA A CA 1
ATOM 2752 C C . ALA A 1 363 ? 7.054 -21.996 31.890 1.00 39.53 363 ALA A C 1
ATOM 2754 O O . ALA A 1 363 ? 6.204 -21.600 31.093 1.00 39.53 363 ALA A O 1
ATOM 2755 N N . ALA A 1 364 ? 7.137 -21.557 33.144 1.00 41.44 364 ALA A N 1
ATOM 2756 C CA . ALA A 1 364 ? 6.273 -20.555 33.751 1.00 41.44 364 ALA A CA 1
ATOM 2757 C C . ALA A 1 364 ? 6.251 -19.245 32.946 1.00 41.44 364 ALA A C 1
ATOM 2759 O O . ALA A 1 364 ? 7.286 -18.777 32.483 1.00 41.44 364 ALA A O 1
ATOM 2760 N N . ALA A 1 365 ? 5.058 -18.666 32.805 1.00 39.94 365 ALA A N 1
ATOM 2761 C CA . ALA A 1 365 ? 4.848 -17.372 32.174 1.00 39.94 365 ALA A CA 1
ATOM 2762 C C . ALA A 1 365 ? 5.638 -16.280 32.915 1.00 39.94 365 ALA A C 1
ATOM 2764 O O . ALA A 1 365 ? 5.333 -15.963 34.067 1.00 39.94 365 ALA A O 1
ATOM 2765 N N . ASP A 1 366 ? 6.634 -15.709 32.241 1.00 44.22 366 ASP A N 1
ATOM 2766 C CA . ASP A 1 366 ? 7.297 -14.477 32.658 1.00 44.22 366 ASP A CA 1
ATOM 2767 C C . ASP A 1 366 ? 6.250 -13.367 32.817 1.00 44.22 366 ASP A C 1
ATOM 2769 O O . ASP A 1 366 ? 5.450 -13.101 31.912 1.00 44.22 366 ASP A O 1
ATOM 2773 N N . GLN A 1 367 ? 6.239 -12.701 33.975 1.00 55.53 367 GLN A N 1
ATOM 2774 C CA . GLN A 1 367 ? 5.461 -11.478 34.133 1.00 55.53 367 GLN A CA 1
ATOM 2775 C C . GLN A 1 367 ? 6.035 -10.419 33.192 1.00 55.53 367 GLN A C 1
ATOM 2777 O O . GLN A 1 367 ? 7.155 -9.949 33.382 1.00 55.53 367 GLN A O 1
ATOM 2782 N N . LYS A 1 368 ? 5.257 -10.053 32.166 1.00 58.31 368 LYS A N 1
ATOM 2783 C CA . LYS A 1 368 ? 5.597 -8.977 31.229 1.00 58.31 368 LYS A CA 1
ATOM 2784 C C . LYS A 1 368 ? 5.962 -7.720 32.025 1.00 58.31 368 LYS A C 1
ATOM 2786 O O . LYS A 1 368 ? 5.143 -7.214 32.786 1.00 58.31 368 LYS A O 1
ATOM 2791 N N . PHE A 1 369 ? 7.184 -7.225 31.848 1.00 62.78 369 PHE A N 1
ATOM 2792 C CA . PHE A 1 369 ? 7.638 -5.962 32.424 1.00 62.78 369 PHE A CA 1
ATOM 2793 C C . PHE A 1 369 ? 6.817 -4.809 31.829 1.00 62.78 369 PHE A C 1
ATOM 2795 O O . PHE A 1 369 ? 6.907 -4.528 30.637 1.00 62.78 369 PHE A O 1
ATOM 2802 N N . THR A 1 370 ? 5.992 -4.153 32.646 1.00 60.16 370 THR A N 1
ATOM 2803 C CA . THR A 1 370 ? 5.049 -3.103 32.214 1.00 60.16 370 THR A CA 1
ATOM 2804 C C . THR A 1 370 ? 5.579 -1.688 32.458 1.00 60.16 370 THR A C 1
ATOM 2806 O O . THR A 1 370 ? 4.793 -0.764 32.633 1.00 60.16 370 THR A O 1
ATOM 2809 N N . GLY A 1 371 ? 6.903 -1.496 32.493 1.00 69.88 371 GLY A N 1
ATOM 2810 C CA . GLY A 1 371 ? 7.521 -0.191 32.754 1.00 69.88 371 GLY A CA 1
ATOM 2811 C C . GLY A 1 371 ? 7.346 0.302 34.204 1.00 69.88 371 GLY A C 1
ATOM 2812 O O . GLY A 1 371 ? 7.054 -0.501 35.090 1.00 69.88 371 GLY A O 1
ATOM 2813 N N . PRO A 1 372 ? 7.522 1.611 34.482 1.00 77.94 372 PRO A N 1
ATOM 2814 C CA . PRO A 1 372 ? 7.470 2.178 35.840 1.00 77.94 372 PRO A CA 1
ATOM 2815 C C . PRO A 1 372 ? 6.049 2.258 36.436 1.00 77.94 372 PRO A C 1
ATOM 2817 O O . PRO A 1 372 ? 5.854 2.829 37.508 1.00 77.94 372 PRO A O 1
ATOM 2820 N N . TRP A 1 373 ? 5.044 1.726 35.740 1.00 80.88 373 TRP A N 1
ATOM 2821 C CA . TRP A 1 373 ? 3.632 1.949 36.025 1.00 80.88 373 TRP A CA 1
ATOM 2822 C C . TRP A 1 373 ? 3.081 0.980 37.072 1.00 80.88 373 TRP A C 1
ATOM 2824 O O . TRP A 1 373 ? 3.151 -0.242 36.920 1.00 80.88 373 TRP A O 1
ATOM 2834 N N . ASN A 1 374 ? 2.429 1.521 38.103 1.00 83.31 374 ASN A N 1
ATOM 2835 C CA . ASN A 1 374 ? 1.632 0.726 39.033 1.00 83.31 374 ASN A CA 1
ATOM 2836 C C . ASN A 1 374 ? 0.256 0.422 38.416 1.00 83.31 374 ASN A C 1
ATOM 2838 O O . ASN A 1 374 ? -0.723 1.125 38.661 1.00 83.31 374 ASN A O 1
ATOM 2842 N N . LEU A 1 375 ? 0.183 -0.639 37.608 1.00 84.12 375 LEU A N 1
ATOM 2843 C CA . LEU A 1 375 ? -1.039 -1.015 36.888 1.00 84.12 375 LEU A CA 1
ATOM 2844 C C . LEU A 1 375 ? -2.232 -1.317 37.800 1.00 84.12 375 LEU A C 1
ATOM 2846 O O . LEU A 1 375 ? -3.370 -1.128 37.385 1.00 84.12 375 LEU A O 1
ATOM 2850 N N . SER A 1 376 ? -1.992 -1.801 39.021 1.00 86.06 376 SER A N 1
ATOM 2851 C CA . SER A 1 376 ? -3.072 -2.049 39.979 1.00 86.06 376 SER A CA 1
ATOM 2852 C C . SER A 1 376 ? -3.726 -0.741 40.415 1.00 86.06 376 SER A C 1
ATOM 2854 O O . SER A 1 376 ? -4.945 -0.675 40.477 1.00 86.06 376 SER A O 1
ATOM 2856 N N . ALA A 1 377 ? -2.931 0.307 40.652 1.00 84.31 377 ALA A N 1
ATOM 2857 C CA . ALA A 1 377 ? -3.453 1.632 40.972 1.00 84.31 377 ALA A CA 1
ATOM 2858 C C . ALA A 1 377 ? -4.147 2.288 39.765 1.00 84.31 377 ALA A C 1
ATOM 2860 O O . ALA A 1 377 ? -5.212 2.871 39.924 1.00 84.31 377 ALA A O 1
ATOM 2861 N N . LEU A 1 378 ? -3.591 2.142 38.556 1.00 84.69 378 LEU A N 1
ATOM 2862 C CA . LEU A 1 378 ? -4.144 2.737 37.327 1.00 84.69 378 LEU A CA 1
ATOM 2863 C C . LEU A 1 378 ? -5.460 2.099 36.849 1.00 84.69 378 LEU A C 1
ATOM 2865 O O . LEU A 1 378 ? -6.136 2.661 35.992 1.00 84.69 378 LEU A O 1
ATOM 2869 N N . LYS A 1 379 ? -5.824 0.922 37.369 1.00 88.00 379 LYS A N 1
ATOM 2870 C CA . LYS A 1 379 ? -7.109 0.267 37.077 1.00 88.00 379 LYS A CA 1
ATOM 2871 C C . LYS A 1 379 ? -8.263 0.790 37.931 1.00 88.00 379 LYS A C 1
ATOM 2873 O O . LYS A 1 379 ? -9.415 0.512 37.604 1.00 88.00 379 LYS A O 1
ATOM 2878 N N . GLU A 1 380 ? -7.973 1.516 39.005 1.00 90.94 380 GLU A N 1
ATOM 2879 C CA . GLU A 1 380 ? -9.001 2.092 39.865 1.00 90.94 380 GLU A CA 1
ATOM 2880 C C . GLU A 1 380 ? -9.544 3.393 39.249 1.00 90.94 380 GLU A C 1
ATOM 2882 O O . GLU A 1 380 ? -8.755 4.250 38.837 1.00 90.94 380 GLU A O 1
ATOM 2887 N N . PRO A 1 381 ? -10.875 3.590 39.185 1.00 90.62 381 PRO A N 1
ATOM 2888 C CA . PRO A 1 381 ? -11.448 4.832 38.681 1.00 90.62 381 PRO A CA 1
ATOM 2889 C C . PRO A 1 381 ? -10.984 6.043 39.511 1.00 90.62 381 PRO A C 1
ATOM 2891 O O . PRO A 1 381 ? -11.142 6.038 40.738 1.00 90.62 381 PRO A O 1
ATOM 2894 N N . PRO A 1 382 ? -10.454 7.110 38.885 1.00 93.44 382 PRO A N 1
ATOM 2895 C CA . PRO A 1 382 ? -10.051 8.304 39.612 1.00 93.44 382 PRO A CA 1
ATOM 2896 C C . PRO A 1 382 ? -11.272 9.040 40.171 1.00 93.44 382 PRO A C 1
ATOM 2898 O O . PRO A 1 382 ? -12.392 8.929 39.665 1.00 93.44 382 PRO A O 1
ATOM 2901 N N . LYS A 1 383 ? -11.049 9.865 41.199 1.00 94.88 383 LYS A N 1
ATOM 2902 C CA . LYS A 1 383 ? -12.074 10.816 41.647 1.00 94.88 383 LYS A CA 1
ATOM 2903 C C . LYS A 1 383 ? -12.407 11.764 40.499 1.00 94.88 383 LYS A C 1
ATOM 2905 O O . LYS A 1 383 ? -11.494 12.328 39.898 1.00 94.88 383 LYS A O 1
ATOM 2910 N N . ALA A 1 384 ? -13.695 11.947 40.230 1.00 96.69 384 ALA A N 1
ATOM 2911 C CA . ALA A 1 384 ? -14.182 12.793 39.152 1.00 96.69 384 ALA A CA 1
ATOM 2912 C C . ALA A 1 384 ? -15.331 13.694 39.618 1.00 96.69 384 ALA A C 1
ATOM 2914 O O . ALA A 1 384 ? -16.186 13.287 40.406 1.00 96.69 384 ALA A O 1
ATOM 2915 N N . GLU A 1 385 ? -15.347 14.913 39.098 1.00 97.19 385 GLU A N 1
ATOM 2916 C CA . GLU A 1 385 ? -16.368 15.931 39.303 1.00 97.19 385 GLU A CA 1
ATOM 2917 C C . GLU A 1 385 ? -17.006 16.264 37.954 1.00 97.19 385 GLU A C 1
ATOM 2919 O O . GLU A 1 385 ? -16.323 16.422 36.942 1.00 97.19 385 GLU A O 1
ATOM 2924 N N . TRP A 1 386 ? -18.330 16.370 37.930 1.00 97.31 386 TRP A N 1
ATOM 2925 C CA . TRP A 1 386 ? -19.077 16.644 36.709 1.00 97.31 386 TRP A CA 1
ATOM 2926 C C . TRP A 1 386 ? -19.365 18.137 36.574 1.00 97.31 386 TRP A C 1
ATOM 2928 O O . TRP A 1 386 ? -19.841 18.768 37.517 1.00 97.31 386 TRP A O 1
ATOM 2938 N N . GLY A 1 387 ? -19.091 18.685 35.391 1.00 96.00 387 GLY A N 1
ATOM 2939 C CA . GLY A 1 387 ? -19.383 20.071 35.037 1.00 96.00 387 GLY A CA 1
ATOM 2940 C C . GLY A 1 387 ? -20.638 20.211 34.175 1.00 96.00 387 GLY A C 1
ATOM 2941 O O . GLY A 1 387 ? -21.564 19.398 34.235 1.00 96.00 387 GLY A O 1
ATOM 2942 N N . GLU A 1 388 ? -20.656 21.264 33.357 1.00 97.06 388 GLU A N 1
ATOM 2943 C CA . GLU A 1 388 ? -21.772 21.589 32.468 1.00 97.06 388 GLU A CA 1
ATOM 2944 C C . GLU A 1 388 ? -22.084 20.451 31.481 1.00 97.06 388 GLU A C 1
ATOM 2946 O O . GLU A 1 388 ? -21.185 19.834 30.906 1.00 97.06 388 GLU A O 1
ATOM 2951 N N . LYS A 1 389 ? -23.380 20.205 31.250 1.00 96.56 389 LYS A N 1
ATOM 2952 C CA . LYS A 1 389 ? -23.878 19.294 30.217 1.00 96.56 389 LYS A CA 1
ATOM 2953 C C . LYS A 1 389 ? -24.561 20.079 29.102 1.00 96.56 389 LYS A C 1
ATOM 2955 O O . LYS A 1 389 ? -25.516 20.809 29.354 1.00 96.56 389 LYS A O 1
ATOM 2960 N N . LYS A 1 390 ? -24.131 19.850 27.862 1.00 93.94 390 LYS A N 1
ATOM 2961 C CA . LYS A 1 390 ? -24.713 20.431 26.651 1.00 93.94 390 LYS A CA 1
ATOM 2962 C C . LYS A 1 390 ? -24.999 19.325 25.637 1.00 93.94 390 LYS A C 1
ATOM 2964 O O . LYS A 1 390 ? -24.093 18.747 25.043 1.00 93.94 390 LYS A O 1
ATOM 2969 N N . GLY A 1 391 ? -26.283 19.028 25.440 1.00 93.69 391 GLY A N 1
ATOM 2970 C CA . GLY A 1 391 ? -26.715 17.940 24.562 1.00 93.69 391 GLY A CA 1
ATOM 2971 C C . GLY A 1 391 ? -26.178 16.581 25.025 1.00 93.69 391 GLY A C 1
ATOM 2972 O O . GLY A 1 391 ? -26.398 16.179 26.170 1.00 93.69 391 GLY A O 1
ATOM 2973 N N . LEU A 1 392 ? -25.474 15.888 24.126 1.00 92.25 392 LEU A N 1
ATOM 2974 C CA . LEU A 1 392 ? -24.881 14.564 24.362 1.00 92.25 392 LEU A CA 1
ATOM 2975 C C . LEU A 1 392 ? -23.544 14.611 25.120 1.00 92.25 392 LEU A C 1
ATOM 2977 O O . LEU A 1 392 ? -23.023 13.561 25.494 1.00 92.25 392 LEU A O 1
ATOM 2981 N N . VAL A 1 393 ? -22.992 15.806 25.340 1.00 96.94 393 VAL A N 1
ATOM 2982 C CA . VAL A 1 393 ? -21.652 16.001 25.897 1.00 96.94 393 VAL A CA 1
ATOM 2983 C C . VAL A 1 393 ? -21.739 16.646 27.274 1.00 96.94 393 VAL A C 1
ATOM 2985 O O . VAL A 1 393 ? -22.518 17.571 27.505 1.00 96.94 393 VAL A O 1
ATOM 2988 N N . GLN A 1 394 ? -20.924 16.161 28.200 1.00 97.88 394 GLN A N 1
ATOM 2989 C CA . GLN A 1 394 ? -20.823 16.638 29.567 1.00 97.88 394 GLN A CA 1
ATOM 2990 C C . GLN A 1 394 ? -19.359 16.838 29.947 1.00 97.88 394 GLN A C 1
ATOM 2992 O O . GLN A 1 394 ? -18.513 15.991 29.679 1.00 97.88 394 GLN A O 1
ATOM 2997 N N . GLN A 1 395 ? -19.060 17.965 30.580 1.00 98.25 395 GLN A N 1
ATOM 2998 C CA . GLN A 1 395 ? -17.744 18.225 31.147 1.00 98.25 395 GLN A CA 1
ATOM 2999 C C . GLN A 1 395 ? -17.474 17.283 32.323 1.00 98.25 395 GLN A C 1
ATOM 3001 O O . GLN A 1 395 ? -18.351 17.048 33.160 1.00 98.25 395 GLN A O 1
ATOM 3006 N N . VAL A 1 396 ? -16.243 16.801 32.425 1.00 98.12 396 VAL A N 1
ATOM 3007 C CA . VAL A 1 396 ? -15.747 16.032 33.564 1.00 98.12 396 VAL A CA 1
ATOM 3008 C C . VAL A 1 396 ? -14.351 16.508 33.938 1.00 98.12 396 VAL A C 1
ATOM 3010 O O . VAL A 1 396 ? -13.517 16.784 33.079 1.00 98.12 396 VAL A O 1
ATOM 3013 N N . TYR A 1 397 ? -14.105 16.612 35.236 1.00 97.94 397 TYR A N 1
ATOM 3014 C CA . TYR A 1 397 ? -12.816 16.951 35.810 1.00 97.94 397 TYR A CA 1
ATOM 3015 C C . TYR A 1 397 ? -12.377 15.787 36.683 1.00 97.94 397 TYR A C 1
ATOM 3017 O O . TYR A 1 397 ? -13.037 15.502 37.680 1.00 97.94 397 TYR A O 1
ATOM 3025 N N . TYR A 1 398 ? -11.299 15.099 36.331 1.00 97.00 398 TYR A N 1
ATOM 3026 C CA . TYR A 1 398 ? -10.841 13.937 37.089 1.00 97.00 398 TYR A CA 1
ATOM 3027 C C . TYR A 1 398 ? -9.422 14.110 37.611 1.00 97.00 398 TYR A C 1
ATOM 3029 O O . TYR A 1 398 ? -8.626 14.891 37.091 1.00 97.00 398 TYR A O 1
ATOM 3037 N N . GLN A 1 399 ? -9.126 13.396 38.692 1.00 95.56 399 GLN A N 1
ATOM 3038 C CA . GLN A 1 399 ? -7.815 13.393 39.322 1.00 95.56 399 GLN A CA 1
ATOM 3039 C C . GLN A 1 399 ? -6.762 12.828 38.358 1.00 95.56 399 GLN A C 1
ATOM 3041 O O . GLN A 1 399 ? -6.901 11.701 37.885 1.00 95.56 399 GLN A O 1
ATOM 3046 N N . GLY A 1 400 ? -5.718 13.612 38.089 1.00 92.06 400 GLY A N 1
ATOM 3047 C CA . GLY A 1 400 ? -4.545 13.194 37.326 1.00 92.06 400 GLY A CA 1
ATOM 3048 C C . GLY A 1 400 ? -3.402 12.706 38.218 1.00 92.06 400 GLY A C 1
ATOM 3049 O O . GLY A 1 400 ? -3.487 12.718 39.452 1.00 92.06 400 GLY A O 1
ATOM 3050 N N . GLU A 1 401 ? -2.305 12.300 37.579 1.00 89.44 401 GLU A N 1
ATOM 3051 C CA . GLU A 1 401 ? -1.079 11.910 38.278 1.00 89.44 401 GLU A CA 1
ATOM 3052 C C . GLU A 1 401 ? -0.447 13.107 39.012 1.00 89.44 401 GLU A C 1
ATOM 3054 O O . GLU A 1 401 ? -0.396 14.215 38.460 1.00 89.44 401 GLU A O 1
ATOM 3059 N N . PRO A 1 402 ? 0.053 12.932 40.250 1.00 89.94 402 PRO A N 1
ATOM 3060 C CA . PRO A 1 402 ? 0.731 14.004 40.960 1.00 89.94 402 PRO A CA 1
ATOM 3061 C C . PRO A 1 402 ? 1.958 14.517 40.198 1.00 89.94 402 PRO A C 1
ATOM 3063 O O . PRO A 1 402 ? 2.810 13.743 39.766 1.00 89.94 402 PRO A O 1
ATOM 3066 N N . TRP A 1 403 ? 2.107 15.838 40.114 1.00 86.50 403 TRP A N 1
ATOM 3067 C CA . TRP A 1 403 ? 3.252 16.489 39.479 1.00 86.50 403 TRP A CA 1
ATOM 3068 C C . TRP A 1 403 ? 3.992 17.359 40.496 1.00 86.50 403 TRP A C 1
ATOM 3070 O O . TRP A 1 403 ? 3.389 18.168 41.203 1.00 86.50 403 TRP A O 1
ATOM 3080 N N . GLY A 1 404 ? 5.304 17.147 40.650 1.00 85.75 404 GLY A N 1
ATOM 3081 C CA . GLY A 1 404 ? 6.106 17.845 41.666 1.00 85.75 404 GLY A CA 1
ATOM 3082 C C . GLY A 1 404 ? 5.612 17.627 43.106 1.00 85.75 404 GLY A C 1
ATOM 3083 O O . GLY A 1 404 ? 5.723 18.526 43.939 1.00 85.75 404 GLY A O 1
ATOM 3084 N N . GLY A 1 405 ? 5.008 16.466 43.390 1.00 89.38 405 GLY A N 1
ATOM 3085 C CA . GLY A 1 405 ? 4.413 16.139 44.692 1.00 89.38 405 GLY A CA 1
ATOM 3086 C C . GLY A 1 405 ? 3.050 16.789 44.963 1.00 89.38 405 GLY A C 1
ATOM 3087 O O . GLY A 1 405 ? 2.535 16.672 46.074 1.00 89.38 405 GLY A O 1
ATOM 3088 N N . ARG A 1 406 ? 2.454 17.471 43.976 1.00 90.19 406 ARG A N 1
ATOM 3089 C CA . ARG A 1 406 ? 1.140 18.117 44.090 1.00 90.19 406 ARG A CA 1
ATOM 3090 C C . ARG A 1 406 ? 0.085 17.327 43.311 1.00 90.19 406 ARG A C 1
ATOM 3092 O O . ARG A 1 406 ? 0.387 16.894 42.201 1.00 90.19 406 ARG A O 1
ATOM 3099 N N . PRO A 1 407 ? -1.135 17.144 43.848 1.00 92.62 407 PRO A N 1
ATOM 3100 C CA . PRO A 1 407 ? -2.247 16.588 43.080 1.00 92.62 407 PRO A CA 1
ATOM 3101 C C . PRO A 1 407 ? -2.531 17.428 41.833 1.00 92.62 407 PRO A C 1
ATOM 3103 O O . PRO A 1 407 ? -2.410 18.653 41.887 1.00 92.62 407 PRO A O 1
ATOM 3106 N N . THR A 1 408 ? -2.933 16.776 40.743 1.00 95.81 408 THR A N 1
ATOM 3107 C CA . THR A 1 408 ? -3.339 17.447 39.504 1.00 95.81 408 THR A CA 1
ATOM 3108 C C . THR A 1 408 ? -4.770 17.077 39.126 1.00 95.81 408 THR A C 1
ATOM 3110 O O . THR A 1 408 ? -5.313 16.061 39.577 1.00 95.81 408 THR A O 1
ATOM 3113 N N . ARG A 1 409 ? -5.388 17.907 38.288 1.00 96.12 409 ARG A N 1
ATOM 3114 C CA . ARG A 1 409 ? -6.718 17.697 37.725 1.00 96.12 409 ARG A CA 1
ATOM 3115 C C . ARG A 1 409 ? -6.664 17.815 36.210 1.00 96.12 409 ARG A C 1
ATOM 3117 O O . ARG A 1 409 ? -6.015 18.708 35.666 1.00 96.12 409 ARG A O 1
ATOM 3124 N N . VAL A 1 410 ? -7.374 16.913 35.546 1.00 97.31 410 VAL A N 1
ATOM 3125 C CA . VAL A 1 410 ? -7.527 16.872 34.094 1.00 97.31 410 VAL A CA 1
ATOM 3126 C C . VAL A 1 410 ? -8.958 17.240 33.751 1.00 97.31 410 VAL A C 1
ATOM 3128 O O . VAL A 1 410 ? -9.899 16.708 34.340 1.00 97.31 410 VAL A O 1
ATOM 3131 N N . PHE A 1 411 ? -9.119 18.152 32.801 1.00 98.00 411 PHE A N 1
ATOM 3132 C CA . PHE A 1 411 ? -10.408 18.462 32.204 1.00 98.00 411 PHE A CA 1
ATOM 3133 C C . PHE A 1 411 ? -10.649 17.583 30.974 1.00 98.00 411 PHE A C 1
ATOM 3135 O O . PHE A 1 411 ? -9.740 17.352 30.178 1.00 98.00 411 PHE A O 1
ATOM 3142 N N . ALA A 1 412 ? -11.883 17.118 30.798 1.00 98.31 412 ALA A N 1
ATOM 3143 C CA . ALA A 1 412 ? -12.310 16.390 29.618 1.00 98.31 412 ALA A CA 1
ATOM 3144 C C . ALA A 1 412 ? -13.785 16.637 29.285 1.00 98.31 412 ALA A C 1
ATOM 3146 O O . ALA A 1 412 ? -14.604 16.995 30.132 1.00 98.31 412 ALA A O 1
ATOM 3147 N N . TYR A 1 413 ? -14.132 16.371 28.033 1.00 98.44 413 TYR A N 1
ATOM 3148 C CA . TYR A 1 413 ? -15.501 16.164 27.595 1.00 98.44 413 TYR A CA 1
ATOM 3149 C C . TYR A 1 413 ? -15.799 14.671 27.568 1.00 98.44 413 TYR A C 1
ATOM 3151 O O . TYR A 1 413 ? -15.021 13.889 27.030 1.00 98.44 413 TYR A O 1
ATOM 3159 N N . TYR A 1 414 ? -16.940 14.285 28.121 1.00 98.06 414 TYR A N 1
ATOM 3160 C CA . TYR A 1 414 ? -17.440 12.920 28.142 1.00 98.06 414 TYR A CA 1
ATOM 3161 C C . TYR A 1 414 ? -18.838 12.854 27.539 1.00 98.06 414 TYR A C 1
ATOM 3163 O O . TYR A 1 414 ? -19.648 13.763 27.705 1.00 98.06 414 TYR A O 1
ATOM 3171 N N . GLY A 1 415 ? -19.153 11.753 26.877 1.00 95.94 415 GLY A N 1
ATOM 3172 C CA . GLY A 1 415 ? -20.503 11.468 26.432 1.00 95.94 415 GLY A CA 1
ATOM 3173 C C . GLY A 1 415 ? -20.708 9.975 26.264 1.00 95.94 415 GLY A C 1
ATOM 3174 O O . GLY A 1 415 ? -19.760 9.213 26.086 1.00 95.94 415 GLY A O 1
ATOM 3175 N N . ARG A 1 416 ? -21.962 9.541 26.321 1.00 92.69 416 ARG A N 1
ATOM 3176 C CA . ARG A 1 416 ? -22.338 8.161 26.018 1.00 92.69 416 ARG A CA 1
ATOM 3177 C C . ARG A 1 416 ? -23.713 8.120 25.365 1.00 92.69 416 ARG A C 1
ATOM 3179 O O . ARG A 1 416 ? -24.498 9.045 25.593 1.00 92.69 416 ARG A O 1
ATOM 3186 N N . PRO A 1 417 ? -24.019 7.066 24.598 1.00 87.06 417 PRO A N 1
ATOM 3187 C CA . PRO A 1 417 ? -25.357 6.883 24.075 1.00 87.06 417 PRO A CA 1
ATOM 3188 C C . PRO A 1 417 ? -26.365 6.640 25.205 1.00 87.06 417 PRO A C 1
ATOM 3190 O O . PRO A 1 417 ? -26.003 6.217 26.311 1.00 87.06 417 PRO A O 1
ATOM 3193 N N . GLU A 1 418 ? -27.641 6.902 24.928 1.00 80.94 418 GLU A N 1
ATOM 3194 C CA . GLU A 1 418 ? -28.725 6.479 25.815 1.00 80.94 418 GLU A CA 1
ATOM 3195 C C . GLU A 1 418 ? -28.828 4.947 25.832 1.00 80.94 418 GLU A C 1
ATOM 3197 O O . GLU A 1 418 ? -28.460 4.268 24.871 1.00 80.94 418 GLU A O 1
ATOM 3202 N N . GLU A 1 419 ? -29.316 4.379 26.934 1.00 67.25 419 GLU A N 1
ATOM 3203 C CA . GLU A 1 419 ? -29.520 2.930 27.032 1.00 67.25 419 GLU A CA 1
ATOM 3204 C C . GLU A 1 419 ? -30.424 2.431 25.894 1.00 67.25 419 GLU A C 1
ATOM 3206 O O . GLU A 1 419 ? -31.507 2.965 25.659 1.00 67.25 419 GLU A O 1
ATOM 3211 N N . GLY A 1 420 ? -29.954 1.416 25.161 1.00 60.91 420 GLY A N 1
ATOM 3212 C CA . GLY A 1 420 ? -30.643 0.870 23.988 1.00 60.91 420 GLY A CA 1
ATOM 3213 C C . GLY A 1 420 ? -30.354 1.580 22.657 1.00 60.91 420 GLY A C 1
ATOM 3214 O O . GLY A 1 420 ? -30.864 1.140 21.630 1.00 60.91 420 GLY A O 1
ATOM 3215 N N . GLN A 1 421 ? -29.531 2.635 22.636 1.00 59.72 421 GLN A N 1
ATOM 3216 C CA . GLN A 1 421 ? -29.071 3.292 21.407 1.00 59.72 421 GLN A CA 1
ATOM 3217 C C . GLN A 1 421 ? -27.581 2.987 21.184 1.00 59.72 421 GLN A C 1
ATOM 3219 O O . GLN A 1 421 ? -26.717 3.606 21.785 1.00 59.72 421 GLN A O 1
ATOM 3224 N N . GLY A 1 422 ? -27.243 2.011 20.340 1.00 57.69 422 GLY A N 1
ATOM 3225 C CA . GLY A 1 422 ? -25.849 1.665 20.023 1.00 57.69 422 GLY A CA 1
ATOM 3226 C C . GLY A 1 422 ? -25.702 0.226 19.519 1.00 57.69 422 GLY A C 1
ATOM 3227 O O . GLY A 1 422 ? -26.669 -0.529 19.576 1.00 57.69 422 GLY A O 1
ATOM 3228 N N . PRO A 1 423 ? -24.515 -0.180 19.030 1.00 52.69 423 PRO A N 1
ATOM 3229 C CA . PRO A 1 423 ? -24.268 -1.551 18.570 1.00 52.69 423 PRO A CA 1
ATOM 3230 C C . PRO A 1 423 ? -24.256 -2.580 19.715 1.00 52.69 423 PRO A C 1
ATOM 3232 O O . PRO A 1 423 ? -24.235 -3.779 19.456 1.00 52.69 423 PRO A O 1
ATOM 3235 N N . SER A 1 424 ? -24.263 -2.115 20.968 1.00 55.19 424 SER A N 1
ATOM 3236 C CA . SER A 1 424 ? -24.289 -2.957 22.162 1.00 55.19 424 SER A CA 1
ATOM 3237 C C . SER A 1 424 ? -25.712 -3.476 22.431 1.00 55.19 424 SER A C 1
ATOM 3239 O O . SER A 1 424 ? -26.638 -2.659 22.518 1.00 55.19 424 SER A O 1
ATOM 3241 N N . PRO A 1 425 ? -25.925 -4.796 22.586 1.00 58.00 425 PRO A N 1
ATOM 3242 C CA . PRO A 1 425 ? -27.181 -5.348 23.084 1.00 58.00 425 PRO A CA 1
ATOM 3243 C C . PRO A 1 425 ? -27.601 -4.693 24.409 1.00 58.00 425 PRO A C 1
ATOM 3245 O O . PRO A 1 425 ? -26.768 -4.277 25.217 1.00 58.00 425 PRO A O 1
ATOM 3248 N N . SER A 1 426 ? -28.910 -4.610 24.671 1.00 57.97 426 SER A N 1
ATOM 3249 C CA . SER A 1 426 ? -29.424 -4.082 25.941 1.00 57.97 426 SER A CA 1
ATOM 3250 C C . SER A 1 426 ? -28.787 -4.824 27.128 1.00 57.97 426 SER A C 1
ATOM 3252 O O . SER A 1 426 ? -28.971 -6.036 27.234 1.00 57.97 426 SER A O 1
ATOM 3254 N N . ASN A 1 427 ? -28.103 -4.089 28.016 1.00 60.56 427 ASN A N 1
ATOM 3255 C CA . ASN A 1 427 ? -27.330 -4.539 29.193 1.00 60.56 427 ASN A CA 1
ATOM 3256 C C . ASN A 1 427 ? -25.833 -4.861 28.998 1.00 60.56 427 ASN A C 1
ATOM 3258 O O . ASN A 1 427 ? -25.199 -5.276 29.969 1.00 60.56 427 ASN A O 1
ATOM 3262 N N . GLU A 1 428 ? -25.231 -4.621 27.831 1.00 70.06 428 GLU A N 1
ATOM 3263 C CA . GLU A 1 428 ? -23.769 -4.700 27.665 1.00 70.06 428 GLU A CA 1
ATOM 3264 C C . GLU A 1 428 ? -23.099 -3.308 27.738 1.00 70.06 428 GLU A C 1
ATOM 3266 O O . GLU A 1 428 ? -23.657 -2.333 27.215 1.00 70.06 428 GLU A O 1
ATOM 3271 N N . PRO A 1 429 ? -21.914 -3.168 28.377 1.00 75.69 429 PRO A N 1
ATOM 3272 C CA . PRO A 1 429 ? -21.179 -1.904 28.411 1.00 75.69 429 PRO A CA 1
ATOM 3273 C C . PRO A 1 429 ? -20.919 -1.365 27.002 1.00 75.69 429 PRO A C 1
ATOM 3275 O O . PRO A 1 429 ? -20.546 -2.116 26.104 1.00 75.69 429 PRO A O 1
ATOM 3278 N N . PHE A 1 430 ? -21.073 -0.055 26.804 1.00 82.69 430 PHE A N 1
ATOM 3279 C CA . PHE A 1 430 ? -20.721 0.557 25.525 1.00 82.69 430 PHE A CA 1
ATOM 3280 C C . PHE A 1 430 ? -19.223 0.392 25.240 1.00 82.69 430 PHE A C 1
ATOM 3282 O O . PHE A 1 430 ? -18.415 0.550 26.163 1.00 82.69 430 PHE A O 1
ATOM 3289 N N . PRO A 1 431 ? -18.827 0.166 23.974 1.00 89.38 431 PRO A N 1
ATOM 3290 C CA . PRO A 1 431 ? -17.430 0.307 23.598 1.00 89.38 431 PRO A CA 1
ATOM 3291 C C . PRO A 1 431 ? -16.960 1.736 23.910 1.00 89.38 431 PRO A C 1
ATOM 3293 O O . PRO A 1 431 ? -17.675 2.712 23.656 1.00 89.38 431 PRO A O 1
ATOM 3296 N N . ALA A 1 432 ? -15.766 1.852 24.493 1.00 89.75 432 ALA A N 1
ATOM 3297 C CA . ALA A 1 432 ? -15.188 3.127 24.900 1.00 89.75 432 ALA A CA 1
ATOM 3298 C C . ALA A 1 432 ? -14.259 3.692 23.815 1.00 89.75 432 ALA A C 1
ATOM 3300 O O . ALA A 1 432 ? -13.499 2.953 23.195 1.00 89.75 432 ALA A O 1
ATOM 3301 N N . MET A 1 433 ? -14.297 5.008 23.619 1.00 95.06 433 MET A N 1
ATOM 3302 C CA . MET A 1 433 ? -13.430 5.758 22.715 1.00 95.06 433 MET A CA 1
ATOM 3303 C C . MET A 1 433 ? -12.698 6.846 23.502 1.00 95.06 433 MET A C 1
ATOM 3305 O O . MET A 1 433 ? -13.330 7.734 24.075 1.00 95.06 433 MET A O 1
ATOM 3309 N N . VAL A 1 434 ? -11.368 6.793 23.521 1.00 96.25 434 VAL A N 1
ATOM 3310 C CA . VAL A 1 434 ? -10.526 7.832 24.129 1.00 96.25 434 VAL A CA 1
ATOM 3311 C C . VAL A 1 434 ? -9.889 8.652 23.017 1.00 96.25 434 VAL A C 1
ATOM 3313 O O . VAL A 1 434 ? -9.277 8.107 22.102 1.00 96.25 434 VAL A O 1
ATOM 3316 N N . LEU A 1 435 ? -10.066 9.965 23.090 1.00 91.19 435 LEU A N 1
ATOM 3317 C CA . LEU A 1 435 ? -9.710 10.916 22.049 1.00 91.19 435 LEU A CA 1
ATOM 3318 C C . LEU A 1 435 ? -8.597 11.822 22.571 1.00 91.19 435 LEU A C 1
ATOM 3320 O O . LEU A 1 435 ? -8.769 12.533 23.563 1.00 91.19 435 LEU A O 1
ATOM 3324 N N . VAL A 1 436 ? -7.457 11.776 21.894 1.00 93.62 436 VAL A N 1
ATOM 3325 C CA . VAL A 1 436 ? -6.216 12.437 22.302 1.00 93.62 436 VAL A CA 1
ATOM 3326 C C . VAL A 1 436 ? -5.869 13.465 21.232 1.00 93.62 436 VAL A C 1
ATOM 3328 O O . VAL A 1 436 ? -5.826 13.133 20.050 1.00 93.62 436 VAL A O 1
ATOM 3331 N N . HIS A 1 437 ? -5.679 14.724 21.620 1.00 87.81 437 HIS A N 1
ATOM 3332 C CA . HIS A 1 437 ? -5.299 15.779 20.682 1.00 87.81 437 HIS A CA 1
ATOM 3333 C C . HIS A 1 437 ? -3.771 15.876 20.531 1.00 87.81 437 HIS A C 1
ATOM 3335 O O . HIS A 1 437 ? -3.025 15.545 21.450 1.00 87.81 437 HIS A O 1
ATOM 3341 N N . GLY A 1 438 ? -3.300 16.382 19.385 1.00 79.38 438 GLY A N 1
ATOM 3342 C CA . GLY A 1 438 ? -1.880 16.687 19.159 1.00 79.38 438 GLY A CA 1
ATOM 3343 C C . GLY A 1 438 ? -1.378 17.897 19.962 1.00 79.38 438 GLY A C 1
ATOM 3344 O O . GLY A 1 438 ? -2.160 18.596 20.615 1.00 79.38 438 GLY A O 1
ATOM 3345 N N . GLY A 1 439 ? -0.069 18.160 19.908 1.00 78.75 439 GLY A N 1
ATOM 3346 C CA . GLY A 1 439 ? 0.563 19.279 20.620 1.00 78.75 439 GLY A CA 1
ATOM 3347 C C . GLY A 1 439 ? -0.071 20.637 20.291 1.00 78.75 439 GLY A C 1
ATOM 3348 O O . GLY A 1 439 ? -0.366 20.929 19.134 1.00 78.75 439 GLY A O 1
ATOM 3349 N N . GLY A 1 440 ? -0.323 21.454 21.321 1.00 75.38 440 GLY A N 1
ATOM 3350 C CA . GLY A 1 440 ? -0.991 22.759 21.186 1.00 75.38 440 GLY A CA 1
ATOM 3351 C C . GLY A 1 440 ? -2.513 22.692 20.981 1.00 75.38 440 GLY A C 1
ATOM 3352 O O . GLY A 1 440 ? -3.152 23.729 20.794 1.00 75.38 440 GLY A O 1
ATOM 3353 N N . GLY A 1 441 ? -3.097 21.489 20.998 1.00 85.50 441 GLY A N 1
ATOM 3354 C CA . GLY A 1 441 ? -4.543 21.266 20.941 1.00 85.50 441 GLY A CA 1
ATOM 3355 C C . GLY A 1 441 ? -5.264 21.489 22.279 1.00 85.50 441 GLY A C 1
ATOM 3356 O O . GLY A 1 441 ? -4.720 22.072 23.212 1.00 85.50 441 GLY A O 1
ATOM 3357 N N . THR A 1 442 ? -6.518 21.033 22.355 1.00 90.94 442 THR A N 1
ATOM 3358 C CA . THR A 1 442 ? -7.334 21.034 23.582 1.00 90.94 442 THR A CA 1
ATOM 3359 C C . THR A 1 442 ? -8.338 19.874 23.569 1.00 90.94 442 THR A C 1
ATOM 3361 O O . THR A 1 442 ? -8.426 19.138 22.584 1.00 90.94 442 THR A O 1
ATOM 3364 N N . ALA A 1 443 ? -9.143 19.723 24.619 1.00 93.88 443 ALA A N 1
ATOM 3365 C CA . ALA A 1 443 ? -10.303 18.837 24.605 1.00 93.88 443 ALA A CA 1
ATOM 3366 C C . ALA A 1 443 ? -11.380 19.339 23.616 1.00 93.88 443 ALA A C 1
ATOM 3368 O O . ALA A 1 443 ? -11.848 20.474 23.722 1.00 93.88 443 ALA A O 1
ATOM 3369 N N . PHE A 1 444 ? -11.825 18.485 22.687 1.00 91.44 444 PHE A N 1
ATOM 3370 C CA . PHE A 1 444 ? -12.850 18.820 21.684 1.00 91.44 444 PHE A CA 1
ATOM 3371 C C . PHE A 1 444 ? -14.192 18.147 22.000 1.00 91.44 444 PHE A C 1
ATOM 3373 O O . PHE A 1 444 ? -14.314 16.920 21.947 1.00 91.44 444 PHE A O 1
ATOM 3380 N N . ALA A 1 445 ? -15.223 18.944 22.293 1.00 95.00 445 ALA A N 1
ATOM 3381 C CA . ALA A 1 445 ? -16.572 18.443 22.569 1.00 95.00 445 ALA A CA 1
ATOM 3382 C C . ALA A 1 445 ? -17.214 17.805 21.324 1.00 95.00 445 ALA A C 1
ATOM 3384 O O . ALA A 1 445 ? -17.932 16.811 21.419 1.00 95.00 445 ALA A O 1
ATOM 3385 N N . GLU A 1 446 ? -16.912 18.341 20.143 1.00 89.56 446 GLU A N 1
ATOM 3386 C CA . GLU A 1 446 ? -17.443 17.900 18.853 1.00 89.56 446 GLU A CA 1
ATOM 3387 C C . GLU A 1 446 ? -16.999 16.473 18.516 1.00 89.56 446 GLU A C 1
ATOM 3389 O O . GLU A 1 446 ? -17.762 15.700 17.932 1.00 89.56 446 GLU A O 1
ATOM 3394 N N . TRP A 1 447 ? -15.779 16.096 18.916 1.00 95.25 447 TRP A N 1
ATOM 3395 C CA . TRP A 1 447 ? -15.276 14.736 18.733 1.00 95.25 447 TRP A CA 1
ATOM 3396 C C . TRP A 1 447 ? -16.054 13.743 19.597 1.00 95.25 447 TRP A C 1
ATOM 3398 O O . TRP A 1 447 ? -16.442 12.678 19.117 1.00 95.25 447 TRP A O 1
ATOM 3408 N N . VAL A 1 448 ? -16.343 14.109 20.847 1.00 97.12 448 VAL A N 1
ATOM 3409 C CA . VAL A 1 448 ? -17.160 13.291 21.753 1.00 97.12 448 VAL A CA 1
ATOM 3410 C C . VAL A 1 448 ? -18.561 13.109 21.183 1.00 97.12 448 VAL A C 1
ATOM 3412 O O . VAL A 1 448 ? -19.031 11.981 21.064 1.00 97.12 448 VAL A O 1
ATOM 3415 N N . GLU A 1 449 ? -19.213 14.194 20.763 1.00 90.81 449 GLU A N 1
ATOM 3416 C CA . GLU A 1 449 ? -20.561 14.129 20.194 1.00 90.81 449 GLU A CA 1
ATOM 3417 C C . GLU A 1 449 ? -20.630 13.211 18.962 1.00 90.81 449 GLU A C 1
ATOM 3419 O O . GLU A 1 449 ? -21.564 12.417 18.822 1.00 90.81 449 GLU A O 1
ATOM 3424 N N . LEU A 1 450 ? -19.628 13.288 18.083 1.00 90.38 450 LEU A N 1
ATOM 3425 C CA . LEU A 1 450 ? -19.530 12.461 16.884 1.00 90.38 450 LEU A CA 1
ATOM 3426 C C . LEU A 1 450 ? -19.483 10.960 17.214 1.00 90.38 450 LEU A C 1
ATOM 3428 O O . LEU A 1 450 ? -20.195 10.170 16.592 1.00 90.38 450 LEU A O 1
ATOM 3432 N N . TRP A 1 451 ? -18.656 10.563 18.180 1.00 91.50 451 TRP A N 1
ATOM 3433 C CA . TRP A 1 451 ? -18.503 9.157 18.564 1.00 91.50 451 TRP A CA 1
ATOM 3434 C C . TRP A 1 451 ? -19.686 8.632 19.374 1.00 91.50 451 TRP A C 1
ATOM 3436 O O . TRP A 1 451 ? -20.106 7.491 19.168 1.00 91.50 451 TRP A O 1
ATOM 3446 N N . VAL A 1 452 ? -20.310 9.481 20.193 1.00 93.00 452 VAL A N 1
ATOM 3447 C CA . VAL A 1 452 ? -21.571 9.142 20.864 1.00 93.00 452 VAL A CA 1
ATOM 3448 C C . VAL A 1 452 ? -22.669 8.832 19.850 1.00 93.00 452 VAL A C 1
ATOM 3450 O O . VAL A 1 452 ? -23.346 7.815 19.980 1.00 93.00 452 VAL A O 1
ATOM 3453 N N . LYS A 1 453 ? -22.796 9.627 18.778 1.00 85.50 453 LYS A N 1
ATOM 3454 C CA . LYS A 1 453 ? -23.749 9.356 17.682 1.00 85.50 453 LYS A CA 1
ATOM 3455 C C . LYS A 1 453 ? -23.476 8.044 16.937 1.00 85.50 453 LYS A C 1
ATOM 3457 O O . LYS A 1 453 ? -24.368 7.539 16.264 1.00 85.50 453 LYS A O 1
ATOM 3462 N N . ARG A 1 454 ? -22.268 7.485 17.056 1.00 86.19 454 ARG A N 1
ATOM 3463 C CA . ARG A 1 454 ? -21.880 6.178 16.496 1.00 86.19 454 ARG A CA 1
ATOM 3464 C C . ARG A 1 454 ? -22.036 5.018 17.481 1.00 86.19 454 ARG A C 1
ATOM 3466 O O . ARG A 1 454 ? -21.709 3.890 17.131 1.00 86.19 454 ARG A O 1
ATOM 3473 N N . GLY A 1 455 ? -22.541 5.276 18.687 1.00 85.75 455 GLY A N 1
ATOM 3474 C CA . GLY A 1 455 ? -22.805 4.241 19.684 1.00 85.75 455 GLY A CA 1
ATOM 3475 C C . GLY A 1 455 ? -21.650 3.957 20.650 1.00 85.75 455 GLY A C 1
ATOM 3476 O O . GLY A 1 455 ? -21.659 2.906 21.287 1.00 85.75 455 GLY A O 1
ATOM 3477 N N . TYR A 1 456 ? -20.681 4.870 20.781 1.00 90.06 456 TYR A N 1
ATOM 3478 C CA . TYR A 1 456 ? -19.538 4.731 21.693 1.00 90.06 456 TYR A CA 1
ATOM 3479 C C . TYR A 1 456 ? -19.675 5.643 22.913 1.00 90.06 456 TYR A C 1
ATOM 3481 O O . TYR A 1 456 ? -20.104 6.791 22.796 1.00 90.06 456 TYR A O 1
ATOM 3489 N N . ALA A 1 457 ? -19.239 5.170 24.081 1.00 94.06 457 ALA A N 1
ATOM 3490 C CA . ALA A 1 457 ? -18.928 6.068 25.189 1.00 94.06 457 ALA A CA 1
ATOM 3491 C C . ALA A 1 457 ? -17.595 6.761 24.879 1.00 94.06 457 ALA A C 1
ATOM 3493 O O . ALA A 1 457 ? -16.582 6.089 24.732 1.00 94.06 457 ALA A O 1
ATOM 3494 N N . ALA A 1 458 ? -17.582 8.083 24.748 1.00 96.88 458 ALA A N 1
ATOM 3495 C CA . ALA A 1 458 ? -16.422 8.831 24.278 1.00 96.88 458 ALA A CA 1
ATOM 3496 C C . ALA A 1 458 ? -15.901 9.810 25.335 1.00 96.88 458 ALA A C 1
ATOM 3498 O O . ALA A 1 458 ? -16.686 10.433 26.051 1.00 96.88 458 ALA A O 1
ATOM 3499 N N . LEU A 1 459 ? -14.577 9.959 25.409 1.00 98.06 459 LEU A N 1
ATOM 3500 C CA . LEU A 1 459 ? -13.876 10.884 26.299 1.00 98.06 459 LEU A CA 1
ATOM 3501 C C . LEU A 1 459 ? -12.775 11.618 25.519 1.00 98.06 459 LEU A C 1
ATOM 3503 O O . LEU A 1 459 ? -11.885 10.968 24.980 1.00 98.06 459 LEU A O 1
ATOM 3507 N N . ALA A 1 460 ? -12.807 12.950 25.485 1.00 97.75 460 ALA A N 1
ATOM 3508 C CA . ALA A 1 460 ? -11.741 13.791 24.935 1.00 97.75 460 ALA A CA 1
ATOM 3509 C C . ALA A 1 460 ? -11.164 14.670 26.045 1.00 97.75 460 ALA A C 1
ATOM 3511 O O . ALA A 1 460 ? -11.887 15.495 26.600 1.00 97.75 460 ALA A O 1
ATOM 3512 N N . MET A 1 461 ? -9.889 14.488 26.379 1.00 97.38 461 MET A N 1
ATOM 3513 C CA . MET A 1 461 ? -9.232 15.163 27.505 1.00 97.38 461 MET A CA 1
ATOM 3514 C C . MET A 1 461 ? -8.246 16.231 27.046 1.00 97.38 461 MET A C 1
ATOM 3516 O O . MET A 1 461 ? -7.675 16.125 25.963 1.00 97.38 461 MET A O 1
ATOM 3520 N N . ASP A 1 462 ? -8.042 17.242 27.884 1.00 95.81 462 ASP A N 1
ATOM 3521 C CA . ASP A 1 462 ? -6.996 18.237 27.697 1.00 95.81 462 ASP A CA 1
ATOM 3522 C C . ASP A 1 462 ? -5.670 17.706 28.254 1.00 95.81 462 ASP A C 1
ATOM 3524 O O . ASP A 1 462 ? -5.597 17.230 29.389 1.00 95.81 462 ASP A O 1
ATOM 3528 N N . LEU A 1 463 ? -4.617 17.780 27.445 1.00 92.19 463 LEU A N 1
ATOM 3529 C CA . LEU A 1 463 ? -3.286 17.273 27.786 1.00 92.19 463 LEU A CA 1
ATOM 3530 C C . LEU A 1 463 ? -2.339 18.370 28.294 1.00 92.19 463 LEU A C 1
ATOM 3532 O O . LEU A 1 463 ? -1.219 18.071 28.701 1.00 92.19 463 LEU A O 1
ATOM 3536 N N . GLY A 1 464 ? -2.766 19.635 28.247 1.00 90.88 464 GLY A N 1
ATOM 3537 C CA . GLY A 1 464 ? -1.994 20.804 28.666 1.00 90.88 464 GLY A CA 1
ATOM 3538 C C . GLY A 1 464 ? -2.443 21.399 29.997 1.00 90.88 464 GLY A C 1
ATOM 3539 O O . GLY A 1 464 ? -2.021 22.504 30.339 1.00 90.88 464 GLY A O 1
ATOM 3540 N N . GLY A 1 465 ? -3.304 20.708 30.747 1.00 93.12 465 GLY A N 1
ATOM 3541 C CA . GLY A 1 465 ? -3.819 21.177 32.033 1.00 93.12 465 GLY A CA 1
ATOM 3542 C C . GLY A 1 465 ? -4.774 22.369 31.922 1.00 93.12 465 GLY A C 1
ATOM 3543 O O . GLY A 1 465 ? -4.924 23.120 32.885 1.00 93.12 465 GLY A O 1
ATOM 3544 N N . CYS A 1 466 ? -5.394 22.580 30.766 1.00 94.94 466 CYS A N 1
ATOM 3545 C CA . CYS A 1 466 ? -6.340 23.658 30.505 1.00 94.94 466 CYS A CA 1
ATOM 3546 C C . CYS A 1 466 ? -7.796 23.193 30.666 1.00 94.94 466 CYS A C 1
ATOM 3548 O O . CYS A 1 466 ? -8.122 22.022 30.504 1.00 94.94 466 CYS A O 1
ATOM 3550 N N . GLY A 1 467 ? -8.681 24.128 31.018 1.00 95.00 467 GLY A N 1
ATOM 3551 C CA . GLY A 1 467 ? -10.128 23.918 31.107 1.00 95.00 467 GLY A CA 1
ATOM 3552 C C . GLY A 1 467 ? -10.867 24.172 29.781 1.00 95.00 467 GLY A C 1
ATOM 3553 O O . GLY A 1 467 ? -10.229 24.421 28.756 1.00 95.00 467 GLY A O 1
ATOM 3554 N N . PRO A 1 468 ? -12.216 24.191 29.791 1.00 93.50 468 PRO A N 1
ATOM 3555 C CA . PRO A 1 468 ? -13.045 24.347 28.585 1.00 93.50 468 PRO A CA 1
ATOM 3556 C C . PRO A 1 468 ? -12.775 25.644 27.810 1.00 93.50 468 PRO A C 1
ATOM 3558 O O . PRO A 1 468 ? -12.845 25.656 26.583 1.00 93.50 468 PRO A O 1
ATOM 3561 N N . ASP A 1 469 ? -12.401 26.716 28.512 1.00 91.44 469 ASP A N 1
ATOM 3562 C CA . ASP A 1 469 ? -12.091 28.024 27.920 1.00 91.44 469 ASP A CA 1
ATOM 3563 C C . ASP A 1 469 ? -10.628 28.141 27.450 1.00 91.44 469 ASP A C 1
ATOM 3565 O O . ASP A 1 469 ? -10.143 29.244 27.189 1.00 91.44 469 ASP A O 1
ATOM 3569 N N . LYS A 1 470 ? -9.894 27.017 27.392 1.00 90.06 470 LYS A N 1
ATOM 3570 C CA . LYS A 1 470 ? -8.447 26.942 27.106 1.00 90.06 470 LYS A CA 1
ATOM 3571 C C . LYS A 1 470 ? -7.576 27.728 28.091 1.00 90.06 470 LYS A C 1
ATOM 3573 O O . LYS A 1 470 ? -6.416 28.021 27.815 1.00 90.06 470 LYS A O 1
ATOM 3578 N N . GLN A 1 471 ? -8.139 28.074 29.245 1.00 92.94 471 GLN A N 1
ATOM 3579 C CA . GLN A 1 471 ? -7.426 28.714 30.341 1.00 92.94 471 GLN A CA 1
ATOM 3580 C C . GLN A 1 471 ? -6.805 27.660 31.245 1.00 92.94 471 GLN A C 1
ATOM 3582 O O . GLN A 1 471 ? -7.403 26.609 31.486 1.00 92.94 471 GLN A O 1
ATOM 3587 N N . ARG A 1 472 ? -5.618 27.956 31.775 1.00 93.62 472 ARG A N 1
ATOM 3588 C CA . ARG A 1 472 ? -4.899 27.041 32.658 1.00 93.62 472 ARG A CA 1
ATOM 3589 C C . ARG A 1 472 ? -5.707 26.770 33.925 1.00 93.62 472 ARG A C 1
ATOM 3591 O O . ARG A 1 472 ? -6.141 27.705 34.599 1.00 93.62 472 ARG A O 1
ATOM 3598 N N . LEU A 1 473 ? -5.871 25.495 34.270 1.00 94.12 473 LEU A N 1
ATOM 3599 C CA . LEU A 1 473 ? -6.452 25.116 35.551 1.00 94.12 473 LEU A CA 1
ATOM 3600 C C . LEU A 1 473 ? -5.466 25.444 36.683 1.00 94.12 473 LEU A C 1
ATOM 3602 O O . LEU A 1 473 ? -4.261 25.225 36.524 1.00 94.12 473 LEU A O 1
ATOM 3606 N N . PRO A 1 474 ? -5.951 25.923 37.843 1.00 92.81 474 PRO A N 1
ATOM 3607 C CA . PRO A 1 474 ? -5.096 26.229 38.994 1.00 92.81 474 PRO A CA 1
ATOM 3608 C C . PRO A 1 474 ? -4.346 24.996 39.521 1.00 92.81 474 PRO A C 1
ATOM 3610 O O . PRO A 1 474 ? -3.296 25.124 40.145 1.00 92.81 474 PRO A O 1
ATOM 3613 N N . ASP A 1 475 ? -4.880 23.811 39.253 1.00 93.94 475 ASP A N 1
ATOM 3614 C CA . ASP A 1 475 ? -4.339 22.502 39.592 1.00 93.94 475 ASP A CA 1
ATOM 3615 C C . ASP A 1 475 ? -4.145 21.613 38.351 1.00 93.94 475 ASP A C 1
ATOM 3617 O O . ASP A 1 475 ? -4.153 20.389 38.449 1.00 93.94 475 ASP A O 1
ATOM 3621 N N . GLY A 1 476 ? -3.954 22.215 37.174 1.00 92.62 476 GLY A N 1
ATOM 3622 C CA . GLY A 1 476 ? -3.602 21.479 35.959 1.00 92.62 476 GLY A CA 1
ATOM 3623 C C . GLY A 1 476 ? -2.209 20.845 36.042 1.00 92.62 476 GLY A C 1
ATOM 3624 O O . GLY A 1 476 ? -1.317 21.359 36.724 1.00 92.62 476 GLY A O 1
ATOM 3625 N N . GLY A 1 477 ? -2.008 19.744 35.310 1.00 89.69 477 GLY A N 1
ATOM 3626 C CA . GLY A 1 477 ? -0.680 19.159 35.064 1.00 89.69 477 GLY A CA 1
ATOM 3627 C C . GLY A 1 477 ? 0.262 20.116 34.310 1.00 89.69 477 GLY A C 1
ATOM 3628 O O . GLY A 1 477 ? -0.118 21.260 34.076 1.00 89.69 477 GLY A O 1
ATOM 3629 N N . PRO A 1 478 ? 1.493 19.709 33.949 1.00 88.44 478 PRO A N 1
ATOM 3630 C CA . PRO A 1 478 ? 2.438 20.558 33.212 1.00 88.44 478 PRO A CA 1
ATOM 3631 C C . PRO A 1 478 ? 1.878 21.054 31.867 1.00 88.44 478 PRO A C 1
ATOM 3633 O O . PRO A 1 478 ? 0.944 20.481 31.312 1.00 88.44 478 PRO A O 1
ATOM 3636 N N . ALA A 1 479 ? 2.423 22.167 31.361 1.00 84.06 479 ALA A N 1
ATOM 3637 C CA . ALA A 1 479 ? 2.113 22.627 30.008 1.00 84.06 479 ALA A CA 1
ATOM 3638 C C . ALA A 1 479 ? 2.776 21.716 28.965 1.00 84.06 479 ALA A C 1
ATOM 3640 O O . ALA A 1 479 ? 3.685 20.956 29.286 1.00 84.06 479 ALA A O 1
ATOM 3641 N N . GLN A 1 480 ? 2.305 21.796 27.720 1.00 78.12 480 GLN A N 1
ATOM 3642 C CA . GLN A 1 480 ? 2.887 21.068 26.587 1.00 78.12 480 GLN A CA 1
ATOM 3643 C C . GLN A 1 480 ? 4.003 21.868 25.891 1.00 78.12 480 GLN A C 1
ATOM 3645 O O . GLN A 1 480 ? 4.198 21.731 24.686 1.00 78.12 480 GLN A O 1
ATOM 3650 N N . ASP A 1 481 ? 4.689 22.751 26.615 1.00 70.44 481 ASP A N 1
ATOM 3651 C CA . ASP A 1 481 ? 5.814 23.530 26.105 1.00 70.44 481 ASP A CA 1
ATOM 3652 C C . ASP A 1 481 ? 7.160 22.881 26.465 1.00 70.44 481 ASP A C 1
ATOM 3654 O O . ASP A 1 481 ? 7.260 21.976 27.291 1.00 70.44 481 ASP A O 1
ATOM 3658 N N . HIS A 1 482 ? 8.214 23.325 25.782 1.00 57.19 482 HIS A N 1
ATOM 3659 C CA . HIS A 1 482 ? 9.588 22.869 26.007 1.00 57.19 482 HIS A CA 1
ATOM 3660 C C . HIS A 1 482 ? 10.331 23.711 27.062 1.00 57.19 482 HIS A C 1
ATOM 3662 O O . HIS A 1 482 ? 11.564 23.705 27.071 1.00 57.19 482 HIS A O 1
ATOM 3668 N N . SER A 1 483 ? 9.617 24.497 27.879 1.00 49.09 483 SER A N 1
ATOM 3669 C CA . SER A 1 483 ? 10.218 25.506 28.769 1.00 49.09 483 SER A CA 1
ATOM 3670 C C . SER A 1 483 ? 10.546 25.018 30.171 1.00 49.09 483 SER A C 1
ATOM 3672 O O . SER A 1 483 ? 9.729 24.264 30.744 1.00 49.09 483 SER A O 1
#

Foldseek 3Di:
DDDDDDPPPVVVVVVVVVVVVVVVVVVVVVPDPPPPPPPFDAKDWQAACQPPPLNDSVSSQKDKDKDAPVRDQPWDWDRDPRWIKTWRPVALRMDIWIKQFDLVDPPGPDDPDFLAQALKKKKKKKKAFQAKFLV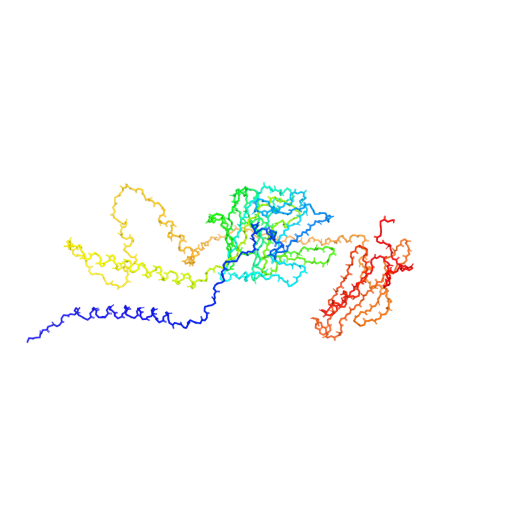LHPQFTQKKKKAAHQALQFIWIWHDDQQKIFIAALVSGGDWIFGHGRRDTWMWIWIHHDQKIWIDTNNHTGTIDGGGGNPVDPADQPPQFRDGDDQSRDHPMIMIGGPGSRMITTMIIRIIMMGRNDGVVVVVVVVVVVVVVVVVVVVVVVVVVVPDDDDDDDDDDDDDDPVVPPPVVVVPVDDDDDDDDPPPPVVVVVVVCVVVPPDDDPDDDDDDDDDDDDDDDDDDDDDPDPPPDPVVVVPDAFDKDWDDDDPQKTKIKGWDDDDPNHTAIKIKIKGAEDQPPEPDDRPDDWAEAEAEHDAPDAHDNVVNVVVRNHGHTYMGIGPQCAYPVRHHDPRGDHGSDPD

pLDDT: mean 73.9, std 25.38, range [26.23, 98.69]